Protein AF-A0A267EAQ6-F1 (afdb_monomer_lite)

Structure (mmCIF, N/CA/C/O backbone):
data_AF-A0A267EAQ6-F1
#
_entry.id   AF-A0A267EAQ6-F1
#
loop_
_atom_site.group_PDB
_atom_site.id
_atom_site.type_symbol
_atom_site.label_atom_id
_atom_site.label_alt_id
_atom_site.label_comp_id
_atom_site.label_asym_id
_atom_site.label_entity_id
_atom_site.label_seq_id
_atom_site.pdbx_PDB_ins_code
_atom_site.Cartn_x
_atom_site.Cartn_y
_atom_site.Cartn_z
_atom_site.occupancy
_atom_site.B_iso_or_equiv
_atom_site.auth_seq_id
_atom_site.auth_comp_id
_atom_site.auth_asym_id
_atom_site.auth_atom_id
_atom_site.pdbx_PDB_model_num
ATOM 1 N N . MET A 1 1 ? 5.873 -9.490 -25.202 1.00 31.25 1 MET A N 1
ATOM 2 C CA . MET A 1 1 ? 5.728 -9.105 -23.784 1.00 31.25 1 MET A CA 1
ATOM 3 C C . MET A 1 1 ? 6.325 -7.716 -23.668 1.00 31.25 1 MET A C 1
ATOM 5 O O . MET A 1 1 ? 7.504 -7.580 -23.967 1.00 31.25 1 MET A O 1
ATOM 9 N N . ARG A 1 2 ? 5.535 -6.670 -23.397 1.00 38.34 2 ARG A N 1
ATOM 10 C CA . ARG A 1 2 ? 6.122 -5.356 -23.092 1.00 38.34 2 ARG A CA 1
ATOM 11 C C . ARG A 1 2 ? 6.886 -5.536 -21.781 1.00 38.34 2 ARG A C 1
ATOM 13 O O . ARG A 1 2 ? 6.271 -5.879 -20.777 1.00 38.34 2 ARG A O 1
ATOM 20 N N . ASP A 1 3 ? 8.213 -5.436 -21.825 1.00 51.72 3 ASP A N 1
ATOM 21 C CA . ASP A 1 3 ? 9.080 -5.675 -20.670 1.00 51.72 3 ASP A CA 1
ATOM 22 C C . ASP A 1 3 ? 8.756 -4.640 -19.581 1.00 51.72 3 ASP A C 1
ATOM 24 O O . ASP A 1 3 ? 9.193 -3.487 -19.627 1.00 51.72 3 ASP A O 1
ATOM 28 N N . PHE A 1 4 ? 7.933 -5.035 -18.609 1.00 68.31 4 PHE A N 1
ATOM 29 C CA . PHE A 1 4 ? 7.735 -4.244 -17.406 1.00 68.31 4 PHE A CA 1
ATOM 30 C C . PHE A 1 4 ? 9.040 -4.272 -16.601 1.00 68.31 4 PHE A C 1
ATOM 32 O O . PHE A 1 4 ? 9.662 -5.322 -16.428 1.00 68.31 4 PHE A O 1
ATOM 39 N N . TYR A 1 5 ? 9.479 -3.109 -16.121 1.00 82.31 5 TYR A N 1
ATOM 40 C CA . TYR A 1 5 ? 10.825 -2.898 -15.570 1.00 82.31 5 TYR A CA 1
ATOM 41 C C . TYR A 1 5 ? 11.119 -3.683 -14.279 1.00 82.31 5 TYR A C 1
ATOM 43 O O . TYR A 1 5 ? 12.253 -3.647 -13.803 1.00 82.31 5 TYR A O 1
ATOM 51 N N . LEU A 1 6 ? 10.137 -4.399 -13.709 1.00 85.88 6 LEU A N 1
ATOM 52 C CA . LEU A 1 6 ? 10.332 -5.290 -12.554 1.00 85.88 6 LEU A CA 1
ATOM 53 C C . LEU A 1 6 ? 11.456 -6.300 -12.780 1.00 85.88 6 LEU A C 1
ATOM 55 O O . LEU A 1 6 ? 12.116 -6.697 -11.828 1.00 85.88 6 LEU A O 1
ATOM 59 N N . LEU A 1 7 ? 11.705 -6.677 -14.037 1.00 83.00 7 LEU A N 1
ATOM 60 C CA . LEU A 1 7 ? 12.759 -7.617 -14.409 1.00 83.00 7 LEU A CA 1
ATOM 61 C C . LEU A 1 7 ? 14.174 -7.074 -14.175 1.00 83.00 7 LEU A C 1
ATOM 63 O O . LEU A 1 7 ? 15.124 -7.847 -14.227 1.00 83.00 7 LEU A O 1
ATOM 67 N N . HIS A 1 8 ? 14.332 -5.777 -13.899 1.00 86.69 8 HIS A N 1
ATOM 68 C CA . HIS A 1 8 ? 15.606 -5.216 -13.456 1.00 86.69 8 HIS A CA 1
ATOM 69 C C . HIS A 1 8 ? 15.874 -5.455 -11.960 1.00 86.69 8 HIS A C 1
ATOM 71 O O . HIS A 1 8 ? 17.011 -5.290 -11.522 1.00 86.69 8 HIS A O 1
ATOM 77 N N . ASP A 1 9 ? 14.875 -5.848 -11.164 1.00 89.94 9 ASP A N 1
ATOM 78 C CA . ASP A 1 9 ? 15.052 -6.200 -9.753 1.00 89.94 9 ASP A CA 1
ATOM 79 C C . ASP A 1 9 ? 15.276 -7.712 -9.634 1.00 89.94 9 ASP A C 1
ATOM 81 O O . ASP A 1 9 ? 14.344 -8.510 -9.737 1.00 89.94 9 ASP A O 1
ATOM 85 N N . MET A 1 10 ? 16.531 -8.121 -9.429 1.00 89.50 10 MET A N 1
ATOM 86 C CA . MET A 1 10 ? 16.874 -9.544 -9.365 1.00 89.50 10 MET A CA 1
ATOM 87 C C . MET A 1 10 ? 16.243 -10.251 -8.169 1.00 89.50 10 MET A C 1
ATOM 89 O O . MET A 1 10 ? 15.882 -11.417 -8.300 1.00 89.50 10 MET A O 1
ATOM 93 N N . ASP A 1 11 ? 16.057 -9.576 -7.035 1.00 91.94 11 ASP A N 1
ATOM 94 C CA . ASP A 1 11 ? 15.399 -10.193 -5.883 1.00 91.94 11 ASP A CA 1
ATOM 95 C C . ASP A 1 11 ? 13.912 -10.434 -6.178 1.00 91.94 11 ASP A C 1
ATOM 97 O O . ASP A 1 11 ? 13.384 -11.501 -5.855 1.00 91.94 11 ASP A O 1
ATOM 101 N N . MET A 1 12 ? 13.261 -9.507 -6.894 1.00 91.50 12 MET A N 1
ATOM 102 C CA . MET A 1 12 ? 11.883 -9.682 -7.368 1.00 91.50 12 MET A CA 1
ATOM 103 C C . MET A 1 12 ? 11.764 -10.856 -8.347 1.00 91.50 12 MET A C 1
ATOM 105 O O . MET A 1 12 ? 10.887 -11.704 -8.186 1.00 91.50 12 MET A O 1
ATOM 109 N N . VAL A 1 13 ? 12.663 -10.938 -9.333 1.00 89.81 13 VAL A N 1
ATOM 110 C CA . VAL A 1 13 ? 12.682 -12.031 -10.319 1.00 89.81 13 VAL A CA 1
ATOM 111 C C . VAL A 1 13 ? 12.897 -13.382 -9.637 1.00 89.81 13 VAL A C 1
ATOM 113 O O . VAL A 1 13 ? 12.198 -14.352 -9.926 1.00 89.81 13 VAL A O 1
ATOM 116 N N . ILE A 1 14 ? 13.846 -13.462 -8.705 1.00 91.44 14 ILE A N 1
ATOM 117 C CA . ILE A 1 14 ? 14.135 -14.691 -7.962 1.00 91.44 14 ILE A CA 1
ATOM 118 C C . ILE A 1 14 ? 12.930 -15.103 -7.100 1.00 91.44 14 ILE A C 1
ATOM 120 O O . ILE A 1 14 ? 12.594 -16.289 -7.051 1.00 91.44 14 ILE A O 1
ATOM 124 N N . ASP A 1 15 ? 12.269 -14.155 -6.430 1.00 90.50 15 ASP A N 1
ATOM 125 C CA . ASP A 1 15 ? 11.056 -14.410 -5.643 1.00 90.50 15 ASP A CA 1
ATOM 126 C C . ASP A 1 15 ? 9.896 -14.925 -6.511 1.00 90.50 15 ASP A C 1
ATOM 128 O O . ASP A 1 15 ? 9.200 -15.872 -6.130 1.00 90.50 15 ASP A O 1
ATOM 132 N N . GLU A 1 16 ? 9.727 -14.373 -7.714 1.00 88.62 16 GLU A N 1
ATOM 133 C CA . GLU A 1 16 ? 8.732 -14.840 -8.680 1.00 88.62 16 GLU A CA 1
ATOM 134 C C . GLU A 1 16 ? 9.035 -16.265 -9.164 1.00 88.62 16 GLU A C 1
ATOM 136 O O . GLU A 1 16 ? 8.154 -17.128 -9.136 1.00 88.62 16 GLU A O 1
ATOM 141 N N . VAL A 1 17 ? 10.290 -16.567 -9.520 1.00 90.19 17 VAL A N 1
ATOM 142 C CA . VAL A 1 17 ? 10.694 -17.928 -9.918 1.00 90.19 17 VAL A CA 1
ATOM 143 C C . VAL A 1 17 ? 10.457 -18.924 -8.782 1.00 90.19 17 VAL A C 1
ATOM 145 O O . VAL A 1 17 ? 9.895 -19.994 -9.013 1.00 90.19 17 VAL A O 1
ATOM 148 N N . ARG A 1 18 ? 10.833 -18.582 -7.543 1.00 90.88 18 ARG A N 1
ATOM 149 C CA . ARG A 1 18 ? 10.572 -19.423 -6.361 1.00 90.88 18 ARG A CA 1
ATOM 150 C C . ARG A 1 18 ? 9.079 -19.689 -6.178 1.00 90.88 18 ARG A C 1
ATOM 152 O O . ARG A 1 18 ? 8.688 -20.830 -5.940 1.00 90.88 18 ARG A O 1
ATOM 159 N N . THR A 1 19 ? 8.257 -18.653 -6.324 1.00 87.50 19 THR A N 1
ATOM 160 C CA . THR A 1 19 ? 6.798 -18.753 -6.203 1.00 87.50 19 THR A CA 1
ATOM 161 C C . THR A 1 19 ? 6.214 -19.665 -7.284 1.00 87.50 19 THR A C 1
ATOM 163 O O . THR A 1 19 ? 5.423 -20.553 -6.972 1.00 87.50 19 THR A O 1
ATOM 166 N N . ASN A 1 20 ? 6.655 -19.519 -8.534 1.00 89.00 20 ASN A N 1
ATOM 167 C CA . ASN A 1 20 ? 6.193 -20.345 -9.650 1.00 89.00 20 ASN A CA 1
ATOM 168 C C . ASN A 1 20 ? 6.609 -21.815 -9.499 1.00 89.00 20 ASN A C 1
ATOM 170 O O . ASN A 1 20 ? 5.808 -22.711 -9.767 1.00 89.00 20 ASN A O 1
ATOM 174 N N . LEU A 1 21 ? 7.826 -22.085 -9.016 1.00 91.44 21 LEU A N 1
ATOM 175 C CA . LEU A 1 21 ? 8.275 -23.450 -8.725 1.00 91.44 21 LEU A CA 1
ATOM 176 C C . LEU A 1 21 ? 7.435 -24.108 -7.624 1.00 91.44 21 LEU A C 1
ATOM 178 O O . LEU A 1 21 ? 7.047 -25.266 -7.773 1.00 91.44 21 LEU A O 1
ATOM 182 N N . LEU A 1 22 ? 7.124 -23.377 -6.549 1.00 89.44 22 LEU A N 1
ATOM 183 C CA . LEU A 1 22 ? 6.262 -23.867 -5.470 1.00 89.44 22 LEU A CA 1
ATOM 184 C C . LEU A 1 22 ? 4.829 -24.114 -5.950 1.00 89.44 22 LEU A C 1
ATOM 186 O O . LEU A 1 22 ? 4.213 -25.121 -5.601 1.00 89.44 22 LEU A O 1
ATOM 190 N N . PHE A 1 23 ? 4.299 -23.216 -6.779 1.00 87.44 23 PHE A N 1
ATOM 191 C CA . PHE A 1 23 ? 2.985 -23.396 -7.381 1.00 87.44 23 PHE A CA 1
ATOM 192 C C . PHE A 1 23 ? 2.942 -24.672 -8.229 1.00 87.44 23 PHE A C 1
ATOM 194 O O . PHE A 1 23 ? 2.080 -25.525 -8.018 1.00 87.44 23 PHE A O 1
ATOM 201 N N . LEU A 1 24 ? 3.909 -24.846 -9.135 1.00 89.75 24 LEU A N 1
ATOM 202 C CA . LEU A 1 24 ? 3.996 -26.038 -9.976 1.00 89.75 24 LEU A CA 1
ATOM 203 C C . LEU A 1 24 ? 4.160 -27.309 -9.139 1.00 89.75 24 LEU A C 1
ATOM 205 O O . LEU A 1 24 ? 3.461 -28.284 -9.386 1.00 89.75 24 LEU A O 1
ATOM 209 N N . SER A 1 25 ? 5.022 -27.318 -8.122 1.00 89.56 25 SER A N 1
ATOM 210 C CA . SER A 1 25 ? 5.216 -28.513 -7.290 1.00 89.56 25 SER A CA 1
ATOM 211 C C . SER A 1 25 ? 3.955 -28.910 -6.516 1.00 89.56 25 SER A C 1
ATOM 213 O O . SER A 1 25 ? 3.683 -30.098 -6.347 1.00 89.56 25 SER A O 1
ATOM 215 N N . THR A 1 26 ? 3.157 -27.928 -6.095 1.00 88.88 26 THR A N 1
ATOM 216 C CA . THR A 1 26 ? 1.937 -28.147 -5.308 1.00 88.88 26 THR A CA 1
ATOM 217 C C . THR A 1 26 ? 0.757 -28.571 -6.183 1.00 88.88 26 THR A C 1
ATOM 219 O O . THR A 1 26 ? -0.012 -29.469 -5.814 1.00 88.88 26 THR A O 1
ATOM 222 N N . TRP A 1 27 ? 0.610 -27.948 -7.354 1.00 89.31 27 TRP A N 1
ATOM 223 C CA . TRP A 1 27 ? -0.599 -28.025 -8.179 1.00 89.31 27 TRP A CA 1
ATOM 224 C C . TRP A 1 27 ? -0.441 -28.812 -9.477 1.00 89.31 27 TRP A C 1
ATOM 226 O O . TRP A 1 27 ? -1.438 -29.057 -10.151 1.00 89.31 27 TRP A O 1
ATOM 236 N N . TRP A 1 28 ? 0.762 -29.264 -9.836 1.00 88.06 28 TRP A N 1
ATOM 237 C CA . TRP A 1 28 ? 0.927 -30.121 -11.006 1.00 88.06 28 TRP A CA 1
ATOM 238 C C . TRP A 1 28 ? 0.209 -31.460 -10.800 1.00 88.06 28 TRP A C 1
ATOM 240 O O . TRP A 1 28 ? 0.399 -32.155 -9.797 1.00 88.06 28 TRP A O 1
ATOM 250 N N . ARG A 1 29 ? -0.658 -31.807 -11.753 1.00 88.12 29 ARG A N 1
ATOM 251 C CA . ARG A 1 29 ? -1.448 -33.053 -11.758 1.00 88.12 29 ARG A CA 1
ATOM 252 C C . ARG A 1 29 ? -1.295 -33.854 -13.051 1.00 88.12 29 ARG A C 1
ATOM 254 O O . ARG A 1 29 ? -1.835 -34.952 -13.150 1.00 88.12 29 ARG A O 1
ATOM 261 N N . LEU A 1 30 ? -0.571 -33.320 -14.035 1.00 83.50 30 LEU A N 1
ATOM 262 C CA . LEU A 1 30 ? -0.337 -33.990 -15.311 1.00 83.50 30 LEU A CA 1
ATOM 263 C C . LEU A 1 30 ? 0.771 -35.043 -15.191 1.00 83.50 30 LEU A C 1
ATOM 265 O O . LEU A 1 30 ? 1.555 -35.058 -14.240 1.00 83.50 30 LEU A O 1
ATOM 269 N N . LYS A 1 31 ? 0.834 -35.944 -16.176 1.00 79.88 31 LYS A N 1
ATOM 270 C CA . LYS A 1 31 ? 1.883 -36.967 -16.248 1.00 79.88 31 LYS A CA 1
ATOM 271 C C . LYS A 1 31 ? 3.244 -36.324 -16.527 1.00 79.88 31 LYS A C 1
ATOM 273 O O . LYS A 1 31 ? 3.352 -35.373 -17.293 1.00 79.88 31 LYS A O 1
ATOM 278 N N . GLY A 1 32 ? 4.292 -36.900 -15.944 1.00 80.75 32 GLY A N 1
ATOM 279 C CA . GLY A 1 32 ? 5.660 -36.404 -16.092 1.00 80.75 32 GLY A CA 1
ATOM 280 C C . GLY A 1 32 ? 5.983 -35.238 -15.157 1.00 80.75 32 GLY A C 1
ATOM 281 O O . GLY A 1 32 ? 5.152 -34.793 -14.365 1.00 80.75 32 GLY A O 1
ATOM 282 N N . ARG A 1 33 ? 7.233 -34.776 -15.213 1.00 79.88 33 ARG A N 1
ATOM 283 C CA . ARG A 1 33 ? 7.706 -33.644 -14.407 1.00 79.88 33 ARG A CA 1
ATOM 284 C C . ARG A 1 33 ? 7.485 -32.341 -15.183 1.00 79.88 33 ARG A C 1
ATOM 286 O O . ARG A 1 33 ? 7.826 -32.311 -16.367 1.00 79.88 33 ARG A O 1
ATOM 293 N N . PRO A 1 34 ? 6.967 -31.274 -14.550 1.00 86.62 34 PRO A N 1
ATOM 294 C CA . PRO A 1 34 ? 6.846 -29.985 -15.216 1.00 86.62 34 PRO A CA 1
ATOM 295 C C . PRO A 1 34 ? 8.232 -29.467 -15.611 1.00 86.62 34 PRO A C 1
ATOM 297 O O . PRO A 1 34 ? 9.175 -29.533 -14.821 1.00 86.62 34 PRO A O 1
ATOM 300 N N . THR A 1 35 ? 8.347 -28.944 -16.832 1.00 84.62 35 THR A N 1
ATOM 301 C CA . THR A 1 35 ? 9.554 -28.250 -17.298 1.00 84.62 35 THR A CA 1
ATOM 302 C C . THR A 1 35 ? 9.328 -26.751 -17.168 1.00 84.62 35 THR A C 1
ATOM 304 O O . THR A 1 35 ? 8.378 -26.217 -17.733 1.00 84.62 35 THR A O 1
ATOM 307 N N . PHE A 1 36 ? 10.192 -26.078 -16.410 1.00 85.62 36 PHE A N 1
ATOM 308 C CA . PHE A 1 36 ? 10.151 -24.632 -16.210 1.00 85.62 36 PHE A CA 1
ATOM 309 C C . PHE A 1 36 ? 11.320 -23.979 -16.950 1.00 85.62 36 PHE A C 1
ATOM 311 O O . PHE A 1 36 ? 12.473 -24.361 -16.747 1.00 85.62 36 PHE A O 1
ATOM 318 N N . CYS A 1 37 ? 11.023 -22.992 -17.792 1.00 83.25 37 CYS A N 1
ATOM 319 C CA . CYS A 1 37 ? 12.023 -22.247 -18.552 1.00 83.25 37 CYS A CA 1
ATOM 320 C C . CYS A 1 37 ? 12.182 -20.842 -17.970 1.00 83.25 37 CYS A C 1
ATOM 322 O O . CYS A 1 37 ? 11.199 -20.138 -17.756 1.00 83.25 37 CYS A O 1
ATOM 324 N N . PHE A 1 38 ? 13.429 -20.425 -17.758 1.00 80.62 38 PHE A N 1
ATOM 325 C CA . PHE A 1 38 ? 13.780 -19.097 -17.265 1.00 80.62 38 PHE A CA 1
ATOM 326 C C . PHE A 1 38 ? 14.780 -18.448 -18.221 1.00 80.62 38 PHE A C 1
ATOM 328 O O . PHE A 1 38 ? 15.869 -18.983 -18.434 1.00 80.62 38 PHE A O 1
ATOM 335 N N . LEU A 1 39 ? 14.401 -17.320 -18.824 1.00 81.75 39 LEU A N 1
ATOM 336 C CA . LEU A 1 39 ? 15.253 -16.605 -19.769 1.00 81.75 39 LEU A CA 1
ATOM 337 C C . LEU A 1 39 ? 16.260 -15.729 -19.015 1.00 81.75 39 LEU A C 1
ATOM 339 O O . LEU A 1 39 ? 15.883 -14.752 -18.373 1.00 81.75 39 LEU A O 1
ATOM 343 N N . LEU A 1 40 ? 17.544 -16.055 -19.150 1.00 79.69 40 LEU A N 1
ATOM 344 C CA . LEU A 1 40 ? 18.650 -15.243 -18.650 1.00 79.69 40 LEU A CA 1
ATOM 345 C C . LEU A 1 40 ? 19.077 -14.234 -19.717 1.00 79.69 40 LEU A C 1
ATOM 347 O O . LEU A 1 40 ? 19.480 -14.624 -20.813 1.00 79.69 40 LEU A O 1
ATOM 351 N N . ARG A 1 41 ? 19.014 -12.943 -19.388 1.00 78.31 41 ARG A N 1
ATOM 352 C CA . ARG A 1 41 ? 19.481 -11.856 -20.258 1.00 78.31 41 ARG A CA 1
ATOM 353 C C . ARG A 1 41 ? 20.822 -11.298 -19.780 1.00 78.31 41 ARG A C 1
ATOM 355 O O . ARG A 1 41 ? 21.189 -11.424 -18.613 1.00 78.31 41 ARG A O 1
ATOM 362 N N . GLU A 1 42 ? 21.573 -10.693 -20.696 1.00 76.06 42 GLU A N 1
ATOM 363 C CA . GLU A 1 42 ? 22.900 -10.136 -20.403 1.00 76.06 42 GLU A CA 1
ATOM 364 C C . GLU A 1 42 ? 22.845 -9.009 -19.357 1.00 76.06 42 GLU A C 1
ATOM 366 O O . GLU A 1 42 ? 23.727 -8.905 -18.504 1.00 76.06 42 GLU A O 1
ATOM 371 N N . ASP A 1 43 ? 21.790 -8.196 -19.377 1.00 73.56 43 ASP A N 1
ATOM 372 C CA . ASP A 1 43 ? 21.555 -7.119 -18.414 1.00 73.56 43 ASP A CA 1
ATOM 373 C C . ASP A 1 43 ? 21.315 -7.640 -16.990 1.00 73.56 43 ASP A C 1
ATOM 375 O O . ASP A 1 43 ? 21.788 -7.022 -16.044 1.00 73.56 43 ASP A O 1
ATOM 379 N N . MET A 1 44 ? 20.696 -8.811 -16.819 1.00 78.25 44 MET A N 1
ATOM 380 C CA . MET A 1 44 ? 20.525 -9.466 -15.510 1.00 78.25 44 MET A CA 1
ATOM 381 C C . MET A 1 44 ? 21.864 -9.874 -14.875 1.00 78.25 44 MET A C 1
ATOM 383 O O . MET A 1 44 ? 22.007 -9.898 -13.654 1.00 78.25 44 MET A O 1
ATOM 387 N N . ILE A 1 45 ? 22.857 -10.184 -15.712 1.00 76.25 45 ILE A N 1
ATOM 388 C CA . ILE A 1 45 ? 24.213 -10.572 -15.297 1.00 76.25 45 ILE A CA 1
ATOM 389 C C . ILE A 1 45 ? 25.107 -9.335 -15.116 1.00 76.25 45 ILE A C 1
ATOM 391 O O . ILE A 1 45 ? 26.024 -9.344 -14.297 1.00 76.25 45 ILE A O 1
ATOM 395 N N . ARG A 1 46 ? 24.850 -8.262 -15.872 1.00 71.88 46 ARG A N 1
ATOM 396 C CA . ARG A 1 46 ? 25.571 -6.984 -15.770 1.00 71.88 46 ARG A CA 1
ATOM 397 C C . ARG A 1 46 ? 25.031 -6.062 -14.681 1.00 71.88 46 ARG A C 1
ATOM 399 O O . ARG A 1 46 ? 25.759 -5.171 -14.260 1.00 71.88 46 ARG A O 1
ATOM 406 N N . ALA A 1 47 ? 23.785 -6.224 -14.252 1.00 71.38 47 ALA A N 1
ATOM 407 C CA . ALA A 1 47 ? 23.157 -5.368 -13.253 1.00 71.38 47 ALA A CA 1
ATOM 408 C C . ALA A 1 47 ? 23.706 -5.612 -11.839 1.00 71.38 47 ALA A C 1
ATOM 410 O O . ALA A 1 47 ? 24.327 -6.634 -11.536 1.00 71.38 47 ALA A O 1
ATOM 411 N N . ALA A 1 48 ? 23.393 -4.688 -10.932 1.00 70.44 48 ALA A N 1
ATOM 412 C CA . ALA A 1 48 ? 23.793 -4.759 -9.530 1.00 70.44 48 ALA A CA 1
ATOM 413 C C . ALA A 1 48 ? 23.368 -6.056 -8.808 1.00 70.44 48 ALA A C 1
ATOM 415 O O . ALA A 1 48 ? 24.028 -6.474 -7.858 1.00 70.44 48 ALA A O 1
ATOM 416 N N . GLY A 1 49 ? 22.288 -6.699 -9.266 1.00 75.62 49 GLY A N 1
ATOM 417 C CA . GLY A 1 49 ? 21.732 -7.929 -8.694 1.00 75.62 49 GLY A CA 1
ATOM 418 C C . GLY A 1 49 ? 22.404 -9.236 -9.145 1.00 75.62 49 GLY A C 1
ATOM 419 O O . GLY A 1 49 ? 21.929 -10.322 -8.808 1.00 75.62 49 GLY A O 1
ATOM 420 N N . ALA A 1 50 ? 23.495 -9.174 -9.915 1.00 80.25 50 ALA A N 1
ATOM 421 C CA . ALA A 1 50 ? 24.142 -10.360 -10.480 1.00 80.25 50 ALA A CA 1
ATOM 422 C C . ALA A 1 50 ? 24.603 -11.373 -9.417 1.00 80.25 50 ALA A C 1
ATOM 424 O O . ALA A 1 50 ? 24.538 -12.584 -9.632 1.00 80.25 50 ALA A O 1
ATOM 425 N N . LYS A 1 51 ? 25.044 -10.898 -8.243 1.00 83.25 51 LYS A N 1
ATOM 426 C CA . LYS A 1 51 ? 25.478 -11.773 -7.140 1.00 83.25 51 LYS A CA 1
ATOM 427 C C . LYS A 1 51 ? 24.323 -12.626 -6.612 1.00 83.25 51 LYS A C 1
ATOM 429 O O . LYS A 1 51 ? 24.506 -13.821 -6.391 1.00 83.25 51 LYS A O 1
ATOM 434 N N . GLN A 1 52 ? 23.147 -12.027 -6.450 1.00 87.31 52 GLN A N 1
ATOM 435 C CA . GLN A 1 52 ? 21.921 -12.685 -6.008 1.00 87.31 52 GLN A CA 1
ATOM 436 C C . GLN A 1 52 ? 21.495 -13.746 -7.023 1.00 87.31 52 GLN A C 1
ATOM 438 O O . GLN A 1 52 ? 21.219 -14.887 -6.648 1.00 87.31 52 GLN A O 1
ATOM 443 N N . LEU A 1 53 ? 21.539 -13.404 -8.314 1.00 87.75 53 LEU A N 1
ATOM 444 C CA . LEU A 1 53 ? 21.238 -14.334 -9.398 1.00 87.75 53 LEU A CA 1
ATOM 445 C C . LEU A 1 53 ? 22.204 -15.528 -9.418 1.00 87.75 53 LEU A C 1
ATOM 447 O O . LEU A 1 53 ? 21.763 -16.673 -9.467 1.00 87.75 53 LEU A O 1
ATOM 451 N N . ILE A 1 54 ? 23.517 -15.293 -9.322 1.00 86.75 54 ILE A N 1
ATOM 452 C CA . ILE A 1 54 ? 24.524 -16.366 -9.288 1.00 86.75 54 ILE A CA 1
ATOM 453 C C . ILE A 1 54 ? 24.329 -17.264 -8.060 1.00 86.75 54 ILE A C 1
ATOM 455 O O . ILE A 1 54 ? 24.398 -18.491 -8.179 1.00 86.75 54 ILE A O 1
ATOM 459 N N . ALA A 1 55 ? 24.063 -16.680 -6.889 1.00 88.12 55 ALA A N 1
ATOM 460 C CA . ALA A 1 55 ? 23.786 -17.436 -5.671 1.00 88.12 55 ALA A CA 1
ATOM 461 C C . ALA A 1 55 ? 22.538 -18.320 -5.834 1.00 88.12 55 ALA A C 1
ATOM 463 O O . ALA A 1 55 ? 22.563 -19.496 -5.470 1.00 88.12 55 ALA A O 1
ATOM 464 N N . PHE A 1 56 ? 21.483 -17.793 -6.455 1.00 90.31 56 PHE A N 1
ATOM 465 C CA . PHE A 1 56 ? 20.261 -18.536 -6.748 1.00 90.31 56 PHE A CA 1
ATOM 466 C C . PHE A 1 56 ? 20.467 -19.664 -7.771 1.00 90.31 56 PHE A C 1
ATOM 468 O O . PHE A 1 56 ? 20.049 -20.797 -7.544 1.00 90.31 56 PHE A O 1
ATOM 475 N N . LEU A 1 57 ? 21.177 -19.414 -8.873 1.00 88.75 57 LEU A N 1
ATOM 476 C CA . LEU A 1 57 ? 21.515 -20.463 -9.844 1.00 88.75 57 LEU A CA 1
ATOM 477 C C . LEU A 1 57 ? 22.389 -21.558 -9.209 1.00 88.75 57 LEU A C 1
ATOM 479 O O . LEU A 1 57 ? 22.207 -22.749 -9.469 1.00 88.75 57 LEU A O 1
ATOM 483 N N . THR A 1 58 ? 23.301 -21.169 -8.314 1.00 88.56 58 THR A N 1
ATOM 484 C CA . THR A 1 58 ? 24.111 -22.113 -7.534 1.00 88.56 58 THR A CA 1
ATOM 485 C C . THR A 1 58 ? 23.240 -22.935 -6.585 1.00 88.56 58 THR A C 1
ATOM 487 O O . THR A 1 58 ? 23.458 -24.143 -6.467 1.00 88.56 58 THR A O 1
ATOM 490 N N . SER A 1 59 ? 22.224 -22.329 -5.957 1.00 88.50 59 SER A N 1
ATOM 491 C CA . SER A 1 59 ? 21.293 -23.060 -5.093 1.00 88.50 59 SER A CA 1
ATOM 492 C C . SER A 1 59 ? 20.478 -24.080 -5.885 1.00 88.50 59 SER A C 1
ATOM 494 O O . SER A 1 59 ? 20.333 -25.208 -5.427 1.00 88.50 59 SER A O 1
ATOM 496 N N . MET A 1 60 ? 20.043 -23.765 -7.112 1.00 89.81 60 MET A N 1
ATOM 497 C CA . MET A 1 60 ? 19.354 -24.740 -7.972 1.00 89.81 60 MET A CA 1
ATOM 498 C C . MET A 1 60 ? 20.206 -25.977 -8.279 1.00 89.81 60 MET A C 1
ATOM 500 O O . MET A 1 60 ? 19.680 -27.086 -8.380 1.00 89.81 60 MET A O 1
ATOM 504 N N . ARG A 1 61 ? 21.533 -25.821 -8.380 1.00 89.38 61 ARG A N 1
ATOM 505 C CA . ARG A 1 61 ? 22.460 -26.942 -8.605 1.00 89.38 61 ARG A CA 1
ATOM 506 C C . ARG A 1 61 ? 22.485 -27.938 -7.440 1.00 89.38 61 ARG A C 1
ATOM 508 O O . ARG A 1 61 ? 22.854 -29.089 -7.651 1.00 89.38 61 ARG A O 1
ATOM 515 N N . SER A 1 62 ? 22.075 -27.529 -6.237 1.00 89.25 62 SER A N 1
ATOM 516 C CA . SER A 1 62 ? 21.915 -28.444 -5.095 1.00 89.25 62 SER A CA 1
ATOM 517 C C . SER A 1 62 ? 20.768 -29.448 -5.281 1.00 89.25 62 SER A C 1
ATOM 519 O O . SER A 1 62 ? 20.689 -30.436 -4.554 1.00 89.25 62 SER A O 1
ATOM 521 N N . GLY A 1 63 ? 19.883 -29.207 -6.254 1.00 90.88 63 GLY A N 1
ATOM 522 C CA . GLY A 1 63 ? 18.682 -30.001 -6.496 1.00 90.88 63 GLY A CA 1
ATOM 523 C C . GLY A 1 63 ? 17.464 -29.552 -5.687 1.00 90.88 63 GLY A C 1
ATOM 524 O O . GLY A 1 63 ? 16.420 -30.195 -5.784 1.00 90.88 63 GLY A O 1
ATOM 525 N N . TRP A 1 64 ? 17.568 -28.461 -4.919 1.00 90.38 64 TRP A N 1
ATOM 526 C CA . TRP A 1 64 ? 16.488 -27.935 -4.080 1.00 90.38 64 TRP A CA 1
ATOM 527 C C . TRP A 1 64 ? 16.369 -26.408 -4.161 1.00 90.38 64 TRP A C 1
ATOM 529 O O . TRP A 1 64 ? 17.369 -25.691 -4.187 1.00 90.38 64 TRP A O 1
ATOM 539 N N . VAL A 1 65 ? 15.129 -25.913 -4.173 1.00 89.69 65 VAL A N 1
ATOM 540 C CA . VAL A 1 65 ? 14.766 -24.490 -4.082 1.00 89.69 65 VAL A CA 1
ATOM 541 C C . VAL A 1 65 ? 13.508 -24.371 -3.223 1.00 89.69 65 VAL A C 1
ATOM 543 O O . VAL A 1 65 ? 12.464 -24.842 -3.651 1.00 89.69 65 VAL A O 1
ATOM 546 N N . ASN A 1 66 ? 13.582 -23.740 -2.045 1.00 83.50 66 ASN A N 1
ATOM 547 C CA . ASN A 1 66 ? 12.442 -23.565 -1.122 1.00 83.50 66 ASN A CA 1
ATOM 548 C C . ASN A 1 66 ? 11.601 -24.850 -0.954 1.00 83.50 66 ASN A C 1
ATOM 550 O O . ASN A 1 66 ? 10.414 -24.861 -1.269 1.00 83.50 66 ASN A O 1
ATOM 554 N N . ASP A 1 67 ? 12.249 -25.949 -0.556 1.00 85.50 67 ASP A N 1
ATOM 555 C CA . ASP A 1 67 ? 11.646 -27.286 -0.390 1.00 85.50 67 ASP A CA 1
ATOM 556 C C . ASP A 1 67 ? 11.072 -27.931 -1.665 1.00 85.50 67 ASP A C 1
ATOM 558 O O . ASP A 1 67 ? 10.543 -29.043 -1.637 1.00 85.50 67 ASP A O 1
ATOM 562 N N . VAL A 1 68 ? 11.249 -27.296 -2.824 1.00 91.38 68 VAL A N 1
ATOM 563 C CA . VAL A 1 68 ? 10.932 -27.873 -4.129 1.00 91.38 68 VAL A CA 1
ATOM 564 C C . VAL A 1 68 ? 12.164 -28.557 -4.699 1.00 91.38 68 VAL A C 1
ATOM 566 O O . VAL A 1 68 ? 13.208 -27.934 -4.905 1.00 91.38 68 VAL A O 1
ATOM 569 N N . ARG A 1 69 ? 12.036 -29.849 -5.011 1.00 91.94 69 ARG A N 1
ATOM 570 C CA . ARG A 1 69 ? 13.083 -30.598 -5.709 1.00 91.94 69 ARG A CA 1
ATOM 571 C C . ARG A 1 69 ? 13.144 -30.168 -7.174 1.00 91.94 69 ARG A C 1
ATOM 573 O O . ARG A 1 69 ? 12.181 -30.352 -7.916 1.00 91.94 69 ARG A O 1
ATOM 580 N N . VAL A 1 70 ? 14.294 -29.657 -7.599 1.00 92.31 70 VAL A N 1
ATOM 581 C CA . VAL A 1 70 ? 14.545 -29.201 -8.971 1.00 92.31 70 VAL A CA 1
ATOM 582 C C . VAL A 1 70 ? 15.598 -30.071 -9.653 1.00 92.31 70 VAL A C 1
ATOM 584 O O . VAL A 1 70 ? 16.516 -30.584 -9.016 1.00 92.31 70 VAL A O 1
ATOM 587 N N . LEU A 1 71 ? 15.463 -30.252 -10.967 1.00 89.75 71 LEU A N 1
ATOM 588 C CA . LEU A 1 71 ? 16.443 -30.949 -11.797 1.00 89.75 71 LEU A CA 1
ATOM 589 C C . LEU A 1 71 ? 16.877 -30.024 -12.930 1.00 89.75 71 LEU A C 1
ATOM 591 O O . LEU A 1 71 ? 16.073 -29.684 -13.794 1.00 89.75 71 LEU A O 1
ATOM 595 N N . LEU A 1 72 ? 18.153 -29.647 -12.929 1.00 89.94 72 LEU A N 1
ATOM 596 C CA . LEU A 1 72 ? 18.757 -28.911 -14.031 1.00 89.94 72 LEU A CA 1
ATOM 597 C C . LEU A 1 72 ? 19.249 -29.889 -15.099 1.00 89.94 72 LEU A C 1
ATOM 599 O O . LEU A 1 72 ? 19.817 -30.937 -14.790 1.00 89.94 72 LEU A O 1
ATOM 603 N N . GLY A 1 73 ? 19.062 -29.533 -16.362 1.00 84.62 73 GLY A N 1
ATOM 604 C CA . GLY A 1 73 ? 19.516 -30.326 -17.493 1.00 84.62 73 GLY A CA 1
ATOM 605 C C . GLY A 1 73 ? 19.452 -29.522 -18.781 1.00 84.62 73 GLY A C 1
ATOM 606 O O . GLY A 1 73 ? 18.816 -28.472 -18.842 1.00 84.62 73 GLY A O 1
ATOM 607 N N . ARG A 1 74 ? 20.115 -30.020 -19.826 1.00 82.06 74 ARG A N 1
ATOM 608 C CA . ARG A 1 74 ? 19.940 -29.478 -21.177 1.00 82.06 74 ARG A CA 1
ATOM 609 C C . ARG A 1 74 ? 18.496 -29.701 -21.618 1.00 82.06 74 ARG A C 1
ATOM 611 O O . ARG A 1 74 ? 17.944 -30.768 -21.346 1.00 82.06 74 ARG A O 1
ATOM 618 N N . ALA A 1 75 ? 17.921 -28.739 -22.337 1.00 78.69 75 ALA A N 1
ATOM 619 C CA . ALA A 1 75 ? 16.541 -28.822 -22.816 1.00 78.69 75 ALA A CA 1
ATOM 620 C C . ALA A 1 75 ? 16.268 -30.138 -23.567 1.00 78.69 75 ALA A C 1
ATOM 622 O O . ALA A 1 75 ? 15.298 -30.815 -23.254 1.00 78.69 75 ALA A O 1
ATOM 623 N N . GLN A 1 76 ? 17.180 -30.568 -24.450 1.00 77.81 76 GLN A N 1
ATOM 624 C CA . GLN A 1 76 ? 17.088 -31.843 -25.180 1.00 77.81 76 GLN A CA 1
ATOM 625 C C . GLN A 1 76 ? 16.883 -33.061 -24.254 1.00 77.81 76 GLN A C 1
ATOM 627 O O . GLN A 1 76 ? 16.057 -33.925 -24.536 1.00 77.81 76 GLN A O 1
ATOM 632 N N . ASN A 1 77 ? 17.586 -33.106 -23.116 1.00 80.56 77 ASN A N 1
ATOM 633 C CA . ASN A 1 77 ? 17.491 -34.217 -22.165 1.00 80.56 77 ASN A CA 1
ATOM 634 C C . ASN A 1 77 ? 16.165 -34.196 -21.400 1.00 80.56 77 ASN A C 1
ATOM 636 O O . ASN A 1 77 ? 15.589 -35.246 -21.128 1.00 80.56 77 ASN A O 1
ATOM 640 N N . LEU A 1 78 ? 15.691 -33.003 -21.030 1.00 82.06 78 LEU A N 1
ATOM 641 C CA . LEU A 1 78 ? 14.433 -32.844 -20.301 1.00 82.06 78 LEU A CA 1
ATOM 642 C C . LEU A 1 78 ? 13.232 -33.143 -21.209 1.00 82.06 78 LEU A C 1
ATOM 644 O O . LEU A 1 78 ? 12.322 -33.858 -20.787 1.00 82.06 78 LEU A O 1
ATOM 648 N N . LEU A 1 79 ? 13.286 -32.690 -22.469 1.00 75.81 79 LEU A N 1
ATOM 649 C CA . LEU A 1 79 ? 12.269 -32.934 -23.496 1.00 75.81 79 LEU A CA 1
ATOM 650 C C . LEU A 1 79 ? 12.047 -34.425 -23.766 1.00 75.81 79 LEU A C 1
ATOM 652 O O . LEU A 1 79 ? 10.904 -34.837 -23.926 1.00 75.81 79 LEU A O 1
ATOM 656 N N . ALA A 1 80 ? 13.097 -35.253 -23.732 1.00 76.19 80 ALA A N 1
ATOM 657 C CA . ALA A 1 80 ? 12.967 -36.703 -23.914 1.00 76.19 80 ALA A CA 1
ATOM 658 C C . ALA A 1 80 ? 12.062 -37.382 -22.862 1.00 76.19 80 ALA A C 1
ATOM 660 O O . ALA A 1 80 ? 11.532 -38.463 -23.102 1.00 76.19 80 ALA A O 1
ATOM 661 N N . SER A 1 81 ? 11.886 -36.753 -21.696 1.00 74.56 81 SER A N 1
ATOM 662 C CA . SER A 1 81 ? 11.019 -37.224 -20.605 1.00 74.56 81 SER A CA 1
ATOM 663 C C . SER A 1 81 ? 9.757 -36.376 -20.409 1.00 74.56 81 SER A C 1
ATOM 665 O O . SER A 1 81 ? 8.986 -36.624 -19.477 1.00 74.56 81 SER A O 1
ATOM 667 N N . ALA A 1 82 ? 9.566 -35.352 -21.243 1.00 73.56 82 ALA A N 1
ATOM 668 C CA . ALA A 1 82 ? 8.462 -34.416 -21.127 1.00 73.56 82 ALA A CA 1
ATOM 669 C C . ALA A 1 82 ? 7.171 -35.013 -21.700 1.00 73.56 82 ALA A C 1
ATOM 671 O O . ALA A 1 82 ? 7.182 -35.770 -22.669 1.00 73.56 82 ALA A O 1
ATOM 672 N N . CYS A 1 83 ? 6.038 -34.637 -21.108 1.00 72.00 83 CYS A N 1
ATOM 673 C CA . CYS A 1 83 ? 4.745 -34.817 -21.753 1.00 72.00 83 CYS A CA 1
ATOM 674 C C . CYS A 1 83 ? 4.588 -33.706 -22.796 1.00 72.00 83 CYS A C 1
ATOM 676 O O . CYS A 1 83 ? 4.730 -32.532 -22.455 1.00 72.00 83 CYS A O 1
ATOM 678 N N . VAL A 1 84 ? 4.315 -34.073 -24.046 1.00 70.62 84 VAL A N 1
ATOM 679 C CA . VAL A 1 84 ? 4.013 -33.123 -25.122 1.00 70.62 84 VAL A CA 1
ATOM 680 C C . VAL A 1 84 ? 2.507 -33.126 -25.319 1.00 70.62 84 VAL A C 1
ATOM 682 O O . VAL A 1 84 ? 1.919 -34.193 -25.485 1.00 70.62 84 VAL A O 1
ATOM 685 N N . ASP A 1 85 ? 1.901 -31.945 -25.276 1.00 68.94 85 ASP A N 1
ATOM 686 C CA . ASP A 1 85 ? 0.481 -31.753 -25.560 1.00 68.94 85 ASP A CA 1
ATOM 687 C C . ASP A 1 85 ? 0.319 -30.786 -26.736 1.00 68.94 85 ASP A C 1
ATOM 689 O O . ASP A 1 85 ? 1.172 -29.917 -26.954 1.00 68.94 85 ASP A O 1
ATOM 693 N N . HIS A 1 86 ? -0.743 -30.960 -27.518 1.00 69.88 86 HIS A N 1
ATOM 694 C CA . HIS A 1 86 ? -1.020 -30.124 -28.682 1.00 69.88 86 HIS A CA 1
ATOM 695 C C . HIS A 1 86 ? -2.014 -29.024 -28.306 1.00 69.88 86 HIS A C 1
ATOM 697 O O . HIS A 1 86 ? -3.085 -29.285 -27.769 1.00 69.88 86 HIS A O 1
ATOM 703 N N . LEU A 1 87 ? -1.655 -27.771 -28.584 1.00 72.12 87 LEU A N 1
ATOM 704 C CA . LEU A 1 87 ? -2.513 -26.622 -28.312 1.00 72.12 87 LEU A CA 1
ATOM 705 C C . LEU A 1 87 ? -3.365 -26.321 -29.553 1.00 72.12 87 LEU A C 1
ATOM 707 O O . LEU A 1 87 ? -2.943 -25.566 -30.428 1.00 72.12 87 LEU A O 1
ATOM 711 N N . ASP A 1 88 ? -4.567 -26.902 -29.611 1.00 70.94 88 ASP A N 1
ATOM 712 C CA . ASP A 1 88 ? -5.484 -26.833 -30.767 1.00 70.94 88 ASP A CA 1
ATOM 713 C C . ASP A 1 88 ? -5.835 -25.402 -31.218 1.00 70.94 88 ASP A C 1
ATOM 715 O O . ASP A 1 88 ? -6.177 -25.173 -32.374 1.00 70.94 88 ASP A O 1
ATOM 719 N N . TYR A 1 89 ? -5.734 -24.407 -30.336 1.00 72.00 89 TYR A N 1
ATOM 720 C CA . TYR A 1 89 ? -6.034 -23.007 -30.657 1.00 72.00 89 TYR A CA 1
ATOM 721 C C . TYR A 1 89 ? -4.900 -22.275 -31.399 1.00 72.00 89 TYR A C 1
ATOM 723 O O . TYR A 1 89 ? -5.096 -21.146 -31.839 1.00 72.00 89 TYR A O 1
ATOM 731 N N . LEU A 1 90 ? -3.719 -22.887 -31.559 1.00 65.25 90 LEU A N 1
ATOM 732 C CA . LEU A 1 90 ? -2.599 -22.330 -32.337 1.00 65.25 90 LEU A CA 1
ATOM 733 C C . LEU A 1 90 ? -2.618 -22.763 -33.816 1.00 65.25 90 LEU A C 1
ATOM 735 O O . LEU A 1 90 ? -1.626 -22.573 -34.523 1.00 65.25 90 LEU A O 1
ATOM 739 N N . GLN A 1 91 ? -3.728 -23.334 -34.298 1.00 58.81 91 GLN A N 1
ATOM 740 C CA . GLN A 1 91 ? -3.838 -23.925 -35.636 1.00 58.81 91 GLN A CA 1
ATOM 741 C C . GLN A 1 91 ? -3.447 -22.978 -36.788 1.00 58.81 91 GLN A C 1
ATOM 743 O O . GLN A 1 91 ? -2.824 -23.441 -37.746 1.00 58.81 91 GLN A O 1
ATOM 748 N N . ASP A 1 92 ? -3.685 -21.667 -36.666 1.00 58.12 92 ASP A N 1
ATOM 749 C CA . ASP A 1 92 ? -3.307 -20.665 -37.682 1.00 58.12 92 ASP A CA 1
ATOM 750 C C . ASP A 1 92 ? -1.785 -20.437 -37.796 1.00 58.12 92 ASP A C 1
ATOM 752 O O . ASP A 1 92 ? -1.292 -19.909 -38.794 1.00 58.12 92 ASP A O 1
ATOM 756 N N . HIS A 1 93 ? -1.006 -20.885 -36.806 1.00 57.47 93 HIS A N 1
ATOM 757 C CA . HIS A 1 93 ? 0.458 -20.810 -36.790 1.00 57.47 93 HIS A CA 1
ATOM 758 C C . HIS A 1 93 ? 1.136 -22.169 -37.011 1.00 57.47 93 HIS A C 1
ATOM 760 O O . HIS A 1 93 ? 2.361 -22.262 -36.934 1.00 57.47 93 HIS A O 1
ATOM 766 N N . ASN A 1 94 ? 0.381 -23.225 -37.343 1.00 53.03 94 ASN A N 1
ATOM 767 C CA . ASN A 1 94 ? 0.926 -24.574 -37.538 1.00 53.03 94 ASN A CA 1
ATOM 768 C C . ASN A 1 94 ? 2.054 -24.636 -38.581 1.00 53.03 94 ASN A C 1
ATOM 770 O O . ASN A 1 94 ? 2.950 -25.465 -38.460 1.00 53.03 94 ASN A O 1
ATOM 774 N N . HIS A 1 95 ? 2.056 -23.757 -39.587 1.00 57.88 95 HIS A N 1
ATOM 775 C CA . HIS A 1 95 ? 3.155 -23.680 -40.554 1.00 57.88 95 HIS A CA 1
ATOM 776 C C . HIS A 1 95 ? 4.466 -23.165 -39.942 1.00 57.88 95 HIS A C 1
ATOM 778 O O . HIS A 1 95 ? 5.527 -23.634 -40.332 1.00 57.88 95 HIS A O 1
ATOM 784 N N . ALA A 1 96 ? 4.408 -22.258 -38.961 1.00 58.75 96 ALA A N 1
ATOM 785 C CA . ALA A 1 96 ? 5.596 -21.690 -38.319 1.00 58.75 96 ALA A CA 1
ATOM 786 C C . ALA A 1 96 ? 6.302 -22.683 -37.379 1.00 58.75 96 ALA A C 1
ATOM 788 O O . ALA A 1 96 ? 7.486 -22.524 -37.095 1.00 58.75 96 ALA A O 1
ATOM 789 N N . PHE A 1 97 ? 5.585 -23.708 -36.905 1.00 58.16 97 PHE A N 1
ATOM 790 C CA . PHE A 1 97 ? 6.098 -24.678 -35.936 1.00 58.16 97 PHE A CA 1
ATOM 791 C C . PHE A 1 97 ? 6.419 -26.060 -36.526 1.00 58.16 97 PHE A C 1
ATOM 793 O O . PHE A 1 97 ? 7.015 -26.881 -35.831 1.00 58.16 97 PHE A O 1
ATOM 800 N N . ARG A 1 98 ? 6.051 -26.331 -37.789 1.00 57.12 98 ARG A N 1
ATOM 801 C CA . ARG A 1 98 ? 6.326 -27.618 -38.464 1.00 57.12 98 ARG A CA 1
ATOM 802 C C . ARG A 1 98 ? 7.815 -27.880 -38.681 1.00 57.12 98 ARG A C 1
ATOM 804 O O . ARG A 1 98 ? 8.231 -29.027 -38.569 1.00 57.12 98 ARG A O 1
ATOM 811 N N . ASP A 1 99 ? 8.587 -26.823 -38.921 1.00 57.91 99 ASP A N 1
ATOM 812 C CA . ASP A 1 99 ? 10.014 -26.892 -39.253 1.00 57.91 99 ASP A CA 1
ATOM 813 C C . ASP A 1 99 ? 10.890 -26.254 -38.163 1.00 57.91 99 ASP A C 1
ATOM 815 O O . ASP A 1 99 ? 11.931 -25.665 -38.456 1.00 57.91 99 ASP A O 1
ATOM 819 N N . LEU A 1 100 ? 10.472 -26.324 -36.891 1.00 59.19 100 LEU A N 1
ATOM 820 C CA . LEU A 1 100 ? 11.335 -25.868 -35.803 1.00 59.19 100 LEU A CA 1
ATOM 821 C C . LEU A 1 100 ? 12.595 -26.746 -35.763 1.00 59.19 100 LEU A C 1
ATOM 823 O O . LEU A 1 100 ? 12.479 -27.959 -35.552 1.00 59.19 100 LEU A O 1
ATOM 827 N N . PRO A 1 101 ? 13.798 -26.168 -35.937 1.00 62.06 101 PRO A N 1
ATOM 828 C CA . PRO A 1 101 ? 15.023 -26.931 -35.796 1.00 62.06 101 PRO A CA 1
ATOM 829 C C . PRO A 1 101 ? 15.107 -27.501 -34.379 1.00 62.06 101 PRO A C 1
ATOM 831 O O . PRO A 1 101 ? 14.619 -26.910 -33.409 1.00 62.06 101 PRO A O 1
ATOM 834 N N . SER A 1 102 ? 15.742 -28.666 -34.247 1.00 67.19 102 SER A N 1
ATOM 835 C CA . SER A 1 102 ? 16.104 -29.197 -32.934 1.00 67.19 102 SER A CA 1
ATOM 836 C C . SER A 1 102 ? 16.861 -28.129 -32.149 1.00 67.19 102 SER A C 1
ATOM 838 O O . SER A 1 102 ? 17.727 -27.476 -32.725 1.00 67.19 102 SER A O 1
ATOM 840 N N . VAL A 1 103 ? 16.561 -27.978 -30.853 1.00 68.81 103 VAL A N 1
ATOM 841 C CA . VAL A 1 103 ? 17.235 -27.007 -29.974 1.00 68.81 103 VAL A CA 1
ATOM 842 C C . VAL A 1 103 ? 18.746 -27.109 -30.169 1.00 68.81 103 VAL A C 1
ATOM 844 O O . VAL A 1 103 ? 19.335 -28.126 -29.805 1.00 68.81 103 VAL A O 1
ATOM 847 N N . GLU A 1 104 ? 19.359 -26.076 -30.734 1.00 68.94 104 GLU A N 1
ATOM 848 C CA . GLU A 1 104 ? 20.790 -26.023 -31.009 1.00 68.94 104 GLU A CA 1
ATOM 849 C C . GLU A 1 104 ? 21.482 -25.017 -30.092 1.00 68.94 104 GLU A C 1
ATOM 851 O O . GLU A 1 104 ? 20.913 -24.003 -29.684 1.00 68.94 104 GLU A O 1
ATOM 856 N N . GLU A 1 105 ? 22.722 -25.323 -29.725 1.00 69.50 105 GLU A N 1
ATOM 857 C CA . GLU A 1 105 ? 23.564 -24.376 -29.010 1.00 69.50 105 GLU A CA 1
ATOM 858 C C . GLU A 1 105 ? 24.125 -23.380 -30.026 1.00 69.50 105 GLU A C 1
ATOM 860 O O . GLU A 1 105 ? 24.928 -23.744 -30.884 1.00 69.50 105 GLU A O 1
ATOM 865 N N . LEU A 1 106 ? 23.688 -22.122 -29.943 1.00 72.38 106 LEU A N 1
ATOM 866 C CA . LEU A 1 106 ? 24.205 -21.067 -30.807 1.00 72.38 106 LEU A CA 1
ATOM 867 C C . LEU A 1 106 ? 25.673 -20.799 -30.459 1.00 72.38 106 LEU A C 1
ATOM 869 O O . LEU A 1 106 ? 25.998 -20.379 -29.346 1.00 72.38 106 LEU A O 1
ATOM 873 N N . SER A 1 107 ? 26.572 -21.009 -31.421 1.00 65.12 107 SER A N 1
ATOM 874 C CA . SER A 1 107 ? 27.976 -20.631 -31.280 1.00 65.12 107 SER A CA 1
ATOM 875 C C . SER A 1 107 ? 28.102 -19.109 -31.349 1.00 65.12 107 SER A C 1
ATOM 877 O O . SER A 1 107 ? 28.048 -18.518 -32.427 1.00 65.12 107 SER A O 1
ATOM 879 N N . VAL A 1 108 ? 28.257 -18.456 -30.200 1.00 63.59 108 VAL A N 1
ATOM 880 C CA . VAL A 1 108 ? 28.451 -17.002 -30.135 1.00 63.59 108 VAL A CA 1
ATOM 881 C C . VAL A 1 108 ? 29.948 -16.688 -30.226 1.00 63.59 108 VAL A C 1
ATOM 883 O O . VAL A 1 108 ? 30.729 -17.153 -29.397 1.00 63.59 108 VAL A O 1
ATOM 886 N N . GLU A 1 109 ? 30.356 -15.862 -31.199 1.00 57.12 109 GLU A N 1
ATOM 887 C CA . GLU A 1 109 ? 31.758 -15.428 -31.386 1.00 57.12 109 GLU A CA 1
ATOM 888 C C . GLU A 1 109 ? 32.347 -14.778 -30.119 1.00 57.12 109 GLU A C 1
ATOM 890 O O . GLU A 1 109 ? 33.527 -14.935 -29.799 1.00 57.12 109 GLU A O 1
ATOM 895 N N . LYS A 1 110 ? 31.499 -14.093 -29.342 1.00 55.47 110 LYS A N 1
ATOM 896 C CA . LYS A 1 110 ? 31.818 -13.543 -28.020 1.00 55.47 110 LYS A CA 1
ATOM 897 C C . LYS A 1 110 ? 31.468 -14.548 -26.925 1.00 55.47 110 LYS A C 1
ATOM 899 O O . LYS A 1 110 ? 30.509 -14.384 -26.177 1.00 55.47 110 LYS A O 1
ATOM 904 N N . SER A 1 111 ? 32.286 -15.586 -26.805 1.00 49.69 111 SER A N 1
ATOM 905 C CA . SER A 1 111 ? 32.307 -16.424 -25.607 1.00 49.69 111 SER A CA 1
ATOM 906 C C . SER A 1 111 ? 32.764 -15.572 -24.417 1.00 49.69 111 SER A C 1
ATOM 908 O O . SER A 1 111 ? 33.945 -15.231 -24.298 1.00 49.69 111 SER A O 1
ATOM 910 N N . PHE A 1 112 ? 31.850 -15.222 -23.507 1.00 52.69 112 PHE A N 1
ATOM 911 C CA . PHE A 1 112 ? 32.243 -14.771 -22.173 1.00 52.69 112 PHE A CA 1
ATOM 912 C C . PHE A 1 112 ? 32.866 -15.972 -21.450 1.00 52.69 112 PHE A C 1
ATOM 914 O O . PHE A 1 112 ? 32.188 -16.715 -20.749 1.00 52.69 112 PHE A O 1
ATOM 921 N N . ARG A 1 113 ? 34.176 -16.187 -21.643 1.00 50.97 113 ARG A N 1
ATOM 922 C CA . ARG A 1 113 ? 34.933 -17.301 -21.036 1.00 50.97 113 ARG A CA 1
ATOM 923 C C . ARG A 1 113 ? 34.854 -17.318 -19.502 1.00 50.97 113 ARG A C 1
ATOM 925 O O . ARG A 1 113 ? 35.139 -18.339 -18.887 1.00 50.97 113 ARG A O 1
ATOM 932 N N . SER A 1 114 ? 34.483 -16.193 -18.889 1.00 55.03 114 SER A N 1
ATOM 933 C CA . SER A 1 114 ? 34.201 -16.064 -17.463 1.00 55.03 114 SER A CA 1
ATOM 934 C C . SER A 1 114 ? 33.185 -14.948 -17.224 1.00 55.03 114 SER A C 1
ATOM 936 O O . SER A 1 114 ? 33.337 -13.850 -17.766 1.00 55.03 114 SER A O 1
ATOM 938 N N . LEU A 1 115 ? 32.202 -15.197 -16.352 1.00 55.03 115 LEU A N 1
ATOM 939 C CA . LEU A 1 115 ? 31.284 -14.169 -15.842 1.00 55.03 115 LEU A CA 1
ATOM 940 C C . LEU A 1 115 ? 32.033 -13.034 -15.115 1.00 55.03 115 LEU A C 1
ATOM 942 O O . LEU A 1 115 ? 31.496 -11.942 -14.978 1.00 55.03 115 LEU A O 1
ATOM 946 N N . MET A 1 116 ? 33.288 -13.258 -14.699 1.00 50.56 116 MET A N 1
ATOM 947 C CA . MET A 1 116 ? 34.127 -12.241 -14.051 1.00 50.56 116 MET A CA 1
ATOM 948 C C . MET A 1 116 ? 34.694 -11.187 -15.016 1.00 50.56 116 MET A C 1
ATOM 950 O O . MET A 1 116 ? 35.171 -10.154 -14.561 1.00 50.56 116 MET A O 1
ATOM 954 N N . ASN A 1 117 ? 34.639 -11.419 -16.334 1.00 48.00 117 ASN A N 1
ATOM 955 C CA . ASN A 1 117 ? 35.100 -10.450 -17.342 1.00 48.00 117 ASN A CA 1
ATOM 956 C C . ASN A 1 117 ? 33.996 -9.474 -17.773 1.00 48.00 117 ASN A C 1
ATOM 958 O O . ASN A 1 117 ? 34.229 -8.581 -18.588 1.00 48.00 117 ASN A O 1
ATOM 962 N N . ILE A 1 118 ? 32.782 -9.663 -17.263 1.00 55.94 118 ILE A N 1
ATOM 963 C CA . ILE A 1 118 ? 31.653 -8.787 -17.522 1.00 55.94 118 ILE A CA 1
ATOM 964 C C . ILE A 1 118 ? 31.807 -7.584 -16.587 1.00 55.94 118 ILE A C 1
ATOM 966 O O . ILE A 1 118 ? 31.667 -7.721 -15.373 1.00 55.94 118 ILE A O 1
ATOM 970 N N . GLN A 1 119 ? 32.123 -6.407 -17.138 1.00 55.47 119 GLN A N 1
ATOM 971 C CA . GLN A 1 119 ? 32.074 -5.160 -16.371 1.00 55.47 119 GLN A CA 1
ATOM 972 C C . GLN A 1 119 ? 30.637 -4.961 -15.881 1.00 55.47 119 GLN A C 1
ATOM 974 O O . GLN A 1 119 ? 29.736 -4.675 -16.671 1.00 55.47 119 GLN A O 1
ATOM 979 N N . GLY A 1 120 ? 30.422 -5.190 -14.588 1.00 57.81 120 GLY A N 1
ATOM 980 C CA . GLY A 1 120 ? 29.137 -4.958 -13.951 1.00 57.81 120 GLY A CA 1
ATOM 981 C C . GLY A 1 120 ? 28.849 -3.464 -13.850 1.00 57.81 120 GLY A C 1
ATOM 982 O O . GLY A 1 120 ? 29.744 -2.657 -13.598 1.00 57.81 120 GLY A O 1
ATOM 983 N N . HIS A 1 121 ? 27.586 -3.098 -14.006 1.00 63.00 121 HIS A N 1
ATOM 984 C CA . HIS A 1 121 ? 27.083 -1.814 -13.563 1.00 63.00 121 HIS A CA 1
ATOM 985 C C . HIS A 1 121 ? 26.834 -1.914 -12.058 1.00 63.00 121 HIS A C 1
ATOM 987 O O . HIS A 1 121 ? 25.971 -2.667 -11.604 1.00 63.00 121 HIS A O 1
ATOM 993 N N . ALA A 1 122 ? 27.624 -1.187 -11.269 1.00 60.34 122 ALA A N 1
ATOM 994 C CA . ALA A 1 122 ? 27.346 -1.058 -9.847 1.00 60.34 122 ALA A CA 1
ATOM 995 C C . ALA A 1 122 ? 25.981 -0.378 -9.657 1.00 60.34 122 ALA A C 1
ATOM 997 O O . ALA A 1 122 ? 25.648 0.556 -10.392 1.00 60.34 122 ALA A O 1
ATOM 998 N N . ALA A 1 123 ? 25.211 -0.823 -8.658 1.00 63.34 123 ALA A N 1
ATOM 999 C CA . ALA A 1 123 ? 24.093 -0.021 -8.174 1.00 63.34 123 ALA A CA 1
ATOM 1000 C C . ALA A 1 123 ? 24.647 1.342 -7.774 1.00 63.34 123 ALA A C 1
ATOM 1002 O O . ALA A 1 123 ? 25.643 1.423 -7.048 1.00 63.34 123 ALA A O 1
ATOM 1003 N N . VAL A 1 124 ? 24.002 2.403 -8.243 1.00 67.81 124 VAL A N 1
ATOM 1004 C CA . VAL A 1 124 ? 24.352 3.741 -7.785 1.00 67.81 124 VAL A CA 1
ATOM 1005 C C . VAL A 1 124 ? 23.584 3.959 -6.491 1.00 67.81 124 VAL A C 1
ATOM 1007 O O . VAL A 1 124 ? 22.358 4.045 -6.497 1.00 67.81 124 VAL A O 1
ATOM 1010 N N . ALA A 1 125 ? 24.300 3.990 -5.367 1.00 62.97 125 ALA A N 1
ATOM 1011 C CA . ALA A 1 125 ? 23.711 4.329 -4.081 1.00 62.97 125 ALA A CA 1
ATOM 1012 C C . ALA A 1 125 ? 23.361 5.822 -4.088 1.00 62.97 125 ALA A C 1
ATOM 1014 O O . ALA A 1 125 ? 24.215 6.671 -3.848 1.00 62.97 125 ALA A O 1
ATOM 1015 N N . ILE A 1 126 ? 22.113 6.130 -4.432 1.00 67.62 126 ILE A N 1
ATOM 1016 C CA . ILE A 1 126 ? 21.570 7.484 -4.396 1.00 67.62 126 ILE A CA 1
ATOM 1017 C C . ILE A 1 126 ? 20.602 7.548 -3.222 1.00 67.62 126 ILE A C 1
ATOM 1019 O O . ILE A 1 126 ? 19.559 6.895 -3.236 1.00 67.62 126 ILE A O 1
ATOM 1023 N N . GLU A 1 127 ? 20.956 8.323 -2.197 1.00 65.94 127 GLU A N 1
ATOM 1024 C CA . GLU A 1 127 ? 20.068 8.549 -1.051 1.00 65.94 127 GLU A CA 1
ATOM 1025 C C . GLU A 1 127 ? 18.819 9.325 -1.480 1.00 65.94 127 GLU A C 1
ATOM 1027 O O . GLU A 1 127 ? 17.703 8.961 -1.104 1.00 65.94 127 GLU A O 1
ATOM 1032 N N . GLN A 1 128 ? 18.997 10.337 -2.335 1.00 78.38 128 GLN A N 1
ATOM 1033 C CA . GLN A 1 128 ? 17.927 11.182 -2.847 1.00 78.38 128 GLN A CA 1
ATOM 1034 C C . GLN A 1 128 ? 18.191 11.607 -4.294 1.00 78.38 128 GLN A C 1
ATOM 1036 O O . GLN A 1 128 ? 19.288 12.037 -4.643 1.00 78.38 128 GLN A O 1
ATOM 1041 N N . GLU A 1 129 ? 17.162 11.495 -5.132 1.00 87.00 129 GLU A N 1
ATOM 1042 C CA . GLU A 1 129 ? 17.201 11.989 -6.505 1.00 87.00 129 GLU A CA 1
ATOM 1043 C C . GLU A 1 129 ? 17.159 13.520 -6.542 1.00 87.00 129 GLU A C 1
ATOM 1045 O O . GLU A 1 129 ? 16.402 14.156 -5.805 1.00 87.00 129 GLU A O 1
ATOM 1050 N N . GLU A 1 130 ? 17.959 14.112 -7.426 1.00 88.12 130 GLU A N 1
ATOM 1051 C CA . GLU A 1 130 ? 17.935 15.552 -7.661 1.00 88.12 130 GLU A CA 1
ATOM 1052 C C . GLU A 1 130 ? 16.778 15.924 -8.586 1.00 88.12 130 GLU A C 1
ATOM 1054 O O . GLU A 1 130 ? 16.614 15.353 -9.664 1.00 88.12 130 GLU A O 1
ATOM 1059 N N . TRP A 1 131 ? 16.011 16.937 -8.193 1.00 91.44 131 TRP A N 1
ATOM 1060 C CA . TRP A 1 131 ? 14.916 17.479 -8.987 1.00 91.44 131 TRP A CA 1
ATOM 1061 C C . TRP A 1 131 ? 15.071 18.992 -9.099 1.00 91.44 131 TRP A C 1
ATOM 1063 O O . TRP A 1 131 ? 15.346 19.671 -8.109 1.00 91.44 131 TRP A O 1
ATOM 1073 N N . ILE A 1 132 ? 14.884 19.534 -10.299 1.00 92.44 132 ILE A N 1
ATOM 1074 C CA . ILE A 1 132 ? 14.890 20.978 -10.536 1.00 92.44 132 ILE A CA 1
ATOM 1075 C C . ILE A 1 132 ? 13.503 21.580 -10.312 1.00 92.44 132 ILE A C 1
ATOM 1077 O O . ILE A 1 132 ? 12.472 20.944 -10.548 1.00 92.44 132 ILE A O 1
ATOM 1081 N N . ASP A 1 133 ? 13.487 22.850 -9.911 1.00 91.00 133 ASP A N 1
ATOM 1082 C CA . ASP A 1 133 ? 12.287 23.681 -9.952 1.00 91.00 133 ASP A CA 1
ATOM 1083 C C . ASP A 1 133 ? 11.966 24.036 -11.410 1.00 91.00 133 ASP A C 1
ATOM 1085 O O . ASP A 1 133 ? 12.571 24.933 -12.005 1.00 91.00 133 ASP A O 1
ATOM 1089 N N . THR A 1 134 ? 11.024 23.293 -11.988 1.00 87.44 134 THR A N 1
ATOM 1090 C CA . THR A 1 134 ? 10.605 23.419 -13.396 1.00 87.44 134 THR A CA 1
ATOM 1091 C C . THR A 1 134 ? 10.141 24.828 -13.777 1.00 87.44 134 THR A C 1
ATOM 1093 O O . THR A 1 134 ? 10.341 25.231 -14.921 1.00 87.44 134 THR A O 1
ATOM 1096 N N . ARG A 1 135 ? 9.653 25.636 -12.823 1.00 89.38 135 ARG A N 1
ATOM 1097 C CA . ARG A 1 135 ? 9.238 27.033 -13.062 1.00 89.38 135 ARG A CA 1
ATOM 1098 C C . ARG A 1 135 ? 10.383 27.908 -13.574 1.00 89.38 135 ARG A C 1
ATOM 1100 O O . ARG A 1 135 ? 10.157 28.894 -14.265 1.00 89.38 135 ARG A O 1
ATOM 1107 N N . ARG A 1 136 ? 11.633 27.545 -13.260 1.00 88.75 136 ARG A N 1
ATOM 1108 C CA . ARG A 1 136 ? 12.837 28.277 -13.692 1.00 88.75 136 ARG A CA 1
ATOM 1109 C C . ARG A 1 136 ? 13.160 28.096 -15.173 1.00 88.75 136 ARG A C 1
ATOM 1111 O O . ARG A 1 136 ? 13.882 28.913 -15.732 1.00 88.75 136 ARG A O 1
ATOM 1118 N N . VAL A 1 137 ? 12.660 27.024 -15.782 1.00 88.44 137 VAL A N 1
ATOM 1119 C CA . VAL A 1 137 ? 12.924 26.643 -17.181 1.00 88.44 137 VAL A CA 1
ATOM 1120 C C . VAL A 1 137 ? 11.644 26.585 -18.017 1.00 88.44 137 VAL A C 1
ATOM 1122 O O . VAL A 1 137 ? 11.681 26.275 -19.204 1.00 88.44 137 VAL A O 1
ATOM 1125 N N . GLU A 1 138 ? 10.496 26.917 -17.424 1.00 86.44 138 GLU A N 1
ATOM 1126 C CA . GLU A 1 138 ? 9.186 26.878 -18.077 1.00 86.44 138 GLU A CA 1
ATOM 1127 C C . GLU A 1 138 ? 9.085 27.846 -19.263 1.00 86.44 138 GLU A C 1
ATOM 1129 O O . GLU A 1 138 ? 8.443 27.527 -20.261 1.00 86.44 138 GLU A O 1
ATOM 1134 N N . SER A 1 139 ? 9.781 28.985 -19.203 1.00 88.62 139 SER A N 1
ATOM 1135 C CA . SER A 1 139 ? 9.854 29.967 -20.292 1.00 88.62 139 SER A CA 1
ATOM 1136 C C . SER A 1 139 ? 10.887 29.629 -21.372 1.00 88.62 139 SER A C 1
ATOM 1138 O O . SER A 1 139 ? 10.870 30.242 -22.440 1.00 88.62 139 SER A O 1
ATOM 1140 N N . SER A 1 140 ? 11.786 28.669 -21.129 1.00 90.81 140 SER A N 1
ATOM 1141 C CA . SER A 1 140 ? 12.801 28.264 -22.105 1.00 90.81 140 SER A CA 1
ATOM 1142 C C . SER A 1 140 ? 12.146 27.614 -23.321 1.00 90.81 140 SER A C 1
ATOM 1144 O O . SER A 1 140 ? 11.197 26.837 -23.182 1.00 90.81 140 SER A O 1
ATOM 1146 N N . ASN A 1 141 ? 12.648 27.899 -24.523 1.00 92.19 141 ASN A N 1
ATOM 1147 C CA . ASN A 1 141 ? 12.143 27.275 -25.748 1.00 92.19 141 ASN A CA 1
ATOM 1148 C C . ASN A 1 141 ? 12.591 25.800 -25.851 1.00 92.19 141 ASN A C 1
ATOM 1150 O O . ASN A 1 141 ? 13.464 25.346 -25.112 1.00 92.19 141 ASN A O 1
ATOM 1154 N N . SER A 1 142 ? 11.986 25.024 -26.752 1.00 91.69 142 SER A N 1
ATOM 1155 C CA . SER A 1 142 ? 12.269 23.584 -26.842 1.00 91.69 142 SER A CA 1
ATOM 1156 C C . SER A 1 142 ? 13.701 23.247 -27.267 1.00 91.69 142 SER A C 1
ATOM 1158 O O . SER A 1 142 ? 14.223 22.235 -26.810 1.00 91.69 142 SER A O 1
ATOM 1160 N N . GLU A 1 143 ? 14.368 24.089 -28.059 1.00 89.88 143 GLU A N 1
ATOM 1161 C CA . GLU A 1 143 ? 15.779 23.891 -28.424 1.00 89.88 143 GLU A CA 1
ATOM 1162 C C . GLU A 1 143 ? 16.706 24.075 -27.216 1.00 89.88 143 GLU A C 1
ATOM 1164 O O . GLU A 1 143 ? 17.592 23.255 -26.985 1.00 89.88 143 GLU A O 1
ATOM 1169 N N . GLN A 1 144 ? 16.456 25.098 -26.393 1.00 91.00 144 GLN A N 1
ATOM 1170 C CA . GLN A 1 144 ? 17.178 25.335 -25.140 1.00 91.00 144 GLN A CA 1
ATOM 1171 C C . GLN A 1 144 ? 17.006 24.164 -24.169 1.00 91.00 144 GLN A C 1
ATOM 1173 O O . GLN A 1 144 ? 17.976 23.733 -23.547 1.00 91.00 144 GLN A O 1
ATOM 1178 N N . LEU A 1 145 ? 15.792 23.610 -24.061 1.00 91.75 145 LEU A N 1
ATOM 1179 C CA . LEU A 1 145 ? 15.556 22.416 -23.245 1.00 91.75 145 LEU A CA 1
ATOM 1180 C C . LEU A 1 145 ? 16.368 21.216 -23.757 1.00 91.75 145 LEU A C 1
ATOM 1182 O O . LEU A 1 145 ? 16.965 20.511 -22.948 1.00 91.75 145 LEU A O 1
ATOM 1186 N N . CYS A 1 146 ? 16.447 21.010 -25.076 1.00 91.56 146 CYS A N 1
ATOM 1187 C CA . CYS A 1 146 ? 17.245 19.926 -25.662 1.00 91.56 146 CYS A CA 1
ATOM 1188 C C . CYS A 1 146 ? 18.745 20.104 -25.377 1.00 91.56 146 CYS A C 1
ATOM 1190 O O . CYS A 1 146 ? 19.398 19.163 -24.935 1.00 91.56 146 CYS A O 1
ATOM 1192 N N . GLN A 1 147 ? 19.272 21.326 -25.502 1.00 90.50 147 GLN A N 1
ATOM 1193 C CA . GLN A 1 147 ? 20.666 21.638 -25.150 1.00 90.50 147 GLN A CA 1
ATOM 1194 C C . GLN A 1 147 ? 20.980 21.340 -23.673 1.00 90.50 147 GLN A C 1
ATOM 1196 O O . GLN A 1 147 ? 22.041 20.803 -23.346 1.00 90.50 147 GLN A O 1
ATOM 1201 N N . LEU A 1 148 ? 20.048 21.648 -22.764 1.00 91.56 148 LEU A N 1
ATOM 1202 C CA . LEU A 1 148 ? 20.185 21.310 -21.346 1.00 91.56 148 LEU A CA 1
ATOM 1203 C C . LEU A 1 148 ? 20.147 19.792 -21.115 1.00 91.56 148 LEU A C 1
ATOM 1205 O O . LEU A 1 148 ? 20.951 19.277 -20.340 1.00 91.56 148 LEU A O 1
ATOM 1209 N N . ILE A 1 149 ? 19.259 19.064 -21.800 1.00 91.69 149 ILE A N 1
ATOM 1210 C CA . ILE A 1 149 ? 19.167 17.597 -21.713 1.00 91.69 149 ILE A CA 1
ATOM 1211 C C . ILE A 1 149 ? 20.469 16.928 -22.166 1.00 91.69 149 ILE A C 1
ATOM 1213 O O . ILE A 1 149 ? 20.910 15.969 -21.532 1.00 91.69 149 ILE A O 1
ATOM 1217 N N . ASP A 1 150 ? 21.107 17.434 -23.218 1.00 90.19 150 ASP A N 1
ATOM 1218 C CA . ASP A 1 150 ? 22.345 16.859 -23.756 1.00 90.19 150 ASP A CA 1
ATOM 1219 C C . ASP A 1 150 ? 23.594 17.256 -22.950 1.00 90.19 150 ASP A C 1
ATOM 1221 O O . ASP A 1 150 ? 24.689 16.729 -23.165 1.00 90.19 150 ASP A O 1
ATOM 1225 N N . THR A 1 151 ? 23.444 18.129 -21.949 1.00 90.94 151 THR A N 1
ATOM 1226 C CA . THR A 1 151 ? 24.533 18.476 -21.036 1.00 90.94 151 THR A CA 1
ATOM 1227 C C . THR A 1 151 ? 24.973 17.239 -20.241 1.00 90.94 151 THR A C 1
ATOM 1229 O O . THR A 1 151 ? 24.220 16.659 -19.449 1.00 90.94 151 THR A O 1
ATOM 1232 N N . ALA A 1 152 ? 26.227 16.820 -20.437 1.00 81.56 152 ALA A N 1
ATOM 1233 C CA . ALA A 1 152 ? 26.769 15.592 -19.850 1.00 81.56 152 ALA A CA 1
ATOM 1234 C C . ALA A 1 152 ? 26.749 15.597 -18.312 1.00 81.56 152 ALA A C 1
ATOM 1236 O O . ALA A 1 152 ? 26.458 14.568 -17.707 1.00 81.56 152 ALA A O 1
ATOM 1237 N N . SER A 1 153 ? 26.997 16.753 -17.688 1.00 86.69 153 SER A N 1
ATOM 1238 C CA . SER A 1 153 ? 27.006 16.919 -16.228 1.00 86.69 153 SER A CA 1
ATOM 1239 C C . SER A 1 153 ? 25.618 16.910 -15.585 1.00 86.69 153 SER A C 1
ATOM 1241 O O . SER A 1 153 ? 25.525 16.823 -14.363 1.00 86.69 153 SER A O 1
ATOM 1243 N N . LEU A 1 154 ? 24.540 17.006 -16.369 1.00 87.88 154 LEU A N 1
ATOM 1244 C CA . LEU A 1 154 ? 23.190 17.037 -15.822 1.00 87.88 154 LEU A CA 1
ATOM 1245 C C . LEU A 1 154 ? 22.747 15.624 -15.399 1.00 87.88 154 LEU A C 1
ATOM 1247 O O . LEU A 1 154 ? 22.872 14.650 -16.150 1.00 87.88 154 LEU A O 1
ATOM 1251 N N . ASN A 1 155 ? 22.208 15.515 -14.187 1.00 91.25 155 ASN A N 1
ATOM 1252 C CA . ASN A 1 155 ? 21.744 14.252 -13.618 1.00 91.25 155 ASN A CA 1
ATOM 1253 C C . ASN A 1 155 ? 20.476 13.716 -14.313 1.00 91.25 155 ASN A C 1
ATOM 1255 O O . ASN A 1 155 ? 19.765 14.443 -15.009 1.00 91.25 155 ASN A O 1
ATOM 1259 N N . MET A 1 156 ? 20.168 12.425 -14.123 1.00 93.31 156 MET A N 1
ATOM 1260 C CA . MET A 1 156 ? 18.994 11.797 -14.754 1.00 93.31 156 MET A CA 1
ATOM 1261 C C . MET A 1 156 ? 17.668 12.410 -14.294 1.00 93.31 156 MET A C 1
ATOM 1263 O O . MET A 1 156 ? 16.779 12.569 -15.123 1.00 93.31 156 MET A O 1
ATOM 1267 N N . GLY A 1 157 ? 17.533 12.785 -13.016 1.00 94.12 157 GLY A N 1
ATOM 1268 C CA . GLY A 1 157 ? 16.318 13.416 -12.482 1.00 94.12 157 GLY A CA 1
ATOM 1269 C C . GLY A 1 157 ? 15.917 14.677 -13.253 1.00 94.12 157 GLY A C 1
ATOM 1270 O O . GLY A 1 157 ? 14.853 14.677 -13.883 1.00 94.12 157 GLY A O 1
ATOM 1271 N N . PRO A 1 158 ? 16.791 15.700 -13.337 1.00 94.88 158 PRO A N 1
ATOM 1272 C CA . PRO A 1 158 ? 16.513 16.892 -14.128 1.00 94.88 158 PRO A CA 1
ATOM 1273 C C . PRO A 1 158 ? 16.310 16.584 -15.615 1.00 94.88 158 PRO A C 1
ATOM 1275 O O . PRO A 1 158 ? 15.369 17.103 -16.209 1.00 94.88 158 PRO A O 1
ATOM 1278 N N . LYS A 1 159 ? 17.109 15.687 -16.217 1.00 95.44 159 LYS A N 1
ATOM 1279 C CA . LYS A 1 159 ? 16.907 15.265 -17.619 1.00 95.44 159 LYS A CA 1
ATOM 1280 C C . LYS A 1 159 ? 15.514 14.670 -17.845 1.00 95.44 159 LYS A C 1
ATOM 1282 O O . LYS A 1 159 ? 14.867 15.006 -18.831 1.00 95.44 159 LYS A O 1
ATOM 1287 N N . THR A 1 160 ? 15.025 13.845 -16.918 1.00 96.81 160 THR A N 1
ATOM 1288 C CA . THR A 1 160 ? 13.678 13.253 -16.981 1.00 96.81 160 THR A CA 1
ATOM 1289 C C . THR A 1 160 ? 12.601 14.333 -16.894 1.00 96.81 160 THR A C 1
ATOM 1291 O O . THR A 1 160 ? 11.630 14.289 -17.642 1.00 96.81 160 THR A O 1
ATOM 1294 N N . GLN A 1 161 ? 12.773 15.337 -16.024 1.00 96.31 161 GLN A N 1
ATOM 1295 C CA . GLN A 1 161 ? 11.840 16.466 -15.924 1.00 96.31 161 GLN A CA 1
ATOM 1296 C C . GLN A 1 161 ? 11.813 17.314 -17.200 1.00 96.31 161 GLN A C 1
ATOM 1298 O O . GLN A 1 161 ? 10.735 17.677 -17.658 1.00 96.31 161 GLN A O 1
ATOM 1303 N N . LEU A 1 162 ? 12.972 17.599 -17.799 1.00 95.62 162 LEU A N 1
ATOM 1304 C CA . LEU A 1 162 ? 13.044 18.355 -19.052 1.00 95.62 162 LEU A CA 1
ATOM 1305 C C . LEU A 1 162 ? 12.411 17.576 -20.217 1.00 95.62 162 LEU A C 1
ATOM 1307 O O . LEU A 1 162 ? 11.689 18.160 -21.021 1.00 95.62 162 LEU A O 1
ATOM 1311 N N . LEU A 1 163 ? 12.619 16.256 -20.283 1.00 96.06 163 LEU A N 1
ATOM 1312 C CA . LEU A 1 163 ? 11.937 15.397 -21.256 1.00 96.06 163 LEU A CA 1
ATOM 1313 C C . LEU A 1 163 ? 10.421 15.380 -21.027 1.00 96.06 163 LEU A C 1
ATOM 1315 O O . LEU A 1 163 ? 9.676 15.470 -21.996 1.00 96.06 163 LEU A O 1
ATOM 1319 N N . HIS A 1 164 ? 9.956 15.340 -19.774 1.00 96.75 164 HIS A N 1
ATOM 1320 C CA . HIS A 1 164 ? 8.528 15.453 -19.457 1.00 96.75 164 HIS A CA 1
ATOM 1321 C C . HIS A 1 164 ? 7.934 16.764 -19.989 1.00 96.75 164 HIS A C 1
ATOM 1323 O O . HIS A 1 164 ? 6.916 16.734 -20.670 1.00 96.75 164 HIS A O 1
ATOM 1329 N N . MET A 1 165 ? 8.619 17.896 -19.791 1.00 95.62 165 MET A N 1
ATOM 1330 C CA . MET A 1 165 ? 8.178 19.184 -20.339 1.00 95.62 165 MET A CA 1
ATOM 1331 C C . MET A 1 165 ? 8.091 19.174 -21.873 1.00 95.62 165 MET A C 1
ATOM 1333 O O . MET A 1 165 ? 7.221 19.827 -22.444 1.00 95.62 165 MET A O 1
ATOM 1337 N N . LEU A 1 166 ? 8.985 18.455 -22.562 1.00 95.50 166 LEU A N 1
ATOM 1338 C CA . LEU A 1 166 ? 8.898 18.288 -24.016 1.00 95.50 166 LEU A CA 1
ATOM 1339 C C . LEU A 1 166 ? 7.693 17.430 -24.421 1.00 95.50 166 LEU A C 1
ATOM 1341 O O . LEU A 1 166 ? 7.022 17.784 -25.390 1.00 95.50 166 LEU A O 1
ATOM 1345 N N . VAL A 1 167 ? 7.383 16.369 -23.666 1.00 96.19 167 VAL A N 1
ATOM 1346 C CA . VAL A 1 167 ? 6.166 15.564 -23.874 1.00 96.19 167 VAL A CA 1
ATOM 1347 C C . VAL A 1 167 ? 4.911 16.411 -23.684 1.00 96.19 167 VAL A C 1
ATOM 1349 O O . VAL A 1 167 ? 4.021 16.349 -24.527 1.00 96.19 167 VAL A O 1
ATOM 1352 N N . ASP A 1 168 ? 4.848 17.239 -22.642 1.00 94.62 168 ASP A N 1
ATOM 1353 C CA . ASP A 1 168 ? 3.690 18.105 -22.388 1.00 94.62 168 ASP A CA 1
ATOM 1354 C C . ASP A 1 168 ? 3.478 19.140 -23.502 1.00 94.62 168 ASP A C 1
ATOM 1356 O O . ASP A 1 168 ? 2.343 19.491 -23.823 1.00 94.62 168 ASP A O 1
ATOM 1360 N N . ARG A 1 169 ? 4.565 19.627 -24.117 1.00 94.81 169 ARG A N 1
ATOM 1361 C CA . ARG A 1 169 ? 4.508 20.640 -25.183 1.00 94.81 169 ARG A CA 1
ATOM 1362 C C . ARG A 1 169 ? 4.194 20.067 -26.561 1.00 94.81 169 ARG A C 1
ATOM 1364 O O . ARG A 1 169 ? 3.458 20.697 -27.313 1.00 94.81 169 ARG A O 1
ATOM 1371 N N . HIS A 1 170 ? 4.787 18.925 -26.906 1.00 95.38 170 HIS A N 1
ATOM 1372 C CA . HIS A 1 170 ? 4.819 18.424 -28.289 1.00 95.38 170 HIS A CA 1
ATOM 1373 C C . HIS A 1 170 ? 4.328 16.984 -28.447 1.00 95.38 170 HIS A C 1
ATOM 1375 O O . HIS A 1 170 ? 4.167 16.513 -29.570 1.00 95.38 170 HIS A O 1
ATOM 1381 N N . GLY A 1 171 ? 4.086 16.277 -27.345 1.00 95.31 171 GLY A N 1
ATOM 1382 C CA . GLY A 1 171 ? 3.799 14.847 -27.337 1.00 95.31 171 GLY A CA 1
ATOM 1383 C C . GLY A 1 171 ? 5.058 13.973 -27.325 1.00 95.31 171 GLY A C 1
ATOM 1384 O O . GLY A 1 171 ? 6.187 14.433 -27.495 1.00 95.31 171 GLY A O 1
ATOM 1385 N N . ALA A 1 172 ? 4.856 12.674 -27.101 1.00 94.69 172 ALA A N 1
ATOM 1386 C CA . ALA A 1 172 ? 5.940 11.701 -26.945 1.00 94.69 172 ALA A CA 1
ATOM 1387 C C . ALA A 1 172 ? 6.697 11.406 -28.259 1.00 94.69 172 ALA A C 1
ATOM 1389 O O . ALA A 1 172 ? 7.878 11.056 -28.226 1.00 94.69 172 ALA A O 1
ATOM 1390 N N . ASP A 1 173 ? 6.041 11.603 -29.406 1.00 95.8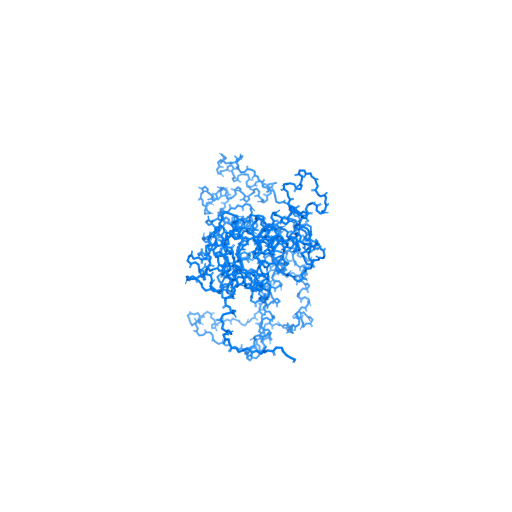8 173 ASP A N 1
ATOM 1391 C CA . ASP A 1 173 ? 6.599 11.354 -30.743 1.00 95.88 173 ASP A CA 1
ATOM 1392 C C . ASP A 1 173 ? 7.430 12.527 -31.291 1.00 95.88 173 ASP A C 1
ATOM 1394 O O . ASP A 1 173 ? 7.935 12.464 -32.412 1.00 95.88 173 ASP A O 1
ATOM 1398 N N . TYR A 1 174 ? 7.597 13.602 -30.513 1.00 95.00 174 TYR A N 1
ATOM 1399 C CA . TYR A 1 174 ? 8.449 14.725 -30.892 1.00 95.00 174 TYR A CA 1
ATOM 1400 C C . TYR A 1 174 ? 9.892 14.259 -31.124 1.00 95.00 174 TYR A C 1
ATOM 1402 O O . TYR A 1 174 ? 10.492 13.622 -30.255 1.00 95.00 174 TYR A O 1
ATOM 1410 N N . VAL A 1 175 ? 10.453 14.580 -32.291 1.00 94.38 175 VAL A N 1
ATOM 1411 C CA . VAL A 1 175 ? 11.832 14.234 -32.660 1.00 94.38 175 VAL A CA 1
ATOM 1412 C C . VAL A 1 175 ? 12.784 15.275 -32.079 1.00 94.38 175 VAL A C 1
ATOM 1414 O O . VAL A 1 175 ? 12.618 16.475 -32.305 1.00 94.38 175 VAL A O 1
ATOM 1417 N N . LEU A 1 176 ? 13.781 14.819 -31.322 1.00 90.25 176 LEU A N 1
ATOM 1418 C CA . LEU A 1 176 ? 14.742 15.705 -30.671 1.00 90.25 176 LEU A CA 1
ATOM 1419 C C . LEU A 1 176 ? 15.669 16.364 -31.715 1.00 90.25 176 LEU A C 1
ATOM 1421 O O . LEU A 1 176 ? 16.257 15.661 -32.538 1.00 90.25 176 LEU A O 1
ATOM 1425 N N . PRO A 1 177 ? 15.855 17.698 -31.693 1.00 85.31 177 PRO A N 1
ATOM 1426 C CA . PRO A 1 177 ? 16.769 18.384 -32.603 1.00 85.31 177 PRO A CA 1
ATOM 1427 C C . PRO A 1 177 ? 18.193 17.823 -32.510 1.00 85.31 177 PRO A C 1
ATOM 1429 O O . PRO A 1 177 ? 18.763 17.742 -31.427 1.00 85.31 177 PRO A O 1
ATOM 1432 N N . GLY A 1 178 ? 18.778 17.450 -33.650 1.00 76.88 178 GLY A N 1
ATOM 1433 C CA . GLY A 1 178 ? 20.141 16.906 -33.712 1.00 76.88 178 GLY A CA 1
ATOM 1434 C C . GLY A 1 178 ? 20.268 15.417 -33.363 1.00 76.88 178 GLY A C 1
ATOM 1435 O O . GLY A 1 178 ? 21.363 14.872 -33.490 1.00 76.88 178 GLY A O 1
ATOM 1436 N N . ALA A 1 179 ? 19.173 14.744 -32.996 1.00 74.06 179 ALA A N 1
ATOM 1437 C CA . ALA A 1 179 ? 19.124 13.302 -32.785 1.00 74.06 179 ALA A CA 1
ATOM 1438 C C . ALA A 1 179 ? 18.100 12.646 -33.728 1.00 74.06 179 ALA A C 1
ATOM 1440 O O . ALA A 1 179 ? 17.070 13.225 -34.057 1.00 74.06 179 ALA A O 1
ATOM 1441 N N . ASN A 1 180 ? 18.363 11.407 -34.148 1.00 86.19 180 ASN A N 1
ATOM 1442 C CA . ASN A 1 180 ? 17.418 10.600 -34.935 1.00 86.19 180 ASN A CA 1
ATOM 1443 C C . ASN A 1 180 ? 16.474 9.791 -34.026 1.00 86.19 180 ASN A C 1
ATOM 1445 O O . ASN A 1 180 ? 16.158 8.639 -34.319 1.00 86.19 180 ASN A O 1
ATOM 1449 N N . GLU A 1 181 ? 16.061 10.371 -32.899 1.00 93.62 181 GLU A N 1
ATOM 1450 C CA . GLU A 1 181 ? 15.207 9.696 -31.923 1.00 93.62 181 GLU A CA 1
ATOM 1451 C C . GLU A 1 181 ? 14.092 10.604 -31.395 1.00 93.62 181 GLU A C 1
ATOM 1453 O O . GLU A 1 181 ? 14.219 11.833 -31.353 1.00 93.62 181 GLU A O 1
ATOM 1458 N N . THR A 1 182 ? 12.990 9.985 -30.980 1.00 95.94 182 THR A N 1
ATOM 1459 C CA . THR A 1 182 ? 11.868 10.676 -30.338 1.00 95.94 182 THR A CA 1
ATOM 1460 C C . THR A 1 182 ? 12.105 10.869 -28.841 1.00 95.94 182 THR A C 1
ATOM 1462 O O . THR A 1 182 ? 12.906 10.168 -28.216 1.00 95.94 182 THR A O 1
ATOM 1465 N N . VAL A 1 183 ? 11.359 11.788 -28.223 1.00 95.69 183 VAL A N 1
ATOM 1466 C CA . VAL A 1 183 ? 11.338 11.947 -26.759 1.00 95.69 183 VAL A CA 1
ATOM 1467 C C . VAL A 1 183 ? 10.964 10.627 -26.075 1.00 95.69 183 VAL A C 1
ATOM 1469 O O . VAL A 1 183 ? 11.569 10.275 -25.061 1.00 95.69 183 VAL A O 1
ATOM 1472 N N . ALA A 1 184 ? 10.025 9.866 -26.649 1.00 96.25 184 ALA A N 1
ATOM 1473 C CA . ALA A 1 184 ? 9.658 8.538 -26.167 1.00 96.25 184 ALA A CA 1
ATOM 1474 C C . ALA A 1 184 ? 10.853 7.573 -26.155 1.00 96.25 184 ALA A C 1
ATOM 1476 O O . ALA A 1 184 ? 11.132 6.965 -25.124 1.00 96.25 184 ALA A O 1
ATOM 1477 N N . GLN A 1 185 ? 11.595 7.482 -27.263 1.00 95.62 185 GLN A N 1
ATOM 1478 C CA . GLN A 1 185 ? 12.779 6.623 -27.375 1.00 95.62 185 GLN A CA 1
ATOM 1479 C C . GLN A 1 185 ? 13.870 7.025 -26.373 1.00 95.62 185 GLN A C 1
ATOM 1481 O O . GLN A 1 185 ? 14.409 6.167 -25.669 1.00 95.62 185 GLN A O 1
ATOM 1486 N N . ARG A 1 186 ? 14.124 8.331 -26.213 1.00 95.00 186 ARG A N 1
ATOM 1487 C CA . ARG A 1 186 ? 15.080 8.846 -25.220 1.00 95.00 186 ARG A CA 1
ATOM 1488 C C . ARG A 1 186 ? 14.655 8.513 -23.783 1.00 95.00 186 ARG A C 1
ATOM 1490 O O . ARG A 1 186 ? 15.501 8.161 -22.959 1.00 95.00 186 ARG A O 1
ATOM 1497 N N . LEU A 1 187 ? 13.360 8.606 -23.464 1.00 95.88 187 LEU A N 1
ATOM 1498 C CA . LEU A 1 187 ? 12.803 8.221 -22.158 1.00 95.88 187 LEU A CA 1
ATOM 1499 C C . LEU A 1 187 ? 12.871 6.707 -21.915 1.00 95.88 187 LEU A C 1
ATOM 1501 O O . LEU A 1 187 ? 13.145 6.284 -20.791 1.00 95.88 187 LEU A O 1
ATOM 1505 N N . GLU A 1 188 ? 12.642 5.884 -22.938 1.00 94.50 188 GLU A N 1
ATOM 1506 C CA . GLU A 1 188 ? 12.778 4.427 -22.842 1.00 94.50 188 GLU A CA 1
ATOM 1507 C C . GLU A 1 188 ? 14.220 4.017 -22.552 1.00 94.50 188 GLU A C 1
ATOM 1509 O O . GLU A 1 188 ? 14.463 3.236 -21.627 1.00 94.50 188 GLU A O 1
ATOM 1514 N N . GLU A 1 189 ? 15.178 4.597 -23.272 1.00 92.06 189 GLU A N 1
ATOM 1515 C CA . GLU A 1 189 ? 16.603 4.350 -23.061 1.00 92.06 189 GLU A CA 1
ATOM 1516 C C . GLU A 1 189 ? 17.068 4.827 -21.676 1.00 92.06 189 GLU A C 1
ATOM 1518 O O . GLU A 1 189 ? 17.806 4.129 -20.968 1.00 92.06 189 GLU A O 1
ATOM 1523 N N . MET A 1 190 ? 16.572 5.987 -21.235 1.00 92.56 190 MET A N 1
ATOM 1524 C CA . MET A 1 190 ? 16.810 6.494 -19.885 1.00 92.56 190 MET A CA 1
ATOM 1525 C C . MET A 1 190 ? 16.233 5.561 -18.819 1.00 92.56 190 MET A C 1
ATOM 1527 O O . MET A 1 190 ? 16.921 5.245 -17.851 1.00 92.56 190 MET A O 1
ATOM 1531 N N . SER A 1 191 ? 15.004 5.073 -19.006 1.00 93.00 191 SER A N 1
ATOM 1532 C CA . SER A 1 191 ? 14.366 4.112 -18.102 1.00 93.00 191 SER A CA 1
ATOM 1533 C C . SER A 1 191 ? 15.146 2.799 -18.031 1.00 93.00 191 SER A C 1
ATOM 1535 O O . SER A 1 191 ? 15.302 2.248 -16.943 1.00 93.00 191 SER A O 1
ATOM 1537 N N . ARG A 1 192 ? 15.648 2.296 -19.165 1.00 89.31 192 ARG A N 1
ATOM 1538 C CA . ARG A 1 192 ? 16.465 1.076 -19.228 1.00 89.31 192 ARG A CA 1
ATOM 1539 C C . ARG A 1 192 ? 17.778 1.259 -18.471 1.00 89.31 192 ARG A C 1
ATOM 1541 O O . ARG A 1 192 ? 18.136 0.434 -17.631 1.00 89.31 192 ARG A O 1
ATOM 1548 N N . THR A 1 193 ? 18.465 2.375 -18.712 1.00 87.88 193 THR A N 1
ATOM 1549 C CA . THR A 1 193 ? 19.717 2.713 -18.020 1.00 87.88 193 THR A CA 1
ATOM 1550 C C . THR A 1 193 ? 19.493 2.879 -16.515 1.00 87.88 193 THR A C 1
ATOM 1552 O O . THR A 1 193 ? 20.253 2.334 -15.713 1.00 87.88 193 THR A O 1
ATOM 1555 N N . ALA A 1 194 ? 18.423 3.572 -16.116 1.00 90.50 194 ALA A N 1
ATOM 1556 C CA . ALA A 1 194 ? 18.042 3.735 -14.718 1.00 90.50 194 ALA A CA 1
ATOM 1557 C C . ALA A 1 194 ? 17.715 2.392 -14.046 1.00 90.50 194 ALA A C 1
ATOM 1559 O O . ALA A 1 194 ? 18.118 2.181 -12.905 1.00 90.50 194 ALA A O 1
ATOM 1560 N N . GLY A 1 195 ? 17.059 1.460 -14.746 1.00 89.00 195 GLY A N 1
ATOM 1561 C CA . GLY A 1 195 ? 16.784 0.109 -14.246 1.00 89.00 195 GLY A CA 1
ATOM 1562 C C . GLY A 1 195 ? 18.060 -0.684 -13.960 1.00 89.00 195 GLY A C 1
ATOM 1563 O O . GLY A 1 195 ? 18.227 -1.228 -12.868 1.00 89.00 195 GLY A O 1
ATOM 1564 N N . VAL A 1 196 ? 19.018 -0.668 -14.891 1.00 83.62 196 VAL A N 1
ATOM 1565 C CA . VAL A 1 196 ? 20.336 -1.301 -14.700 1.00 83.62 196 VAL A CA 1
ATOM 1566 C C . VAL A 1 196 ? 21.098 -0.676 -13.522 1.00 83.62 196 VAL A C 1
ATOM 1568 O O . VAL A 1 196 ? 21.722 -1.396 -12.742 1.00 83.62 196 VAL A O 1
ATOM 1571 N N . GLN A 1 197 ? 21.004 0.647 -13.353 1.00 86.06 197 GLN A N 1
ATOM 1572 C CA . GLN A 1 197 ? 21.606 1.392 -12.238 1.00 86.06 197 GLN A CA 1
ATOM 1573 C C . GLN A 1 197 ? 20.807 1.320 -10.926 1.00 86.06 197 GLN A C 1
ATOM 1575 O O . GLN A 1 197 ? 21.289 1.823 -9.910 1.00 86.06 197 GLN A O 1
ATOM 1580 N N . GLN A 1 198 ? 19.621 0.696 -10.934 1.00 87.69 198 GLN A N 1
ATOM 1581 C CA . GLN A 1 198 ? 18.698 0.579 -9.795 1.00 87.69 198 GLN A CA 1
ATOM 1582 C C . GLN A 1 198 ? 18.159 1.930 -9.278 1.00 87.69 198 GLN A C 1
ATOM 1584 O O . GLN A 1 198 ? 17.875 2.089 -8.092 1.00 87.69 198 GLN A O 1
ATOM 1589 N N . ARG A 1 199 ? 17.988 2.915 -10.168 1.00 91.38 199 ARG A N 1
ATOM 1590 C CA . ARG A 1 199 ? 17.402 4.234 -9.864 1.00 91.38 199 ARG A CA 1
ATOM 1591 C C . ARG A 1 199 ? 15.887 4.209 -10.026 1.00 91.38 199 ARG A C 1
ATOM 1593 O O . ARG A 1 199 ? 15.328 4.698 -11.009 1.00 91.38 199 ARG A O 1
ATOM 1600 N N . TRP A 1 200 ? 15.211 3.601 -9.060 1.00 93.44 200 TRP A N 1
ATOM 1601 C CA . TRP A 1 200 ? 13.794 3.245 -9.165 1.00 93.44 200 TRP A CA 1
ATOM 1602 C C . TRP A 1 200 ? 12.837 4.431 -9.305 1.00 93.44 200 TRP A C 1
ATOM 1604 O O . TRP A 1 200 ? 11.865 4.329 -10.051 1.00 93.44 200 TRP A O 1
ATOM 1614 N N . ALA A 1 201 ? 13.126 5.571 -8.675 1.00 94.81 201 ALA A N 1
ATOM 1615 C CA . ALA A 1 201 ? 12.308 6.772 -8.833 1.00 94.81 201 ALA A CA 1
ATOM 1616 C C . ALA A 1 201 ? 12.311 7.279 -10.287 1.00 94.81 201 ALA A C 1
ATOM 1618 O O . ALA A 1 201 ? 11.256 7.615 -10.824 1.00 94.81 201 ALA A O 1
ATOM 1619 N N . ILE A 1 202 ? 13.466 7.239 -10.965 1.00 95.44 202 ILE A N 1
ATOM 1620 C CA . ILE A 1 202 ? 13.586 7.592 -12.388 1.00 95.44 202 ILE A CA 1
ATOM 1621 C C . ILE A 1 202 ? 12.818 6.598 -13.261 1.00 95.44 202 ILE A C 1
ATOM 1623 O O . ILE A 1 202 ? 12.067 7.011 -14.139 1.00 95.44 202 ILE A O 1
ATOM 1627 N N . VAL A 1 203 ? 12.951 5.294 -12.993 1.00 94.94 203 VAL A N 1
ATOM 1628 C CA . VAL A 1 203 ? 12.228 4.243 -13.731 1.00 94.94 203 VAL A CA 1
ATOM 1629 C C . VAL A 1 203 ? 10.713 4.431 -13.622 1.00 94.94 203 VAL A C 1
ATOM 1631 O O . VAL A 1 203 ? 10.009 4.390 -14.635 1.00 94.94 203 VAL A O 1
ATOM 1634 N N . ARG A 1 204 ? 10.205 4.682 -12.408 1.00 95.50 204 ARG A N 1
ATOM 1635 C CA . ARG A 1 204 ? 8.778 4.925 -12.158 1.00 95.50 204 ARG A CA 1
ATOM 1636 C C . ARG A 1 204 ? 8.304 6.215 -12.818 1.00 95.50 204 ARG A C 1
ATOM 1638 O O . ARG A 1 204 ? 7.238 6.218 -13.429 1.00 95.50 204 ARG A O 1
ATOM 1645 N N . TYR A 1 205 ? 9.090 7.289 -12.746 1.00 96.81 205 TYR A N 1
ATOM 1646 C CA . TYR A 1 205 ? 8.734 8.564 -13.366 1.00 96.81 205 TYR A CA 1
ATOM 1647 C C . TYR A 1 205 ? 8.720 8.478 -14.898 1.00 96.81 205 TYR A C 1
ATOM 1649 O O . TYR A 1 205 ? 7.713 8.823 -15.513 1.00 96.81 205 TYR A O 1
ATOM 1657 N N . ALA A 1 206 ? 9.767 7.928 -15.518 1.00 96.62 206 ALA A N 1
ATOM 1658 C CA . ALA A 1 206 ? 9.821 7.714 -16.964 1.00 96.62 206 ALA A CA 1
ATOM 1659 C C . ALA A 1 206 ? 8.670 6.816 -17.448 1.00 96.62 206 ALA A C 1
ATOM 1661 O O . ALA A 1 206 ? 8.002 7.129 -18.432 1.00 96.62 206 ALA A O 1
ATOM 1662 N N . SER A 1 207 ? 8.368 5.743 -16.710 1.00 95.19 207 SER A N 1
ATOM 1663 C CA . SER A 1 207 ? 7.226 4.868 -17.005 1.00 95.19 207 SER A CA 1
ATOM 1664 C C . SER A 1 207 ? 5.880 5.584 -16.870 1.00 95.19 207 SER A C 1
ATOM 1666 O O . SER A 1 207 ? 4.946 5.258 -17.602 1.00 95.19 207 SER A O 1
ATOM 1668 N N . ALA A 1 208 ? 5.769 6.561 -15.964 1.00 95.81 208 ALA A N 1
ATOM 1669 C CA . ALA A 1 208 ? 4.563 7.363 -15.807 1.00 95.81 208 ALA A CA 1
ATOM 1670 C C . ALA A 1 208 ? 4.364 8.320 -16.988 1.00 95.81 208 ALA A C 1
ATOM 1672 O O . ALA A 1 208 ? 3.259 8.385 -17.519 1.00 95.81 208 ALA A O 1
ATOM 1673 N N . ILE A 1 209 ? 5.428 8.996 -17.437 1.00 96.69 209 ILE A N 1
ATOM 1674 C CA . ILE A 1 209 ? 5.392 9.888 -18.611 1.00 96.69 209 ILE A CA 1
ATOM 1675 C C . ILE A 1 209 ? 4.981 9.099 -19.860 1.00 96.69 209 ILE A C 1
ATOM 1677 O O . ILE A 1 209 ? 4.092 9.512 -20.599 1.00 96.69 209 ILE A O 1
ATOM 1681 N N . LEU A 1 210 ? 5.575 7.917 -20.046 1.00 94.81 210 LEU A N 1
ATOM 1682 C CA . LEU A 1 210 ? 5.275 7.005 -21.154 1.00 94.81 210 LEU A CA 1
ATOM 1683 C C . LEU A 1 210 ? 3.936 6.263 -21.001 1.00 94.81 210 LEU A C 1
ATOM 1685 O O . LEU A 1 210 ? 3.577 5.478 -21.875 1.00 94.81 210 LEU A O 1
ATOM 1689 N N . ARG A 1 211 ? 3.209 6.476 -19.893 1.00 93.81 211 ARG A N 1
ATOM 1690 C CA . ARG A 1 211 ? 1.926 5.828 -19.578 1.00 93.81 211 ARG A CA 1
ATOM 1691 C C . ARG A 1 211 ? 1.964 4.301 -19.741 1.00 93.81 211 ARG A C 1
ATOM 1693 O O . ARG A 1 211 ? 1.042 3.709 -20.300 1.00 93.81 211 ARG A O 1
ATOM 1700 N N . LYS A 1 212 ? 3.046 3.662 -19.277 1.00 91.44 212 LYS A N 1
ATOM 1701 C CA . LYS A 1 212 ? 3.240 2.211 -19.415 1.00 91.44 212 LYS A CA 1
ATOM 1702 C C . LYS A 1 212 ? 2.164 1.425 -18.654 1.00 91.44 212 LYS A C 1
ATOM 1704 O O . LYS A 1 212 ? 1.828 1.745 -17.517 1.00 91.44 212 LYS A O 1
ATOM 1709 N N . GLU A 1 213 ? 1.676 0.363 -19.283 1.00 87.38 213 GLU A N 1
ATOM 1710 C CA . GLU A 1 213 ? 0.688 -0.571 -18.731 1.00 87.38 213 GLU A CA 1
ATOM 1711 C C . GLU A 1 213 ? 1.277 -1.983 -18.598 1.00 87.38 213 GLU A C 1
ATOM 1713 O O . GLU A 1 213 ? 2.243 -2.330 -19.286 1.00 87.38 213 GLU A O 1
ATOM 1718 N N . VAL A 1 214 ? 0.685 -2.799 -17.720 1.00 84.62 214 VAL A N 1
ATOM 1719 C CA . VAL A 1 214 ? 1.113 -4.180 -17.448 1.00 84.62 214 VAL A CA 1
ATOM 1720 C C . VAL A 1 214 ? -0.062 -5.131 -17.600 1.00 84.62 214 VAL A C 1
ATOM 1722 O O . VAL A 1 214 ? -1.078 -4.977 -16.925 1.00 84.62 214 VAL A O 1
ATOM 1725 N N . ASP A 1 215 ? 0.098 -6.166 -18.422 1.00 83.38 215 ASP A N 1
ATOM 1726 C CA . ASP A 1 215 ? -0.970 -7.137 -18.696 1.00 83.38 215 ASP A CA 1
ATOM 1727 C C . ASP A 1 215 ? -1.416 -7.890 -17.428 1.00 83.38 215 ASP A C 1
ATOM 1729 O O . ASP A 1 215 ? -2.606 -8.125 -17.217 1.00 83.38 215 ASP A O 1
ATOM 1733 N N . SER A 1 216 ? -0.475 -8.189 -16.525 1.00 86.75 216 SER A N 1
ATOM 1734 C CA . SER A 1 216 ? -0.736 -8.867 -15.246 1.00 86.75 216 SER A CA 1
ATOM 1735 C C . SER A 1 216 ? -1.538 -8.030 -14.238 1.00 86.75 216 SER A C 1
ATOM 1737 O O . SER A 1 216 ? -1.899 -8.534 -13.176 1.00 86.75 216 SER A O 1
ATOM 1739 N N . LEU A 1 217 ? -1.842 -6.763 -14.537 1.00 89.88 217 LEU A N 1
ATOM 1740 C CA . LEU A 1 217 ? -2.580 -5.892 -13.624 1.00 89.88 217 LEU A CA 1
ATOM 1741 C C . LEU A 1 217 ? -4.045 -6.328 -13.463 1.00 89.88 217 LEU A C 1
ATOM 1743 O O . LEU A 1 217 ? -4.553 -6.373 -12.344 1.00 89.88 217 LEU A O 1
ATOM 1747 N N . ALA A 1 218 ? -4.705 -6.708 -14.560 1.00 91.06 218 ALA A N 1
ATOM 1748 C CA . ALA A 1 218 ? -6.090 -7.181 -14.538 1.00 91.06 218 ALA A CA 1
ATOM 1749 C C . ALA A 1 218 ? -6.295 -8.482 -13.735 1.00 91.06 218 ALA A C 1
ATOM 1751 O O . ALA A 1 218 ? -7.202 -8.509 -12.894 1.00 91.06 218 ALA A O 1
ATOM 1752 N N . PRO A 1 219 ? -5.484 -9.551 -13.908 1.00 92.25 219 PRO A N 1
ATOM 1753 C CA . PRO A 1 219 ? -5.616 -10.738 -13.067 1.00 92.25 219 PRO A CA 1
ATOM 1754 C C . PRO A 1 219 ? -5.303 -10.443 -11.593 1.00 92.25 219 PRO A C 1
ATOM 1756 O O . PRO A 1 219 ? -6.039 -10.904 -10.724 1.00 92.25 219 PRO A O 1
ATOM 1759 N N . SER A 1 220 ? -4.302 -9.609 -11.283 1.00 93.25 220 SER A N 1
ATOM 1760 C CA . SER A 1 220 ? -4.014 -9.224 -9.892 1.00 93.25 220 SER A CA 1
ATOM 1761 C C . SER A 1 220 ? -5.154 -8.437 -9.244 1.00 93.25 220 SER A C 1
ATOM 1763 O O . SER A 1 220 ? -5.517 -8.720 -8.103 1.00 93.25 220 SER A O 1
ATOM 1765 N N . LEU A 1 221 ? -5.767 -7.493 -9.965 1.00 94.50 221 LEU A N 1
ATOM 1766 C CA . LEU A 1 221 ? -6.967 -6.799 -9.494 1.00 94.50 221 LEU A CA 1
ATOM 1767 C C . LEU A 1 221 ? -8.117 -7.789 -9.251 1.00 94.50 221 LEU A C 1
ATOM 1769 O O . LEU A 1 221 ? -8.787 -7.725 -8.221 1.00 94.50 221 LEU A O 1
ATOM 1773 N N . SER A 1 222 ? -8.317 -8.729 -10.177 1.00 94.12 222 SER A N 1
ATOM 1774 C CA . SER A 1 222 ? -9.361 -9.752 -10.066 1.00 94.12 222 SER A CA 1
ATOM 1775 C C . SER A 1 222 ? -9.173 -10.613 -8.817 1.00 94.12 222 SER A C 1
ATOM 1777 O O . SER A 1 222 ? -10.142 -10.856 -8.104 1.00 94.12 222 SER A O 1
ATOM 1779 N N . ASN A 1 223 ? -7.935 -10.996 -8.488 1.00 94.62 223 ASN A N 1
ATOM 1780 C CA . ASN A 1 223 ? -7.623 -11.741 -7.266 1.00 94.62 223 ASN A CA 1
ATOM 1781 C C . ASN A 1 223 ? -8.054 -10.991 -5.996 1.00 94.62 223 ASN A C 1
ATOM 1783 O O . ASN A 1 223 ? -8.619 -11.596 -5.085 1.00 94.62 223 ASN A O 1
ATOM 1787 N N . VAL A 1 224 ? -7.825 -9.674 -5.938 1.00 95.56 224 VAL A N 1
ATOM 1788 C CA . VAL A 1 224 ? -8.233 -8.838 -4.795 1.00 95.56 224 VAL A CA 1
ATOM 1789 C C . VAL A 1 224 ? -9.759 -8.796 -4.664 1.00 95.56 224 VAL A C 1
ATOM 1791 O O . VAL A 1 224 ? -10.287 -8.977 -3.567 1.00 95.56 224 VAL A O 1
ATOM 1794 N N . ILE A 1 225 ? -10.468 -8.617 -5.780 1.00 94.19 225 ILE A N 1
ATOM 1795 C CA . ILE A 1 225 ? -11.934 -8.509 -5.802 1.00 94.19 225 ILE A CA 1
ATOM 1796 C C . ILE A 1 225 ? -12.602 -9.842 -5.458 1.00 94.19 225 ILE A C 1
ATOM 1798 O O . ILE A 1 225 ? -13.510 -9.883 -4.629 1.00 94.19 225 ILE A O 1
ATOM 1802 N N . VAL A 1 226 ? -12.125 -10.948 -6.036 1.00 93.06 226 VAL A N 1
ATOM 1803 C CA . VAL A 1 226 ? -12.635 -12.302 -5.761 1.00 93.06 226 VAL A CA 1
ATOM 1804 C C . VAL A 1 226 ? -12.421 -12.696 -4.297 1.00 93.06 226 VAL A C 1
ATOM 1806 O O . VAL A 1 226 ? -13.256 -13.388 -3.721 1.00 93.06 226 VAL A O 1
ATOM 1809 N N . ALA A 1 227 ? -11.366 -12.194 -3.652 1.00 92.56 227 ALA A N 1
ATOM 1810 C CA . ALA A 1 227 ? -11.149 -12.359 -2.215 1.00 92.56 227 ALA A CA 1
ATOM 1811 C C . ALA A 1 227 ? -12.086 -11.495 -1.335 1.00 92.56 227 ALA A C 1
ATOM 1813 O O . ALA A 1 227 ? -11.880 -11.389 -0.121 1.00 92.56 227 ALA A O 1
ATOM 1814 N N . GLY A 1 228 ? -13.102 -10.858 -1.928 1.00 90.81 228 GLY A N 1
ATOM 1815 C CA . GLY A 1 228 ? -14.101 -10.045 -1.238 1.00 90.81 228 GLY A CA 1
ATOM 1816 C C . GLY A 1 228 ? -13.563 -8.701 -0.754 1.00 90.81 228 GLY A C 1
ATOM 1817 O O . GLY A 1 228 ? -14.101 -8.135 0.199 1.00 90.81 228 GLY A O 1
ATOM 1818 N N . LYS A 1 229 ? -12.475 -8.209 -1.359 1.00 92.50 229 LYS A N 1
ATOM 1819 C CA . LYS A 1 229 ? -11.869 -6.914 -1.036 1.00 92.50 229 LYS A CA 1
ATOM 1820 C C . LYS A 1 229 ? -12.161 -5.909 -2.139 1.00 92.50 229 LYS A C 1
ATOM 1822 O O . LYS A 1 229 ? -12.342 -6.272 -3.295 1.00 92.50 229 LYS A O 1
ATOM 1827 N N . ARG A 1 230 ? -12.173 -4.627 -1.795 1.00 92.44 230 ARG A N 1
ATOM 1828 C CA . ARG A 1 230 ? -12.339 -3.533 -2.765 1.00 92.44 230 ARG A CA 1
ATOM 1829 C C . ARG A 1 230 ? -11.123 -2.624 -2.734 1.00 92.44 230 ARG A C 1
ATOM 1831 O O . ARG A 1 230 ? -10.506 -2.465 -1.682 1.00 92.44 230 ARG A O 1
ATOM 1838 N N . ILE A 1 231 ? -10.779 -2.031 -3.872 1.00 94.62 231 ILE A N 1
ATOM 1839 C CA . ILE A 1 231 ? -9.694 -1.048 -3.958 1.00 94.62 231 ILE A CA 1
ATOM 1840 C C . ILE A 1 231 ? -10.313 0.339 -4.054 1.00 94.62 231 ILE A C 1
ATOM 1842 O O . ILE A 1 231 ? -11.256 0.542 -4.811 1.00 94.62 231 ILE A O 1
ATOM 1846 N N . ILE A 1 232 ? -9.788 1.288 -3.284 1.00 93.75 232 ILE A N 1
ATOM 1847 C CA . ILE A 1 232 ? -10.195 2.692 -3.352 1.00 93.75 232 ILE A CA 1
ATOM 1848 C C . ILE A 1 232 ? -9.002 3.512 -3.832 1.00 93.75 232 ILE A C 1
ATOM 1850 O O . ILE A 1 232 ? -7.926 3.472 -3.226 1.00 93.75 232 ILE A O 1
ATOM 1854 N N . ILE A 1 233 ? -9.212 4.251 -4.916 1.00 93.81 233 ILE A N 1
ATOM 1855 C CA . ILE A 1 233 ? -8.259 5.187 -5.506 1.00 93.81 233 ILE A CA 1
ATOM 1856 C C . ILE A 1 233 ? -8.701 6.608 -5.146 1.00 93.81 233 ILE A C 1
ATOM 1858 O O . ILE A 1 233 ? -9.872 6.956 -5.302 1.00 93.81 233 ILE A O 1
ATOM 1862 N N . GLY A 1 234 ? -7.777 7.434 -4.658 1.00 87.06 234 GLY A N 1
ATOM 1863 C CA . GLY A 1 234 ? -8.103 8.791 -4.237 1.00 87.06 234 GLY A CA 1
ATOM 1864 C C . GLY A 1 234 ? -9.016 8.852 -3.013 1.00 87.06 234 GLY A C 1
ATOM 1865 O O . GLY A 1 234 ? -8.944 8.039 -2.082 1.00 87.06 234 GLY A O 1
ATOM 1866 N N . SER A 1 235 ? -9.900 9.848 -3.020 1.00 79.38 235 SER A N 1
ATOM 1867 C CA . SER A 1 235 ? -10.906 10.063 -1.980 1.00 79.38 235 SER A CA 1
ATOM 1868 C C . SER A 1 235 ? -12.041 9.039 -2.015 1.00 79.38 235 SER A C 1
ATOM 1870 O O . SER A 1 235 ? -12.497 8.618 -0.947 1.00 79.38 235 SER A O 1
ATOM 1872 N N . ASP A 1 236 ? -12.486 8.661 -3.214 1.00 81.62 236 ASP A N 1
ATOM 1873 C CA . ASP A 1 236 ? -13.840 8.149 -3.454 1.00 81.62 236 ASP A CA 1
ATOM 1874 C C . ASP A 1 236 ? -13.984 7.180 -4.645 1.00 81.62 236 ASP A C 1
ATOM 1876 O O . ASP A 1 236 ? -15.045 6.575 -4.791 1.00 81.62 236 ASP A O 1
ATOM 1880 N N . ILE A 1 237 ? -12.954 6.956 -5.474 1.00 92.94 237 ILE A N 1
ATOM 1881 C CA . ILE A 1 237 ? -13.073 6.042 -6.624 1.00 92.94 237 ILE A CA 1
ATOM 1882 C C . ILE A 1 237 ? -12.979 4.593 -6.138 1.00 92.94 237 ILE A C 1
ATOM 1884 O O . ILE A 1 237 ? -11.888 4.071 -5.899 1.00 92.94 237 ILE A O 1
ATOM 1888 N N . VAL A 1 238 ? -14.129 3.932 -6.001 1.00 92.31 238 VAL A N 1
ATOM 1889 C CA . VAL A 1 238 ? -14.222 2.525 -5.589 1.00 92.31 238 VAL A CA 1
ATOM 1890 C C . VAL A 1 238 ? -14.165 1.610 -6.810 1.00 92.31 238 VAL A C 1
ATOM 1892 O O . VAL A 1 238 ? -14.977 1.723 -7.724 1.00 92.31 238 VAL A O 1
ATOM 1895 N N . ILE A 1 239 ? -13.224 0.668 -6.801 1.00 93.75 239 ILE A N 1
ATOM 1896 C CA . ILE A 1 239 ? -13.149 -0.431 -7.761 1.00 93.75 239 ILE A CA 1
ATOM 1897 C C . ILE A 1 239 ? -13.716 -1.682 -7.092 1.00 93.75 239 ILE A C 1
ATOM 1899 O O . ILE A 1 239 ? -13.090 -2.279 -6.210 1.00 93.75 239 ILE A O 1
ATOM 1903 N N . ASP A 1 240 ? -14.912 -2.064 -7.524 1.00 89.38 240 ASP A N 1
ATOM 1904 C CA . ASP A 1 240 ? -15.686 -3.202 -7.023 1.00 89.38 240 ASP A CA 1
ATOM 1905 C C . ASP A 1 240 ? -15.901 -4.309 -8.068 1.00 89.38 240 ASP A C 1
ATOM 1907 O O . ASP A 1 240 ? -16.399 -5.385 -7.735 1.00 89.38 240 ASP A O 1
ATOM 1911 N N . ARG A 1 241 ? -15.477 -4.072 -9.313 1.00 91.81 241 ARG A N 1
ATOM 1912 C CA . ARG A 1 241 ? -15.522 -5.026 -10.423 1.00 91.81 241 ARG A CA 1
ATOM 1913 C C . ARG A 1 241 ? -14.167 -5.126 -11.126 1.00 91.81 241 ARG A C 1
ATOM 1915 O O . ARG A 1 241 ? -13.428 -4.139 -11.148 1.00 91.81 241 ARG A O 1
ATOM 1922 N N . PRO A 1 242 ? -13.827 -6.288 -11.712 1.00 91.81 242 PRO A N 1
ATOM 1923 C CA . PRO A 1 242 ? -12.634 -6.414 -12.537 1.00 91.81 242 PRO A CA 1
ATOM 1924 C C . PRO A 1 242 ? -12.632 -5.379 -13.667 1.00 91.81 242 PRO A C 1
ATOM 1926 O O . PRO A 1 242 ? -13.658 -5.150 -14.311 1.00 91.81 242 PRO A O 1
ATOM 1929 N N . LEU A 1 243 ? -11.471 -4.771 -13.897 1.00 93.62 243 LEU A N 1
ATOM 1930 C CA . LEU A 1 243 ? -11.223 -3.811 -14.970 1.00 93.62 243 LEU A CA 1
ATOM 1931 C C . LEU A 1 243 ? -10.119 -4.343 -15.883 1.00 93.62 243 LEU A C 1
ATOM 1933 O O . LEU A 1 243 ? -9.231 -5.080 -15.442 1.00 93.62 243 LEU A O 1
ATOM 1937 N N . THR A 1 244 ? -10.147 -3.941 -17.150 1.00 91.38 244 THR A N 1
ATOM 1938 C CA . THR A 1 244 ? -9.026 -4.180 -18.067 1.00 91.38 244 THR A CA 1
ATOM 1939 C C . THR A 1 244 ? -7.796 -3.365 -17.640 1.00 91.38 244 THR A C 1
ATOM 1941 O O . THR A 1 244 ? -7.949 -2.330 -16.977 1.00 91.38 244 THR A O 1
ATOM 1944 N N . PRO A 1 245 ? -6.566 -3.761 -18.037 1.00 90.81 245 PRO A N 1
ATOM 1945 C CA . PRO A 1 245 ? -5.368 -2.983 -17.712 1.00 90.81 245 PRO A CA 1
ATOM 1946 C C . PRO A 1 245 ? -5.484 -1.528 -18.183 1.00 90.81 245 PRO A C 1
ATOM 1948 O O . PRO A 1 245 ? -5.180 -0.606 -17.432 1.00 90.81 245 PRO A O 1
ATOM 1951 N N . LYS A 1 246 ? -6.040 -1.321 -19.382 1.00 91.56 246 LYS A N 1
ATOM 1952 C CA . LYS A 1 246 ? -6.237 0.001 -19.980 1.00 91.56 246 LYS A CA 1
ATOM 1953 C C . LYS A 1 246 ? -7.187 0.888 -19.172 1.00 91.56 246 LYS A C 1
ATOM 1955 O O . LYS A 1 246 ? -6.856 2.044 -18.928 1.00 91.56 246 LYS A O 1
ATOM 1960 N N . GLU A 1 247 ? -8.343 0.373 -18.749 1.00 94.12 247 GLU A N 1
ATOM 1961 C CA . GLU A 1 247 ? -9.306 1.133 -17.931 1.00 94.12 247 GLU A CA 1
ATOM 1962 C C . GLU A 1 247 ? -8.695 1.535 -16.584 1.00 94.12 247 GLU A C 1
ATOM 1964 O O . GLU A 1 247 ? -8.789 2.692 -16.173 1.00 94.12 247 GLU A O 1
ATOM 1969 N N . LEU A 1 248 ? -8.013 0.602 -15.912 1.00 93.19 248 LEU A N 1
ATOM 1970 C CA . LEU A 1 248 ? -7.372 0.883 -14.630 1.00 93.19 248 LEU A CA 1
ATOM 1971 C C . LEU A 1 248 ? -6.232 1.903 -14.773 1.00 93.19 248 LEU A C 1
ATOM 1973 O O . LEU A 1 248 ? -6.152 2.851 -13.993 1.00 93.19 248 LEU A O 1
ATOM 1977 N N . CYS A 1 249 ? -5.376 1.759 -15.788 1.00 92.19 249 CYS A N 1
ATOM 1978 C CA . CYS A 1 249 ? -4.320 2.729 -16.070 1.00 92.19 249 CYS A CA 1
ATOM 1979 C C . CYS A 1 249 ? -4.893 4.107 -16.432 1.00 92.19 249 CYS A C 1
ATOM 1981 O O . CYS A 1 249 ? -4.343 5.117 -15.999 1.00 92.19 249 CYS A O 1
ATOM 1983 N N . GLN A 1 250 ? -6.010 4.179 -17.165 1.00 93.75 250 GLN A N 1
ATOM 1984 C CA . GLN A 1 250 ? -6.694 5.447 -17.439 1.00 93.75 250 GLN A CA 1
ATOM 1985 C C . GLN A 1 250 ? -7.139 6.137 -16.148 1.00 93.75 250 GLN A C 1
ATOM 1987 O O . GLN A 1 250 ? -6.856 7.321 -15.983 1.00 93.75 250 GLN A O 1
ATOM 1992 N N . ILE A 1 251 ? -7.757 5.404 -15.216 1.00 95.06 251 ILE A N 1
ATOM 1993 C CA . ILE A 1 251 ? -8.156 5.939 -13.905 1.00 95.06 251 ILE A CA 1
ATOM 1994 C C . ILE A 1 251 ? -6.926 6.431 -13.129 1.00 95.06 251 ILE A C 1
ATOM 1996 O O . ILE A 1 251 ? -6.904 7.568 -12.656 1.00 95.06 251 ILE A O 1
ATOM 2000 N N . LEU A 1 252 ? -5.878 5.606 -13.034 1.00 95.12 252 LEU A N 1
ATOM 2001 C CA . LEU A 1 252 ? -4.666 5.933 -12.279 1.00 95.12 252 LEU A CA 1
ATOM 2002 C C . LEU A 1 252 ? -3.937 7.156 -12.839 1.00 95.12 252 LEU A C 1
ATOM 2004 O O . LEU A 1 252 ? -3.575 8.040 -12.070 1.00 95.12 252 LEU A O 1
ATOM 2008 N N . TYR A 1 253 ? -3.733 7.235 -14.156 1.00 95.06 253 TYR A N 1
ATOM 2009 C CA . TYR A 1 253 ? -3.033 8.363 -14.776 1.00 95.06 253 TYR A CA 1
ATOM 2010 C C . TYR A 1 253 ? -3.886 9.628 -14.888 1.00 95.06 253 TYR A C 1
ATOM 2012 O O . TYR A 1 253 ? -3.326 10.717 -14.998 1.00 95.06 253 TYR A O 1
ATOM 2020 N N . ALA A 1 254 ? -5.218 9.510 -14.890 1.00 94.44 254 ALA A N 1
ATOM 2021 C CA . ALA A 1 254 ? -6.102 10.668 -14.794 1.00 94.44 254 ALA A CA 1
ATOM 2022 C C . ALA A 1 254 ? -6.067 11.271 -13.385 1.00 94.44 254 ALA A C 1
ATOM 2024 O O . ALA A 1 254 ? -6.034 12.490 -13.242 1.00 94.44 254 ALA A O 1
ATOM 2025 N N . HIS A 1 255 ? -6.047 10.424 -12.351 1.00 95.31 255 HIS A N 1
ATOM 2026 C CA . HIS A 1 255 ? -6.057 10.888 -10.968 1.00 95.31 255 HIS A CA 1
ATOM 2027 C C . HIS A 1 255 ? -4.665 11.291 -10.451 1.00 95.31 255 HIS A C 1
ATOM 2029 O O . HIS A 1 255 ? -4.536 12.253 -9.697 1.00 95.31 255 HIS A O 1
ATOM 2035 N N . TYR A 1 256 ? -3.613 10.597 -10.889 1.00 95.38 256 TYR A N 1
ATOM 2036 C CA . TYR A 1 256 ? -2.224 10.889 -10.540 1.00 95.38 256 TYR A CA 1
ATOM 2037 C C . TYR A 1 256 ? -1.411 11.142 -11.820 1.00 95.38 256 TYR A C 1
ATOM 2039 O O . TYR A 1 256 ? -0.858 10.197 -12.397 1.00 95.38 256 TYR A O 1
ATOM 2047 N N . PRO A 1 257 ? -1.329 12.402 -12.288 1.00 94.06 257 PRO A N 1
ATOM 2048 C CA . PRO A 1 257 ? -0.562 12.734 -13.481 1.00 94.06 257 PRO A CA 1
ATOM 2049 C C . PRO A 1 257 ? 0.932 12.415 -13.296 1.00 94.06 257 PRO A C 1
ATOM 2051 O O . PRO A 1 257 ? 1.411 12.313 -12.157 1.00 94.06 257 PRO A O 1
ATOM 2054 N N . PRO A 1 258 ? 1.689 12.246 -14.396 1.00 94.38 258 PRO A N 1
ATOM 2055 C CA . PRO A 1 258 ? 3.115 11.970 -14.316 1.00 94.38 258 PRO A CA 1
ATOM 2056 C C . PRO A 1 258 ? 3.844 13.040 -13.502 1.00 94.38 258 PRO A C 1
ATOM 2058 O O . PRO A 1 258 ? 3.618 14.238 -13.646 1.00 94.38 258 PRO A O 1
ATOM 2061 N N . GLY A 1 259 ? 4.737 12.601 -12.626 1.00 93.25 259 GLY A N 1
ATOM 2062 C CA . GLY A 1 259 ? 5.536 13.487 -11.794 1.00 93.25 259 GLY A CA 1
ATOM 2063 C C . GLY A 1 259 ? 6.685 12.729 -11.136 1.00 93.25 259 GLY A C 1
ATOM 2064 O O . GLY A 1 259 ? 6.664 11.494 -11.137 1.00 93.25 259 GLY A O 1
ATOM 2065 N N . PRO A 1 260 ? 7.662 13.438 -10.541 1.00 91.62 260 PRO A N 1
ATOM 2066 C CA . PRO A 1 260 ? 8.853 12.834 -9.936 1.00 91.62 260 PRO A CA 1
ATOM 2067 C C . PRO A 1 260 ? 8.576 11.724 -8.915 1.00 91.62 260 PRO A C 1
ATOM 2069 O O . PRO A 1 260 ? 9.397 10.834 -8.721 1.00 91.62 260 PRO A O 1
ATOM 2072 N N . SER A 1 261 ? 7.402 11.746 -8.278 1.00 89.69 261 SER A N 1
ATOM 2073 C CA . SER A 1 261 ? 6.976 10.703 -7.343 1.00 89.69 261 SER A CA 1
ATOM 2074 C C . SER A 1 261 ? 6.697 9.352 -8.012 1.00 89.69 261 SER A C 1
ATOM 2076 O O . SER A 1 261 ? 6.639 8.338 -7.320 1.00 89.69 261 SER A O 1
ATOM 2078 N N . GLY A 1 262 ? 6.462 9.322 -9.330 1.00 93.75 262 GLY A N 1
ATOM 2079 C CA . GLY A 1 262 ? 6.083 8.113 -10.063 1.00 93.75 262 GLY A CA 1
ATOM 2080 C C . GLY A 1 262 ? 4.814 7.447 -9.518 1.00 93.75 262 GLY A C 1
ATOM 2081 O O . GLY A 1 262 ? 4.648 6.236 -9.661 1.00 93.75 262 GLY A O 1
ATOM 2082 N N . LYS A 1 263 ? 3.933 8.214 -8.856 1.00 95.19 263 LYS A N 1
ATOM 2083 C CA . LYS A 1 263 ? 2.872 7.684 -7.983 1.00 95.19 263 LYS A CA 1
ATOM 2084 C C . LYS A 1 263 ? 1.930 6.705 -8.683 1.00 95.19 263 LYS A C 1
ATOM 2086 O O . LYS A 1 263 ? 1.714 5.619 -8.160 1.00 95.19 263 LYS A O 1
ATOM 2091 N N . ALA A 1 264 ? 1.427 7.034 -9.875 1.00 95.56 264 ALA A N 1
ATOM 2092 C CA . ALA A 1 264 ? 0.546 6.137 -10.634 1.00 95.56 264 ALA A CA 1
ATOM 2093 C C . ALA A 1 264 ? 1.188 4.766 -10.898 1.00 95.56 264 ALA A C 1
ATOM 2095 O O . ALA A 1 264 ? 0.525 3.737 -10.814 1.00 95.56 264 ALA A O 1
ATOM 2096 N N . VAL A 1 265 ? 2.488 4.753 -11.193 1.00 95.88 265 VAL A N 1
ATOM 2097 C CA . VAL A 1 265 ? 3.247 3.536 -11.486 1.00 95.88 265 VAL A CA 1
ATOM 2098 C C . VAL A 1 265 ? 3.522 2.742 -10.206 1.00 95.88 265 VAL A C 1
ATOM 2100 O O . VAL A 1 265 ? 3.313 1.532 -10.190 1.00 95.88 265 VAL A O 1
ATOM 2103 N N . LEU A 1 266 ? 3.882 3.414 -9.107 1.00 96.19 266 LEU A N 1
ATOM 2104 C CA . LEU A 1 266 ? 3.993 2.772 -7.794 1.00 96.19 266 LEU A CA 1
ATOM 2105 C C . LEU A 1 266 ? 2.668 2.109 -7.388 1.00 96.19 266 LEU A C 1
ATOM 2107 O O . LEU A 1 266 ? 2.669 0.980 -6.920 1.00 96.19 266 LEU A O 1
ATOM 2111 N N . LEU A 1 267 ? 1.527 2.763 -7.619 1.00 95.94 267 LEU A N 1
ATOM 2112 C CA . LEU A 1 267 ? 0.217 2.180 -7.324 1.00 95.94 267 LEU A CA 1
ATOM 2113 C C . LEU A 1 267 ? -0.098 0.940 -8.169 1.00 95.94 267 LEU A C 1
ATOM 2115 O O . LEU A 1 267 ? -0.684 -0.004 -7.641 1.00 95.94 267 LEU A O 1
ATOM 2119 N N . GLN A 1 268 ? 0.329 0.895 -9.436 1.00 94.88 268 GLN A N 1
ATOM 2120 C CA . GLN A 1 268 ? 0.254 -0.335 -10.232 1.00 94.88 268 GLN A CA 1
ATOM 2121 C C . GLN A 1 268 ? 1.083 -1.461 -9.590 1.00 94.88 268 GLN A C 1
ATOM 2123 O O . GLN A 1 268 ? 0.581 -2.578 -9.466 1.00 94.88 268 GLN A O 1
ATOM 2128 N N . GLU A 1 269 ? 2.306 -1.175 -9.119 1.00 95.12 269 GLU A N 1
ATOM 2129 C CA . GLU A 1 269 ? 3.123 -2.153 -8.379 1.00 95.12 269 GLU A CA 1
ATOM 2130 C C . GLU A 1 269 ? 2.397 -2.662 -7.126 1.00 95.12 269 GLU A C 1
ATOM 2132 O O . GLU A 1 269 ? 2.326 -3.872 -6.909 1.00 95.12 269 GLU A O 1
ATOM 2137 N N . LEU A 1 270 ? 1.802 -1.764 -6.329 1.00 96.56 270 LEU A N 1
ATOM 2138 C CA . LEU A 1 270 ? 1.061 -2.154 -5.127 1.00 96.56 270 LEU A CA 1
ATOM 2139 C C . LEU A 1 270 ? -0.094 -3.102 -5.471 1.00 96.56 270 LEU A C 1
ATOM 2141 O O . LEU A 1 270 ? -0.230 -4.137 -4.826 1.00 96.56 270 LEU A O 1
ATOM 2145 N N . ILE A 1 271 ? -0.890 -2.807 -6.504 1.00 96.12 271 ILE A N 1
ATOM 2146 C CA . ILE A 1 271 ? -1.999 -3.680 -6.933 1.00 96.12 271 ILE A CA 1
ATOM 2147 C C . ILE A 1 271 ? -1.476 -5.058 -7.359 1.00 96.12 271 ILE A C 1
ATOM 2149 O O . ILE A 1 271 ? -2.043 -6.078 -6.958 1.00 96.12 271 ILE A O 1
ATOM 2153 N N . LEU A 1 272 ? -0.377 -5.108 -8.120 1.00 94.44 272 LEU A N 1
ATOM 2154 C CA . LEU A 1 272 ? 0.261 -6.367 -8.516 1.00 94.44 272 LEU A CA 1
ATOM 2155 C C . LEU A 1 272 ? 0.688 -7.189 -7.293 1.00 94.44 272 LEU A C 1
ATOM 2157 O O . LEU A 1 272 ? 0.421 -8.391 -7.225 1.00 94.44 272 LEU A O 1
ATOM 2161 N N . PHE A 1 273 ? 1.318 -6.546 -6.309 1.00 95.50 273 PHE A N 1
ATOM 2162 C CA . PHE A 1 273 ? 1.800 -7.221 -5.108 1.00 95.50 273 PHE A CA 1
ATOM 2163 C C . PHE A 1 273 ? 0.658 -7.669 -4.201 1.00 95.50 273 PHE A C 1
ATOM 2165 O O . PHE A 1 273 ? 0.687 -8.801 -3.726 1.00 95.50 273 PHE A O 1
ATOM 2172 N N . LEU A 1 274 ? -0.372 -6.845 -4.006 1.00 96.69 274 LEU A N 1
ATOM 2173 C CA . LEU A 1 274 ? -1.558 -7.207 -3.228 1.00 96.69 274 LEU A CA 1
ATOM 2174 C C . LEU A 1 274 ? -2.291 -8.398 -3.857 1.00 96.69 274 LEU A C 1
ATOM 2176 O O . LEU A 1 274 ? -2.619 -9.347 -3.148 1.00 96.69 274 LEU A O 1
ATOM 2180 N N . GLY A 1 275 ? -2.483 -8.388 -5.181 1.00 94.69 275 GLY A N 1
ATOM 2181 C CA . GLY A 1 275 ? -3.125 -9.484 -5.911 1.00 94.69 275 GLY A CA 1
ATOM 2182 C C . GLY A 1 275 ? -2.340 -10.796 -5.865 1.00 94.69 275 GLY A C 1
ATOM 2183 O O . GLY A 1 275 ? -2.937 -11.869 -5.820 1.00 94.69 275 GLY A O 1
ATOM 2184 N N . SER A 1 276 ? -1.007 -10.728 -5.817 1.00 91.50 276 SER A N 1
ATOM 2185 C CA . SER A 1 276 ? -0.156 -11.902 -5.588 1.00 91.50 276 SER A CA 1
ATOM 2186 C C . SER A 1 276 ? -0.226 -12.386 -4.132 1.00 91.50 276 SER A C 1
ATOM 2188 O O . SER A 1 276 ? -0.380 -13.582 -3.875 1.00 91.50 276 SER A O 1
ATOM 2190 N N . LEU A 1 277 ? -0.138 -11.465 -3.168 1.00 94.06 277 LEU A N 1
ATOM 2191 C CA . LEU A 1 277 ? -0.098 -11.786 -1.742 1.00 94.06 277 LEU A CA 1
ATOM 2192 C C . LEU A 1 277 ? -1.412 -12.375 -1.238 1.00 94.06 277 LEU A C 1
ATOM 2194 O O . LEU A 1 277 ? -1.368 -13.330 -0.471 1.00 94.06 277 LEU A O 1
ATOM 2198 N N . ILE A 1 278 ? -2.562 -11.863 -1.678 1.00 94.56 278 ILE A N 1
ATOM 2199 C CA . ILE A 1 278 ? -3.866 -12.323 -1.183 1.00 94.56 278 ILE A CA 1
ATOM 2200 C C . ILE A 1 278 ? -4.168 -13.775 -1.565 1.00 94.56 278 ILE A C 1
ATOM 2202 O O . ILE A 1 278 ? -4.796 -14.495 -0.793 1.00 94.56 278 ILE A O 1
ATOM 2206 N N . CYS A 1 279 ? -3.667 -14.226 -2.718 1.00 90.00 279 CYS A N 1
ATOM 2207 C CA . CYS A 1 279 ? -3.755 -15.623 -3.139 1.00 90.00 279 CYS A CA 1
ATOM 2208 C C . CYS A 1 279 ? -2.789 -16.533 -2.377 1.00 90.00 279 CYS A C 1
ATOM 2210 O O . CYS A 1 279 ? -3.064 -17.721 -2.225 1.00 90.00 279 CYS A O 1
ATOM 2212 N N . ARG A 1 280 ? -1.647 -15.997 -1.933 1.00 87.19 280 ARG A N 1
ATOM 2213 C CA . ARG A 1 280 ? -0.603 -16.764 -1.242 1.00 87.19 280 ARG A CA 1
ATOM 2214 C C . ARG A 1 280 ? -0.866 -16.886 0.255 1.00 87.19 280 ARG A C 1
ATOM 2216 O O . ARG A 1 280 ? -0.657 -17.951 0.823 1.00 87.19 280 ARG A O 1
ATOM 2223 N N . ASP A 1 281 ? -1.279 -15.793 0.883 1.00 90.31 281 ASP A N 1
ATOM 2224 C CA . ASP A 1 281 ? -1.522 -15.695 2.318 1.00 90.31 281 ASP A CA 1
ATOM 2225 C C . ASP A 1 281 ? -2.686 -14.729 2.583 1.00 90.31 281 ASP A C 1
ATOM 2227 O O . ASP A 1 281 ? -2.517 -13.532 2.833 1.00 90.31 281 ASP A O 1
ATOM 2231 N N . SER A 1 282 ? -3.906 -15.263 2.519 1.00 91.50 282 SER A N 1
ATOM 2232 C CA . SER A 1 282 ? -5.129 -14.493 2.757 1.00 91.50 282 SER A CA 1
ATOM 2233 C C . SER A 1 282 ? -5.266 -14.021 4.211 1.00 91.50 282 SER A C 1
ATOM 2235 O O . SER A 1 282 ? -6.046 -13.106 4.486 1.00 91.50 282 SER A O 1
ATOM 2237 N N . VAL A 1 283 ? -4.517 -14.612 5.154 1.00 93.25 283 VAL A N 1
ATOM 2238 C CA . VAL A 1 283 ? -4.573 -14.261 6.584 1.00 93.25 283 VAL A CA 1
ATOM 2239 C C . VAL A 1 283 ? -4.009 -12.859 6.826 1.00 93.25 283 VAL A C 1
ATOM 2241 O O . VAL A 1 283 ? -4.524 -12.140 7.684 1.00 93.25 283 VAL A O 1
ATOM 2244 N N . LEU A 1 284 ? -3.039 -12.420 6.017 1.00 95.12 284 LEU A N 1
ATOM 2245 C CA . LEU A 1 284 ? -2.486 -11.056 6.037 1.00 95.12 284 LEU A CA 1
ATOM 2246 C C . LEU A 1 284 ? -3.554 -9.959 5.846 1.00 95.12 284 LEU A C 1
ATOM 2248 O O . LEU A 1 284 ? -3.399 -8.831 6.321 1.00 95.12 284 LEU A O 1
ATOM 2252 N N . PHE A 1 285 ? -4.664 -10.298 5.187 1.00 95.69 285 PHE A N 1
ATOM 2253 C CA . PHE A 1 285 ? -5.762 -9.387 4.856 1.00 95.69 285 PHE A CA 1
ATOM 2254 C C . PHE A 1 285 ? -6.956 -9.497 5.814 1.00 95.69 285 PHE A C 1
ATOM 2256 O O . PHE A 1 285 ? -8.027 -8.932 5.554 1.00 95.69 285 PHE A O 1
ATOM 2263 N N . ARG A 1 286 ? -6.816 -10.233 6.925 1.00 93.38 286 ARG A N 1
ATOM 2264 C CA . ARG A 1 286 ? -7.865 -10.322 7.945 1.00 93.38 286 ARG A CA 1
ATOM 2265 C C . ARG A 1 286 ? -8.151 -8.935 8.525 1.00 93.38 286 ARG A C 1
ATOM 2267 O O . ARG A 1 286 ? -7.235 -8.173 8.827 1.00 93.38 286 ARG A O 1
ATOM 2274 N N . GLY A 1 287 ? -9.4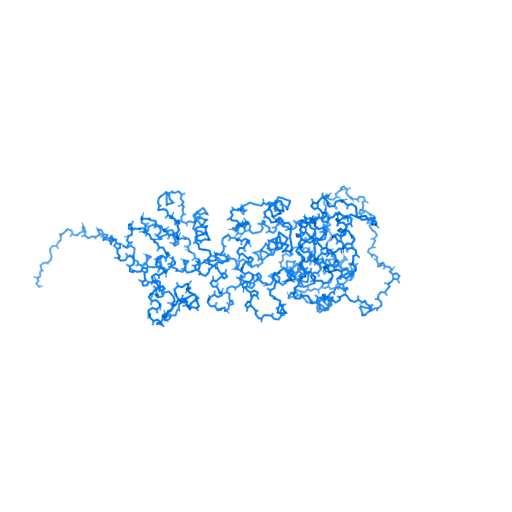37 -8.610 8.654 1.00 93.38 287 GLY A N 1
ATOM 2275 C CA . GLY A 1 287 ? -9.883 -7.319 9.179 1.00 93.38 287 GLY A CA 1
ATOM 2276 C C . GLY A 1 287 ? -9.767 -6.145 8.205 1.00 93.38 287 GLY A C 1
ATOM 2277 O O . GLY A 1 287 ? -10.155 -5.043 8.561 1.00 93.38 287 GLY A O 1
ATOM 2278 N N . ILE A 1 288 ? -9.253 -6.349 6.988 1.00 94.94 288 ILE A N 1
ATOM 2279 C CA . ILE A 1 288 ? -9.166 -5.314 5.949 1.00 94.94 288 ILE A CA 1
ATOM 2280 C C . ILE A 1 288 ? -10.226 -5.626 4.899 1.00 94.94 288 ILE A C 1
ATOM 2282 O O . ILE A 1 288 ? -10.159 -6.688 4.288 1.00 94.94 288 ILE A O 1
ATOM 2286 N N . HIS A 1 289 ? -11.201 -4.746 4.676 1.00 91.69 289 HIS A N 1
ATOM 2287 C CA . HIS A 1 289 ? -12.247 -4.948 3.656 1.00 91.69 289 HIS A CA 1
ATOM 2288 C C . HIS A 1 289 ? -12.028 -4.082 2.414 1.00 91.69 289 HIS A C 1
ATOM 2290 O O . HIS A 1 289 ? -12.186 -4.561 1.290 1.00 91.69 289 HIS A O 1
ATOM 2296 N N . TYR A 1 290 ? -11.600 -2.834 2.608 1.00 92.06 290 TYR A N 1
ATOM 2297 C CA . TYR A 1 290 ? -11.316 -1.908 1.519 1.00 92.06 290 TYR A CA 1
ATOM 2298 C C . TYR A 1 290 ? -9.886 -1.413 1.649 1.00 92.06 290 TYR A C 1
ATOM 2300 O O . TYR A 1 290 ? -9.506 -0.839 2.670 1.00 92.06 290 TYR A O 1
ATOM 2308 N N . ILE A 1 291 ? -9.110 -1.632 0.597 1.00 95.19 291 ILE A N 1
ATOM 2309 C CA . ILE A 1 291 ? -7.713 -1.240 0.502 1.00 95.19 291 ILE A CA 1
ATOM 2310 C C . ILE A 1 291 ? -7.672 0.134 -0.159 1.00 95.19 291 ILE A C 1
ATOM 2312 O O . ILE A 1 291 ? -7.867 0.267 -1.368 1.00 95.19 291 ILE A O 1
ATOM 2316 N N . ARG A 1 292 ? -7.442 1.170 0.647 1.00 94.38 292 ARG A N 1
ATOM 2317 C CA . ARG A 1 292 ? -7.281 2.542 0.159 1.00 94.38 292 ARG A CA 1
ATOM 2318 C C . ARG A 1 292 ? -5.828 2.758 -0.246 1.00 94.38 292 ARG A C 1
ATOM 2320 O O . ARG A 1 292 ? -4.944 2.655 0.600 1.00 94.38 292 ARG A O 1
ATOM 2327 N N . LEU A 1 293 ? -5.581 3.055 -1.518 1.00 95.50 293 LEU A N 1
ATOM 2328 C CA . LEU A 1 293 ? -4.221 3.104 -2.056 1.00 95.50 293 LEU A CA 1
ATOM 2329 C C . LEU A 1 293 ? -3.377 4.260 -1.500 1.00 95.50 293 LEU A C 1
ATOM 2331 O O . LEU A 1 293 ? -2.194 4.067 -1.239 1.00 95.50 293 LEU A O 1
ATOM 2335 N N . ASP A 1 294 ? -3.972 5.433 -1.272 1.00 94.50 294 ASP A N 1
ATOM 2336 C CA . ASP A 1 294 ? -3.258 6.571 -0.678 1.00 94.50 294 ASP A CA 1
ATOM 2337 C C . ASP A 1 294 ? -2.859 6.302 0.789 1.00 94.50 294 ASP A C 1
ATOM 2339 O O . ASP A 1 294 ? -1.665 6.314 1.081 1.00 94.50 294 ASP A O 1
ATOM 2343 N N . PRO A 1 295 ? -3.786 5.924 1.697 1.00 95.56 295 PRO A N 1
ATOM 2344 C CA . PRO A 1 295 ? -3.422 5.475 3.040 1.00 95.56 295 PRO A CA 1
ATOM 2345 C C . PRO A 1 295 ? -2.462 4.283 3.072 1.00 95.56 295 PRO A C 1
ATOM 2347 O O . PRO A 1 295 ? -1.670 4.165 4.001 1.00 95.56 295 PRO A O 1
ATOM 2350 N N . LEU A 1 296 ? -2.511 3.386 2.082 1.00 97.38 296 LEU A N 1
ATOM 2351 C CA . LEU A 1 296 ? -1.543 2.298 1.979 1.00 97.38 296 LEU A CA 1
ATOM 2352 C C . LEU A 1 296 ? -0.120 2.834 1.763 1.00 97.38 296 LEU A C 1
ATOM 2354 O O . LEU A 1 296 ? 0.799 2.334 2.404 1.00 97.38 296 LEU A O 1
ATOM 2358 N N . ILE A 1 297 ? 0.065 3.862 0.924 1.00 97.31 297 ILE A N 1
ATOM 2359 C CA . ILE A 1 297 ? 1.354 4.562 0.798 1.00 97.31 297 ILE A CA 1
ATOM 2360 C C . ILE A 1 297 ? 1.760 5.166 2.146 1.00 97.31 297 ILE A C 1
ATOM 2362 O O . ILE A 1 297 ? 2.886 4.941 2.580 1.00 97.31 297 ILE A O 1
ATOM 2366 N N . ASP A 1 298 ? 0.842 5.834 2.851 1.00 96.56 298 ASP A N 1
ATOM 2367 C CA . ASP A 1 298 ? 1.142 6.407 4.170 1.00 96.56 298 ASP A CA 1
ATOM 2368 C C . ASP A 1 298 ? 1.598 5.324 5.167 1.00 96.56 298 ASP A C 1
ATOM 2370 O O . ASP A 1 298 ? 2.541 5.533 5.930 1.00 96.56 298 ASP A O 1
ATOM 2374 N N . ALA A 1 299 ? 0.965 4.143 5.155 1.00 97.62 299 ALA A N 1
ATOM 2375 C CA . ALA A 1 299 ? 1.368 3.005 5.985 1.00 97.62 299 ALA A CA 1
ATOM 2376 C C . ALA A 1 299 ? 2.780 2.510 5.642 1.00 97.62 299 ALA A C 1
ATOM 2378 O O . ALA A 1 299 ? 3.554 2.197 6.548 1.00 97.62 299 ALA A O 1
ATOM 2379 N N . LEU A 1 300 ? 3.119 2.455 4.350 1.00 97.94 300 LEU A N 1
ATOM 2380 C CA . LEU A 1 300 ? 4.459 2.096 3.888 1.00 97.94 300 LEU A CA 1
ATOM 2381 C C . LEU A 1 300 ? 5.491 3.128 4.351 1.00 97.94 300 LEU A C 1
ATOM 2383 O O . LEU A 1 300 ? 6.521 2.735 4.886 1.00 97.94 300 LEU A O 1
ATOM 2387 N N . ASP A 1 301 ? 5.213 4.427 4.231 1.00 97.25 301 ASP A N 1
ATOM 2388 C CA . ASP A 1 301 ? 6.116 5.481 4.710 1.00 97.25 301 ASP A CA 1
ATOM 2389 C C . ASP A 1 301 ? 6.302 5.427 6.236 1.00 97.25 301 ASP A C 1
ATOM 2391 O O . ASP A 1 301 ? 7.418 5.580 6.738 1.00 97.25 301 ASP A O 1
ATOM 2395 N N . ILE A 1 302 ? 5.233 5.140 6.988 1.00 95.94 302 ILE A N 1
ATOM 2396 C CA . ILE A 1 302 ? 5.299 4.921 8.440 1.00 95.94 302 ILE A CA 1
ATOM 2397 C C . ILE A 1 302 ? 6.210 3.739 8.770 1.00 95.94 302 ILE A C 1
ATOM 2399 O O . ILE A 1 302 ? 7.085 3.862 9.626 1.00 95.94 302 ILE A O 1
ATOM 2403 N N . GLU A 1 303 ? 6.014 2.597 8.118 1.00 96.06 303 GLU A N 1
ATOM 2404 C CA . GLU A 1 303 ? 6.843 1.415 8.347 1.00 96.06 303 GLU A CA 1
ATOM 2405 C C . GLU A 1 303 ? 8.290 1.687 7.954 1.00 96.06 303 GLU A C 1
ATOM 2407 O O . GLU A 1 303 ? 9.188 1.428 8.745 1.00 96.06 303 GLU A O 1
ATOM 2412 N N . LEU A 1 304 ? 8.528 2.286 6.788 1.00 95.75 304 LEU A N 1
ATOM 2413 C CA . LEU A 1 304 ? 9.867 2.583 6.294 1.00 95.75 304 LEU A CA 1
ATOM 2414 C C . LEU A 1 304 ? 10.622 3.528 7.231 1.00 95.75 304 LEU A C 1
ATOM 2416 O O . LEU A 1 304 ? 11.817 3.337 7.466 1.00 95.75 304 LEU A O 1
ATOM 2420 N N . ALA A 1 305 ? 9.934 4.518 7.806 1.00 94.69 305 ALA A N 1
ATOM 2421 C CA . ALA A 1 305 ? 10.506 5.432 8.786 1.00 94.69 305 ALA A CA 1
ATOM 2422 C C . ALA A 1 305 ? 11.016 4.697 10.037 1.00 94.69 305 ALA A C 1
ATOM 2424 O O . ALA A 1 305 ? 12.113 4.994 10.514 1.00 94.69 305 ALA A O 1
ATOM 2425 N N . ASN A 1 306 ? 10.270 3.702 10.521 1.00 92.50 306 ASN A N 1
ATOM 2426 C CA . ASN A 1 306 ? 10.501 3.070 11.823 1.00 92.50 306 ASN A CA 1
ATOM 2427 C C . ASN A 1 306 ? 11.219 1.712 11.753 1.00 92.50 306 ASN A C 1
ATOM 2429 O O . ASN A 1 306 ? 11.864 1.311 12.721 1.00 92.50 306 ASN A O 1
ATOM 2433 N N . VAL A 1 307 ? 11.147 1.008 10.624 1.00 90.81 307 VAL A N 1
ATOM 2434 C CA . VAL A 1 307 ? 11.779 -0.300 10.449 1.00 90.81 307 VAL A CA 1
ATOM 2435 C C . VAL A 1 307 ? 13.302 -0.161 10.439 1.00 90.81 307 VAL A C 1
ATOM 2437 O O . VAL A 1 307 ? 13.874 0.726 9.792 1.00 90.81 307 VAL A O 1
ATOM 2440 N N . ASN A 1 308 ? 13.960 -1.059 11.171 1.00 88.81 308 ASN A N 1
ATOM 2441 C CA . ASN A 1 308 ? 15.413 -1.177 11.233 1.00 88.81 308 ASN A CA 1
ATOM 2442 C C . ASN A 1 308 ? 15.858 -2.528 10.657 1.00 88.81 308 ASN A C 1
ATOM 2444 O O . ASN A 1 308 ? 16.466 -3.348 11.342 1.00 88.81 308 ASN A O 1
ATOM 2448 N N . ASP A 1 309 ? 15.484 -2.774 9.403 1.00 90.31 309 ASP A N 1
ATOM 2449 C CA . ASP A 1 309 ? 15.862 -3.978 8.664 1.00 90.31 309 ASP A CA 1
ATOM 2450 C C . ASP A 1 309 ? 17.008 -3.642 7.686 1.00 90.31 309 ASP A C 1
ATOM 2452 O O . ASP A 1 309 ? 16.861 -2.722 6.863 1.00 90.31 309 ASP A O 1
ATOM 2456 N N . PRO A 1 310 ? 18.145 -4.370 7.737 1.00 91.81 310 PRO A N 1
ATOM 2457 C CA . PRO A 1 310 ? 19.246 -4.228 6.784 1.00 91.81 310 PRO A CA 1
ATOM 2458 C C . PRO A 1 310 ? 18.822 -4.293 5.310 1.00 91.81 310 PRO A C 1
ATOM 2460 O O . PRO A 1 310 ? 19.487 -3.687 4.469 1.00 91.81 310 PRO A O 1
ATOM 2463 N N . LEU A 1 311 ? 17.707 -4.961 4.987 1.00 91.00 311 LEU A N 1
ATOM 2464 C CA . LEU A 1 311 ? 17.124 -5.018 3.646 1.00 91.00 311 LEU A CA 1
ATOM 2465 C C . LEU A 1 311 ? 16.928 -3.621 3.037 1.00 91.00 311 LEU A C 1
ATOM 2467 O O . LEU A 1 311 ? 17.189 -3.408 1.848 1.00 91.00 311 LEU A O 1
ATOM 2471 N N . PHE A 1 312 ? 16.505 -2.642 3.838 1.00 90.56 312 PHE A N 1
ATOM 2472 C CA . PHE A 1 312 ? 16.254 -1.284 3.351 1.00 90.56 312 PHE A CA 1
ATOM 2473 C C . PHE A 1 312 ? 17.525 -0.437 3.259 1.00 90.56 312 PHE A C 1
ATOM 2475 O O . PHE A 1 312 ? 17.504 0.603 2.603 1.00 90.56 312 PHE A O 1
ATOM 2482 N N . GLY A 1 313 ? 18.646 -0.885 3.837 1.00 84.44 313 GLY A N 1
ATOM 2483 C CA . GLY A 1 313 ? 19.939 -0.199 3.746 1.00 84.44 313 GLY A CA 1
ATOM 2484 C C . GLY A 1 313 ? 19.899 1.251 4.238 1.00 84.44 313 GLY A C 1
ATOM 2485 O O . GLY A 1 313 ? 20.593 2.095 3.686 1.00 84.44 313 GLY A O 1
ATOM 2486 N N . GLY A 1 314 ? 19.028 1.559 5.206 1.00 85.94 314 GLY A N 1
ATOM 2487 C CA . GLY A 1 314 ? 18.827 2.915 5.726 1.00 85.94 314 GLY A CA 1
ATOM 2488 C C . GLY A 1 314 ? 18.006 3.853 4.831 1.00 85.94 314 GLY A C 1
ATOM 2489 O O . GLY A 1 314 ? 17.756 4.982 5.240 1.00 85.94 314 GLY A O 1
ATOM 2490 N N . CYS A 1 315 ? 17.545 3.417 3.653 1.00 89.06 315 CYS A N 1
ATOM 2491 C CA . CYS A 1 315 ? 16.703 4.237 2.783 1.00 89.06 315 CYS A CA 1
ATOM 2492 C C . CYS A 1 315 ? 15.365 4.563 3.464 1.00 89.06 315 CYS A C 1
ATOM 2494 O O . CYS A 1 315 ? 14.694 3.668 3.977 1.00 89.06 315 CYS A O 1
ATOM 2496 N N . LYS A 1 316 ? 14.971 5.841 3.443 1.00 91.06 316 LYS A N 1
ATOM 2497 C CA . LYS A 1 316 ? 13.717 6.344 4.033 1.00 91.06 316 LYS A CA 1
ATOM 2498 C C . LYS A 1 316 ? 12.770 6.981 3.009 1.00 91.06 316 LYS A C 1
ATOM 2500 O O . LYS A 1 316 ? 11.789 7.605 3.390 1.00 91.06 316 LYS A O 1
ATOM 2505 N N . ILE A 1 317 ? 13.066 6.825 1.718 1.00 92.31 317 ILE A N 1
ATOM 2506 C CA . ILE A 1 317 ? 12.280 7.377 0.609 1.00 92.31 317 ILE A CA 1
ATOM 2507 C C . ILE A 1 317 ? 11.669 6.214 -0.171 1.00 92.31 317 ILE A C 1
ATOM 2509 O O . ILE A 1 317 ? 12.379 5.488 -0.869 1.00 92.31 317 ILE A O 1
ATOM 2513 N N . LEU A 1 318 ? 10.349 6.039 -0.072 1.00 94.50 318 LEU A N 1
ATOM 2514 C CA . LEU A 1 318 ? 9.632 4.913 -0.680 1.00 94.50 318 LEU A CA 1
ATOM 2515 C C . LEU A 1 318 ? 9.865 4.806 -2.195 1.00 94.50 318 LEU A C 1
ATOM 2517 O O . LEU A 1 318 ? 10.062 3.712 -2.720 1.00 94.50 318 LEU A O 1
ATOM 2521 N N . GLN A 1 319 ? 9.915 5.938 -2.902 1.00 92.81 319 GLN A N 1
ATOM 2522 C CA . GLN A 1 319 ? 10.096 5.987 -4.358 1.00 92.81 319 GLN A CA 1
ATOM 2523 C C . GLN A 1 319 ? 11.477 5.486 -4.807 1.00 92.81 319 GLN A C 1
ATOM 2525 O O . GLN A 1 319 ? 11.630 5.101 -5.968 1.00 92.81 319 GLN A O 1
ATOM 2530 N N . ASN A 1 320 ? 12.458 5.448 -3.901 1.00 91.75 320 ASN A N 1
ATOM 2531 C CA . ASN A 1 320 ? 13.805 4.945 -4.170 1.00 91.75 320 ASN A CA 1
ATOM 2532 C C . ASN A 1 320 ? 13.942 3.444 -3.885 1.00 91.75 320 ASN A C 1
ATOM 2534 O O . ASN A 1 320 ? 14.936 2.834 -4.278 1.00 91.75 320 ASN A O 1
ATOM 2538 N N . LEU A 1 321 ? 12.957 2.823 -3.229 1.00 93.88 321 LEU A N 1
ATOM 2539 C CA . LEU A 1 321 ? 12.986 1.389 -2.967 1.00 93.88 321 LEU A CA 1
ATOM 2540 C C . LEU A 1 321 ? 12.787 0.586 -4.252 1.00 93.88 321 LEU A C 1
ATOM 2542 O O . LEU A 1 321 ? 11.946 0.920 -5.090 1.00 93.88 321 LEU A O 1
ATOM 2546 N N . SER A 1 322 ? 13.520 -0.521 -4.362 1.00 93.44 322 SER A N 1
ATOM 2547 C CA . SER A 1 322 ? 13.302 -1.497 -5.426 1.00 93.44 322 SER A CA 1
ATOM 2548 C C . SER A 1 322 ? 11.925 -2.156 -5.295 1.00 93.44 322 SER A C 1
ATOM 2550 O O . SER A 1 322 ? 11.382 -2.213 -4.185 1.00 93.44 322 SER A O 1
ATOM 2552 N N . PRO A 1 323 ? 11.342 -2.667 -6.388 1.00 95.06 323 PRO A N 1
ATOM 2553 C CA . PRO A 1 323 ? 10.078 -3.392 -6.342 1.00 95.06 323 PRO A CA 1
ATOM 2554 C C . PRO A 1 323 ? 10.020 -4.501 -5.277 1.00 95.06 323 PRO A C 1
ATOM 2556 O O . PRO A 1 323 ? 9.037 -4.596 -4.544 1.00 95.06 323 PRO A O 1
ATOM 2559 N N . TYR A 1 324 ? 11.089 -5.287 -5.113 1.00 94.75 324 TYR A N 1
ATOM 2560 C CA . TYR A 1 324 ? 11.182 -6.314 -4.073 1.00 94.75 324 TYR A CA 1
ATOM 2561 C C . TYR A 1 324 ? 11.141 -5.724 -2.659 1.00 94.75 324 TYR A C 1
ATOM 2563 O O . TYR A 1 324 ? 10.454 -6.251 -1.779 1.00 94.75 324 TYR A O 1
ATOM 2571 N N . LYS A 1 325 ? 11.837 -4.604 -2.425 1.00 95.94 325 LYS A N 1
ATOM 2572 C CA . LYS A 1 325 ? 11.809 -3.904 -1.132 1.00 95.94 325 LYS A CA 1
ATOM 2573 C C . LYS A 1 325 ? 10.423 -3.332 -0.838 1.00 95.94 325 LYS A C 1
ATOM 2575 O O . LYS A 1 325 ? 9.948 -3.481 0.283 1.00 95.94 325 LYS A O 1
ATOM 2580 N N . VAL A 1 326 ? 9.743 -2.756 -1.834 1.00 97.25 326 VAL A N 1
ATOM 2581 C CA . VAL A 1 326 ? 8.347 -2.302 -1.695 1.00 97.25 326 VAL A CA 1
ATOM 2582 C C . VAL A 1 326 ? 7.434 -3.479 -1.347 1.00 97.25 326 VAL A C 1
ATOM 2584 O O . VAL A 1 326 ? 6.687 -3.404 -0.374 1.00 97.25 326 VAL A O 1
ATOM 2587 N N . LYS A 1 327 ? 7.534 -4.602 -2.069 1.00 96.44 327 LYS A N 1
ATOM 2588 C CA . LYS A 1 327 ? 6.772 -5.825 -1.771 1.00 96.44 327 LYS A CA 1
ATOM 2589 C C . LYS A 1 327 ? 7.031 -6.336 -0.349 1.00 96.44 327 LYS A C 1
ATOM 2591 O O . LYS A 1 327 ? 6.088 -6.695 0.352 1.00 96.44 327 LYS A O 1
ATOM 2596 N N . SER A 1 328 ? 8.288 -6.341 0.089 1.00 96.31 328 SER A N 1
ATOM 2597 C CA . SER A 1 328 ? 8.679 -6.764 1.442 1.00 96.31 328 SER A CA 1
ATOM 2598 C C . SER A 1 328 ? 8.097 -5.843 2.516 1.00 96.31 328 SER A C 1
ATOM 2600 O O . SER A 1 328 ? 7.619 -6.313 3.546 1.00 96.31 328 SER A O 1
ATOM 2602 N N . LEU A 1 329 ? 8.054 -4.537 2.249 1.00 97.12 329 LEU A N 1
ATOM 2603 C CA . LEU A 1 329 ? 7.450 -3.547 3.135 1.00 97.12 329 LEU A CA 1
ATOM 2604 C C . L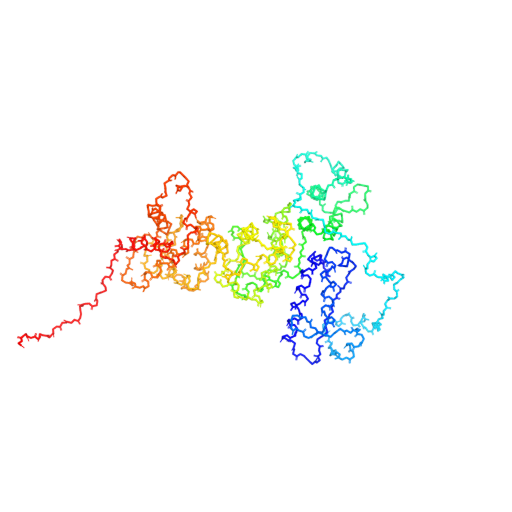EU A 1 329 ? 5.924 -3.724 3.244 1.00 97.12 329 LEU A C 1
ATOM 2606 O O . LEU A 1 329 ? 5.390 -3.640 4.347 1.00 97.12 329 LEU A O 1
ATOM 2610 N N . ILE A 1 330 ? 5.237 -4.063 2.140 1.00 97.69 330 ILE A N 1
ATOM 2611 C CA . ILE A 1 330 ? 3.807 -4.436 2.157 1.00 97.69 330 ILE A CA 1
ATOM 2612 C C . ILE A 1 330 ? 3.582 -5.649 3.063 1.00 97.69 330 ILE A C 1
ATOM 2614 O O . ILE A 1 330 ? 2.681 -5.635 3.898 1.00 97.69 330 ILE A O 1
ATOM 2618 N N . VAL A 1 331 ? 4.400 -6.697 2.921 1.00 96.00 331 VAL A N 1
ATOM 2619 C CA . VAL A 1 331 ? 4.307 -7.872 3.802 1.00 96.00 331 VAL A CA 1
ATOM 2620 C C . VAL A 1 331 ? 4.514 -7.459 5.256 1.00 96.00 331 VAL A C 1
ATOM 2622 O O . VAL A 1 331 ? 3.756 -7.907 6.110 1.00 96.00 331 VAL A O 1
ATOM 2625 N N . SER A 1 332 ? 5.469 -6.565 5.528 1.00 95.62 332 SER A N 1
ATOM 2626 C CA . SER A 1 332 ? 5.713 -6.074 6.882 1.00 95.62 332 SER A CA 1
ATOM 2627 C C . SER A 1 332 ? 4.468 -5.418 7.481 1.00 95.62 332 SER A C 1
ATOM 2629 O O . SER A 1 332 ? 3.988 -5.879 8.515 1.00 95.62 332 SER A O 1
ATOM 2631 N N . ILE A 1 333 ? 3.876 -4.418 6.815 1.00 97.00 333 ILE A N 1
ATOM 2632 C CA . ILE A 1 333 ? 2.693 -3.709 7.342 1.00 97.00 333 ILE A CA 1
ATOM 2633 C C . ILE A 1 333 ? 1.451 -4.597 7.448 1.00 97.00 333 ILE A C 1
ATOM 2635 O O . ILE A 1 333 ? 0.593 -4.381 8.307 1.00 97.00 333 ILE A O 1
ATOM 2639 N N . LEU A 1 334 ? 1.338 -5.608 6.583 1.00 96.25 334 LEU A N 1
ATOM 2640 C CA . LEU A 1 334 ? 0.230 -6.548 6.639 1.00 96.25 334 LEU A CA 1
ATOM 2641 C C . LEU A 1 334 ? 0.422 -7.607 7.736 1.00 96.25 334 LEU A C 1
ATOM 2643 O O . LEU A 1 334 ? -0.570 -8.109 8.267 1.00 96.25 334 LEU A O 1
ATOM 2647 N N . ASP A 1 335 ? 1.655 -7.930 8.120 1.00 93.19 335 ASP A N 1
ATOM 2648 C CA . ASP A 1 335 ? 1.920 -8.923 9.155 1.00 93.19 335 ASP A CA 1
ATOM 2649 C C . ASP A 1 335 ? 1.696 -8.356 10.567 1.00 93.19 335 ASP A C 1
ATOM 2651 O O . ASP A 1 335 ? 2.519 -7.634 11.139 1.00 93.19 335 ASP A O 1
ATOM 2655 N N . HIS A 1 336 ? 0.555 -8.731 11.143 1.00 82.12 336 HIS A N 1
ATOM 2656 C CA . HIS A 1 336 ? 0.131 -8.377 12.498 1.00 82.12 336 HIS A CA 1
ATOM 2657 C C . HIS A 1 336 ? 0.761 -9.260 13.588 1.00 82.12 336 HIS A C 1
ATOM 2659 O O . HIS A 1 336 ? 0.507 -9.041 14.769 1.00 82.12 336 HIS A O 1
ATOM 2665 N N . ARG A 1 337 ? 1.556 -10.275 13.222 1.00 82.88 337 ARG A N 1
ATOM 2666 C CA . ARG A 1 337 ? 2.282 -11.120 14.189 1.00 82.88 337 ARG A CA 1
ATOM 2667 C C . ARG A 1 337 ? 3.543 -10.436 14.709 1.00 82.88 337 ARG A C 1
ATOM 2669 O O . ARG A 1 337 ? 4.119 -10.880 15.699 1.00 82.88 337 ARG A O 1
ATOM 2676 N N . GLN A 1 338 ? 3.993 -9.384 14.030 1.00 82.19 338 GLN A N 1
ATOM 2677 C CA . GLN A 1 338 ? 5.154 -8.618 14.451 1.00 82.19 338 GLN A CA 1
ATOM 2678 C C . GLN A 1 338 ? 4.799 -7.731 15.644 1.00 82.19 338 GLN A C 1
ATOM 2680 O O . GLN A 1 338 ? 3.834 -6.968 15.610 1.00 82.19 338 GLN A O 1
ATOM 2685 N N . SER A 1 339 ? 5.618 -7.802 16.690 1.00 84.69 339 SER A N 1
ATOM 2686 C CA . SER A 1 339 ? 5.498 -6.910 17.839 1.00 84.69 339 SER A CA 1
ATOM 2687 C C . SER A 1 339 ? 6.015 -5.522 17.465 1.00 84.69 339 SER A C 1
ATOM 2689 O O . SER A 1 339 ? 7.213 -5.346 17.244 1.00 84.69 339 SER A O 1
ATOM 2691 N N . ARG A 1 340 ? 5.120 -4.533 17.417 1.00 90.56 340 ARG A N 1
ATOM 2692 C CA . ARG A 1 340 ? 5.447 -3.124 17.161 1.00 90.56 340 ARG A CA 1
ATOM 2693 C C . ARG A 1 340 ? 5.115 -2.257 18.364 1.00 90.56 340 ARG A C 1
ATOM 2695 O O . ARG A 1 340 ? 4.285 -2.608 19.197 1.00 90.56 340 ARG A O 1
ATOM 2702 N N . HIS A 1 341 ? 5.727 -1.078 18.407 1.00 91.81 341 HIS A N 1
ATOM 2703 C CA . HIS A 1 341 ? 5.325 -0.031 19.340 1.00 91.81 341 HIS A CA 1
ATOM 2704 C C . HIS A 1 341 ? 3.828 0.318 19.139 1.00 91.81 341 HIS A C 1
ATOM 2706 O O . HIS A 1 341 ? 3.425 0.510 17.987 1.00 91.81 341 HIS A O 1
ATOM 2712 N N . PRO A 1 342 ? 3.006 0.478 20.198 1.00 92.50 342 PRO A N 1
ATOM 2713 C CA . PRO A 1 342 ? 1.553 0.671 20.068 1.00 92.50 342 PRO A CA 1
ATOM 2714 C C . PRO A 1 342 ? 1.154 1.825 19.145 1.00 92.50 342 PRO A C 1
ATOM 2716 O O . PRO A 1 342 ? 0.327 1.654 18.252 1.00 92.50 342 PRO A O 1
ATOM 2719 N N . TYR A 1 343 ? 1.806 2.985 19.287 1.00 93.62 343 TYR A N 1
ATOM 2720 C CA . TYR A 1 343 ? 1.549 4.141 18.419 1.00 93.62 343 TYR A CA 1
ATOM 2721 C C . TYR A 1 343 ? 1.800 3.842 16.934 1.00 93.62 343 TYR A C 1
ATOM 2723 O O . TYR A 1 343 ? 1.019 4.238 16.072 1.00 93.62 343 TYR A O 1
ATOM 2731 N N . TRP A 1 344 ? 2.873 3.112 16.628 1.00 93.06 344 TRP A N 1
ATOM 2732 C CA . TRP A 1 344 ? 3.211 2.722 15.262 1.00 93.06 344 TRP A CA 1
ATOM 2733 C C . TRP A 1 344 ? 2.168 1.746 14.708 1.00 93.06 344 TRP A C 1
ATOM 2735 O O . TRP A 1 344 ? 1.617 1.998 13.635 1.00 93.06 344 TRP A O 1
ATOM 2745 N N . GLN A 1 345 ? 1.826 0.700 15.468 1.00 94.50 345 GLN A N 1
ATOM 2746 C CA . GLN A 1 345 ? 0.815 -0.282 15.069 1.00 94.50 345 GLN A CA 1
ATOM 2747 C C . GLN A 1 345 ? -0.541 0.384 14.801 1.00 94.50 345 GLN A C 1
ATOM 2749 O O . GLN A 1 345 ? -1.127 0.175 13.741 1.00 94.50 345 GLN A O 1
ATOM 2754 N N . ARG A 1 346 ? -0.992 1.272 15.698 1.00 95.31 346 ARG A N 1
ATOM 2755 C CA . ARG A 1 346 ? -2.238 2.035 15.528 1.00 95.31 346 ARG A CA 1
ATOM 2756 C C . ARG A 1 346 ? -2.239 2.875 14.259 1.00 95.31 346 ARG A C 1
ATOM 2758 O O . ARG A 1 346 ? -3.251 2.939 13.568 1.00 95.31 346 ARG A O 1
ATOM 2765 N N . ARG A 1 347 ? -1.117 3.512 13.914 1.00 96.50 347 ARG A N 1
ATOM 2766 C CA . ARG A 1 347 ? -1.040 4.292 12.673 1.00 96.50 347 ARG A CA 1
ATOM 2767 C C . ARG A 1 347 ? -1.137 3.406 11.433 1.00 96.50 347 ARG A C 1
ATOM 2769 O O . ARG A 1 347 ? -1.875 3.761 10.518 1.00 96.50 347 ARG A O 1
ATOM 2776 N N . ILE A 1 348 ? -0.449 2.263 11.415 1.00 96.56 348 ILE A N 1
ATOM 2777 C CA . ILE A 1 348 ? -0.527 1.306 10.300 1.00 96.56 348 ILE A CA 1
ATOM 2778 C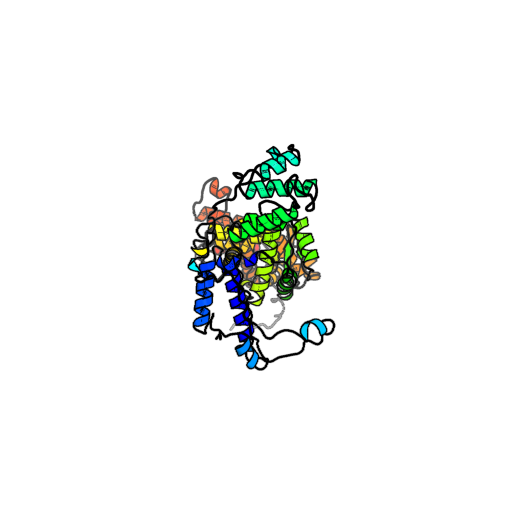 C . ILE A 1 348 ? -1.941 0.760 10.153 1.00 96.56 348 ILE A C 1
ATOM 2780 O O . ILE A 1 348 ? -2.528 0.872 9.079 1.00 96.56 348 ILE A O 1
ATOM 2784 N N . ASP A 1 349 ? -2.514 0.212 11.223 1.00 95.75 349 ASP A N 1
ATOM 2785 C CA . ASP A 1 349 ? -3.854 -0.369 11.169 1.00 95.75 349 ASP A CA 1
ATOM 2786 C C . ASP A 1 349 ? -4.900 0.702 10.853 1.00 95.75 349 ASP A C 1
ATOM 2788 O O . ASP A 1 349 ? -5.882 0.436 10.161 1.00 95.75 349 ASP A O 1
ATOM 2792 N N . GLY A 1 350 ? -4.688 1.939 11.306 1.00 95.81 350 GLY A N 1
ATOM 2793 C CA . GLY A 1 350 ? -5.494 3.095 10.936 1.00 95.81 350 GLY A CA 1
ATOM 2794 C C . GLY A 1 350 ? -5.467 3.342 9.435 1.00 95.81 350 GLY A C 1
ATOM 2795 O O . GLY A 1 350 ? -6.522 3.423 8.808 1.00 95.81 350 GLY A O 1
ATOM 2796 N N . CYS A 1 351 ? -4.282 3.415 8.833 1.00 96.19 351 CYS A N 1
ATOM 2797 C CA . CYS A 1 351 ? -4.119 3.568 7.390 1.00 96.19 351 CYS A CA 1
ATOM 2798 C C . CYS A 1 351 ? -4.760 2.416 6.601 1.00 96.19 351 CYS A C 1
ATOM 2800 O O . CYS A 1 351 ? -5.498 2.657 5.646 1.00 96.19 351 CYS A O 1
ATOM 2802 N N . LEU A 1 352 ? -4.556 1.176 7.047 1.00 95.44 352 LEU A N 1
ATOM 2803 C CA . LEU A 1 352 ? -5.138 -0.022 6.439 1.00 95.44 352 LEU A CA 1
ATOM 2804 C C . LEU A 1 352 ? -6.648 -0.165 6.691 1.00 95.44 352 LEU A C 1
ATOM 2806 O O . LEU A 1 352 ? -7.274 -1.049 6.108 1.00 95.44 352 LEU A O 1
ATOM 2810 N N . CYS A 1 353 ? -7.231 0.677 7.556 1.00 93.44 353 CYS A N 1
ATOM 2811 C CA . CYS A 1 353 ? -8.591 0.525 8.080 1.00 93.44 353 CYS A CA 1
ATOM 2812 C C . CYS A 1 353 ? -8.845 -0.897 8.609 1.00 93.44 353 CYS A C 1
ATOM 2814 O O . CYS A 1 353 ? -9.919 -1.464 8.404 1.00 93.44 353 CYS A O 1
ATOM 2816 N N . ARG A 1 354 ? -7.829 -1.494 9.240 1.00 95.06 354 ARG A N 1
ATOM 2817 C CA . ARG A 1 354 ? -7.906 -2.849 9.774 1.00 95.06 354 ARG A CA 1
ATOM 2818 C C . ARG A 1 354 ? -8.746 -2.846 11.045 1.00 95.06 354 ARG A C 1
ATOM 2820 O O . ARG A 1 354 ? -8.524 -2.023 11.928 1.00 95.06 354 ARG A O 1
ATOM 2827 N N . VAL A 1 355 ? -9.671 -3.791 11.152 1.00 95.62 355 VAL A N 1
ATOM 2828 C CA . VAL A 1 355 ? -10.547 -3.950 12.319 1.00 95.62 355 VAL A CA 1
ATOM 2829 C C . VAL A 1 355 ? -10.533 -5.391 12.851 1.00 95.62 355 VAL A C 1
ATOM 2831 O O . VAL A 1 355 ? -10.224 -6.321 12.098 1.00 95.62 355 VAL A O 1
ATOM 2834 N N . PRO A 1 356 ? -10.869 -5.620 14.134 1.00 94.88 356 PRO A N 1
ATOM 2835 C CA . PRO A 1 356 ? -11.049 -6.967 14.676 1.00 94.88 356 PRO A CA 1
ATOM 2836 C C . PRO A 1 356 ? -12.160 -7.757 13.964 1.00 94.88 356 PRO A C 1
ATOM 2838 O O . PRO A 1 356 ? -13.055 -7.195 13.332 1.00 94.88 356 PRO A O 1
ATOM 2841 N N . SER A 1 357 ? -12.137 -9.088 14.080 1.00 92.94 357 SER A N 1
ATOM 2842 C CA . SER A 1 357 ? -13.235 -9.921 13.566 1.00 92.94 357 SER A CA 1
ATOM 2843 C C . SER A 1 357 ? -14.541 -9.632 14.302 1.00 92.94 357 SER A C 1
ATOM 2845 O O . SER A 1 357 ? -14.527 -9.516 15.523 1.00 92.94 357 SER A O 1
ATOM 2847 N N . GLY A 1 358 ? -15.648 -9.561 13.562 1.00 93.94 358 GLY A N 1
ATOM 2848 C CA . GLY A 1 358 ? -16.966 -9.225 14.107 1.00 93.94 358 GLY A CA 1
ATOM 2849 C C . GLY A 1 358 ? -17.187 -7.732 14.353 1.00 93.94 358 GLY A C 1
ATOM 2850 O O . GLY A 1 358 ? -18.255 -7.351 14.808 1.00 93.94 358 GLY A O 1
ATOM 2851 N N . PHE A 1 359 ? -16.219 -6.865 14.022 1.00 96.31 359 PHE A N 1
ATOM 2852 C CA . PHE A 1 359 ? -16.325 -5.425 14.272 1.00 96.31 359 PHE A CA 1
ATOM 2853 C C . PHE A 1 359 ? -17.602 -4.799 13.695 1.00 96.31 359 PHE A C 1
ATOM 2855 O O . PHE A 1 359 ? -18.333 -4.139 14.422 1.00 96.31 359 PHE A O 1
ATOM 2862 N N . TYR A 1 360 ? -17.898 -5.012 12.409 1.00 95.56 360 TYR A N 1
ATOM 2863 C CA . TYR A 1 360 ? -19.075 -4.403 11.778 1.00 95.56 360 TYR A CA 1
ATOM 2864 C C . TYR A 1 360 ? -20.386 -4.965 12.333 1.00 95.56 360 TYR A C 1
ATOM 2866 O O . TYR A 1 360 ? -21.314 -4.204 12.580 1.00 95.56 360 TYR A O 1
ATOM 2874 N N . GLU A 1 361 ? -20.440 -6.269 12.605 1.00 95.19 361 GLU A N 1
ATOM 2875 C CA . GLU A 1 361 ? -21.583 -6.903 13.271 1.00 95.19 361 GLU A CA 1
ATOM 2876 C C . GLU A 1 361 ? -21.824 -6.277 14.650 1.00 95.19 361 GLU A C 1
ATOM 2878 O O . GLU A 1 361 ? -22.964 -6.009 15.028 1.00 95.19 361 GLU A O 1
ATOM 2883 N N . GLY A 1 362 ? -20.737 -5.981 15.363 1.00 96.19 362 GLY A N 1
ATOM 2884 C CA . GLY A 1 362 ? -20.763 -5.270 16.626 1.00 96.19 362 GLY A CA 1
ATOM 2885 C C . GLY A 1 362 ? -21.256 -3.828 16.493 1.00 96.19 362 GLY A C 1
ATOM 2886 O O . GLY A 1 362 ? -22.169 -3.429 17.209 1.00 96.19 362 GLY A O 1
ATOM 2887 N N . VAL A 1 363 ? -20.731 -3.049 15.541 1.00 96.56 363 VAL A N 1
ATOM 2888 C CA . VAL A 1 363 ? -21.196 -1.669 15.284 1.00 96.56 363 VAL A CA 1
ATOM 2889 C C . VAL A 1 363 ? -22.687 -1.643 14.937 1.00 96.56 363 VAL A C 1
ATOM 2891 O O . VAL A 1 363 ? -23.404 -0.753 15.387 1.00 96.56 363 VAL A O 1
ATOM 2894 N N . TYR A 1 364 ? -23.177 -2.638 14.197 1.00 96.44 364 TYR A N 1
ATOM 2895 C CA . TYR A 1 364 ? -24.607 -2.803 13.949 1.00 96.44 364 TYR A CA 1
ATOM 2896 C C . TYR A 1 364 ? -25.383 -3.039 15.256 1.00 96.44 364 TYR A C 1
ATOM 2898 O O . TYR A 1 364 ? -26.403 -2.399 15.487 1.00 96.44 364 TYR A O 1
ATOM 2906 N N . GLY A 1 365 ? -24.877 -3.894 16.151 1.00 95.12 365 GLY A N 1
ATOM 2907 C CA . GLY A 1 365 ? -25.457 -4.105 17.484 1.00 95.12 365 GLY A CA 1
ATOM 2908 C C . GLY A 1 365 ? -25.457 -2.846 18.363 1.00 95.12 365 GLY A C 1
ATOM 2909 O O . GLY A 1 365 ? -26.427 -2.588 19.075 1.00 95.12 365 GLY A O 1
ATOM 2910 N N . VAL A 1 366 ? -24.414 -2.013 18.270 1.00 95.88 366 VAL A N 1
ATOM 2911 C CA . VAL A 1 366 ? -24.387 -0.687 18.912 1.00 95.88 366 VAL A CA 1
ATOM 2912 C C . VAL A 1 366 ? -25.504 0.193 18.348 1.00 95.88 366 VAL A C 1
ATOM 2914 O O . VAL A 1 366 ? -26.240 0.818 19.109 1.00 95.88 366 VAL A O 1
ATOM 2917 N N . LEU A 1 367 ? -25.694 0.191 17.027 1.00 95.44 367 LEU A N 1
ATOM 2918 C CA . LEU A 1 367 ? -26.751 0.957 16.369 1.00 95.44 367 LEU A CA 1
ATOM 2919 C C . LEU A 1 367 ? -28.158 0.476 16.778 1.00 95.44 367 LEU A C 1
ATOM 2921 O O . LEU A 1 367 ? -29.057 1.294 16.936 1.00 95.44 367 LEU A O 1
ATOM 2925 N N . GLU A 1 368 ? -28.357 -0.822 17.037 1.00 93.69 368 GLU A N 1
ATOM 2926 C CA . GLU A 1 368 ? -29.608 -1.385 17.589 1.00 93.69 368 GLU A CA 1
ATOM 2927 C C . GLU A 1 368 ? -29.897 -0.933 19.039 1.00 93.69 368 GLU A C 1
ATOM 2929 O O . GLU A 1 368 ? -31.050 -0.934 19.492 1.00 93.69 368 GLU A O 1
ATOM 2934 N N . ALA A 1 369 ? -28.868 -0.560 19.802 1.00 92.25 369 ALA A N 1
ATOM 2935 C CA . ALA A 1 369 ? -29.007 -0.076 21.177 1.00 92.25 369 ALA A CA 1
ATOM 2936 C C . ALA A 1 369 ? -29.132 1.455 21.279 1.00 92.25 369 ALA A C 1
ATOM 2938 O O . ALA A 1 369 ? -29.724 1.951 22.242 1.00 92.25 369 ALA A O 1
ATOM 2939 N N . CYS A 1 370 ? -28.609 2.186 20.293 1.00 92.50 370 CYS A N 1
ATOM 2940 C CA . CYS A 1 370 ? -28.569 3.646 20.257 1.00 92.50 370 CYS A CA 1
ATOM 2941 C C . CYS A 1 370 ? -29.574 4.199 19.233 1.00 92.50 370 CYS A C 1
ATOM 2943 O O . CYS A 1 370 ? -29.240 4.375 18.062 1.00 92.50 370 CYS A O 1
ATOM 2945 N N . SER A 1 371 ? -30.800 4.519 19.662 1.00 90.94 371 SER A N 1
ATOM 2946 C CA . SER A 1 371 ? -31.834 5.039 18.751 1.00 90.94 371 SER A CA 1
ATOM 2947 C C . SER A 1 371 ? -31.545 6.443 18.222 1.00 90.94 371 SER A C 1
ATOM 2949 O O . SER A 1 371 ? -32.087 6.825 17.190 1.00 90.94 371 SER A O 1
ATOM 2951 N N . GLY A 1 372 ? -30.672 7.198 18.896 1.00 90.44 372 GLY A N 1
ATOM 2952 C CA . GLY A 1 372 ? -30.133 8.460 18.386 1.00 90.44 372 GLY A CA 1
ATOM 2953 C C . GLY A 1 372 ? -29.090 8.287 17.275 1.00 90.44 372 GLY A C 1
ATOM 2954 O O . GLY A 1 372 ? -28.693 9.266 16.660 1.00 90.44 372 GLY A O 1
ATOM 2955 N N . GLY A 1 373 ? -28.645 7.061 16.983 1.00 94.56 373 GLY A N 1
ATOM 2956 C CA . GLY A 1 373 ? -27.590 6.793 16.007 1.00 94.56 373 GLY A CA 1
ATOM 2957 C C . GLY A 1 373 ? -26.173 6.913 16.578 1.00 94.56 373 GLY A C 1
ATOM 2958 O O . GLY A 1 373 ? -25.966 7.181 17.765 1.00 94.56 373 GLY A O 1
ATOM 2959 N N . ILE A 1 374 ? -25.182 6.685 15.713 1.00 96.62 374 ILE A N 1
ATOM 2960 C CA . ILE A 1 374 ? -23.751 6.712 16.049 1.00 96.62 374 ILE A CA 1
ATOM 2961 C C . ILE A 1 374 ? -23.096 7.886 15.326 1.00 96.62 374 ILE A C 1
ATOM 2963 O O . ILE A 1 374 ? -23.023 7.900 14.097 1.00 96.62 374 ILE A O 1
ATOM 2967 N N . ARG A 1 375 ? -22.582 8.860 16.075 1.00 96.12 375 ARG A N 1
ATOM 2968 C CA . ARG A 1 375 ? -21.821 9.987 15.534 1.00 96.12 375 ARG A CA 1
ATOM 2969 C C . ARG A 1 375 ? -20.325 9.695 15.575 1.00 96.12 375 ARG A C 1
ATOM 2971 O O . ARG A 1 375 ? -19.762 9.339 16.609 1.00 96.12 375 ARG A O 1
ATOM 2978 N N . ILE A 1 376 ? -19.674 9.907 14.438 1.00 94.38 376 ILE A N 1
ATOM 2979 C CA . ILE A 1 376 ? -18.222 9.853 14.279 1.00 94.38 376 ILE A CA 1
ATOM 2980 C C . ILE A 1 376 ? -17.814 11.169 13.618 1.00 94.38 376 ILE A C 1
ATOM 2982 O O . ILE A 1 376 ? -18.169 11.417 12.467 1.00 94.38 376 ILE A O 1
ATOM 2986 N N . GLY A 1 377 ? -17.099 12.027 14.348 1.00 90.06 377 GLY A N 1
ATOM 2987 C CA . GLY A 1 377 ? -16.781 13.376 13.873 1.00 90.06 377 GLY A CA 1
ATOM 2988 C C . GLY A 1 377 ? -18.053 14.154 13.525 1.00 90.06 377 GLY A C 1
ATOM 2989 O O . GLY A 1 377 ? -18.935 14.318 14.366 1.00 90.06 377 GLY A O 1
ATOM 2990 N N . HIS A 1 378 ? -18.169 14.609 12.280 1.00 90.69 378 HIS A N 1
ATOM 2991 C CA . HIS A 1 378 ? -19.326 15.370 11.804 1.00 90.69 378 HIS A CA 1
ATOM 2992 C C . HIS A 1 378 ? -20.419 14.504 11.168 1.00 90.69 378 HIS A C 1
ATOM 2994 O O . HIS A 1 378 ? -21.506 15.006 10.883 1.00 90.69 378 HIS A O 1
ATOM 3000 N N . THR A 1 379 ? -20.158 13.215 10.944 1.00 94.88 379 THR A N 1
ATOM 3001 C CA . THR A 1 379 ? -21.113 12.309 10.301 1.00 94.88 379 THR A CA 1
ATOM 3002 C C . THR A 1 379 ? -21.909 11.529 11.344 1.00 94.88 379 THR A C 1
ATOM 3004 O O . THR A 1 379 ? -21.337 10.901 12.237 1.00 94.88 379 THR A O 1
ATOM 3007 N N . LEU A 1 380 ? -23.235 11.529 11.195 1.00 95.25 380 LEU A N 1
ATOM 3008 C CA . LEU A 1 380 ? -24.158 10.694 11.962 1.00 95.25 380 LEU A CA 1
ATOM 3009 C C . LEU A 1 380 ? -24.574 9.478 11.126 1.00 95.25 380 LEU A C 1
ATOM 3011 O O . LEU A 1 380 ? -25.066 9.625 10.009 1.00 95.25 380 LEU A O 1
ATOM 3015 N N . ILE A 1 381 ? -24.386 8.283 11.677 1.00 94.19 381 ILE A N 1
ATOM 3016 C CA . ILE A 1 381 ? -24.979 7.045 11.175 1.00 94.19 381 ILE A CA 1
ATOM 3017 C C . ILE A 1 381 ? -26.317 6.880 11.893 1.00 94.19 381 ILE A C 1
ATOM 3019 O O . ILE A 1 381 ? -26.361 6.493 13.062 1.00 94.19 381 ILE A O 1
ATOM 3023 N N . GLU A 1 382 ? -27.399 7.229 11.204 1.00 92.94 382 GLU A N 1
ATOM 3024 C CA . GLU A 1 382 ? -28.757 7.141 11.739 1.00 92.94 382 GLU A CA 1
ATOM 3025 C C . GLU A 1 382 ? -29.188 5.679 11.911 1.00 92.94 382 GLU A C 1
ATOM 3027 O O . GLU A 1 382 ? -28.871 4.822 11.084 1.00 92.94 382 GLU A O 1
ATOM 3032 N N . GLN A 1 383 ? -29.949 5.388 12.970 1.00 93.56 383 GLN A N 1
ATOM 3033 C CA . GLN A 1 383 ? -30.494 4.046 13.198 1.00 93.56 383 GLN A CA 1
ATOM 3034 C C . GLN A 1 383 ? -31.465 3.643 12.078 1.00 93.56 383 GLN A C 1
ATOM 3036 O O . GLN A 1 383 ? -31.379 2.549 11.521 1.00 93.56 383 GLN A O 1
ATOM 3041 N N . HIS A 1 384 ? -32.360 4.552 11.702 1.00 88.56 384 HIS A N 1
ATOM 3042 C CA . HIS A 1 384 ? -33.262 4.389 10.569 1.00 88.56 384 HIS A CA 1
ATOM 3043 C C . HIS A 1 384 ? -32.949 5.466 9.524 1.00 88.56 384 HIS A C 1
ATOM 3045 O O . HIS A 1 384 ? -32.753 6.612 9.912 1.00 88.56 384 HIS A O 1
ATOM 3051 N N . PRO A 1 385 ? -32.896 5.119 8.225 1.00 86.38 385 PRO A N 1
ATOM 3052 C CA . PRO A 1 385 ? -33.357 3.859 7.636 1.00 86.38 385 PRO A CA 1
ATOM 3053 C C . PRO A 1 385 ? -32.324 2.715 7.652 1.00 86.38 385 PRO A C 1
ATOM 3055 O O . PRO A 1 385 ? -32.643 1.624 7.196 1.00 86.38 385 PRO A O 1
ATOM 3058 N N . CYS A 1 386 ? -31.124 2.912 8.210 1.00 88.56 386 CYS A N 1
ATOM 3059 C CA . CYS A 1 386 ? -30.022 1.945 8.133 1.00 88.56 386 CYS A CA 1
ATOM 3060 C C . CYS A 1 386 ? -30.408 0.509 8.536 1.00 88.56 386 CYS A C 1
ATOM 3062 O O . CYS A 1 386 ? -30.189 -0.411 7.753 1.00 88.56 386 CYS A O 1
ATOM 3064 N N . LEU A 1 387 ? -31.049 0.319 9.697 1.00 89.19 387 LEU A N 1
ATOM 3065 C CA . LEU A 1 387 ? -31.485 -1.004 10.170 1.00 89.19 387 LEU A CA 1
ATOM 3066 C C . LEU A 1 387 ? -32.653 -1.606 9.365 1.00 89.19 387 LEU A C 1
ATOM 3068 O O . LEU A 1 387 ? -32.914 -2.802 9.475 1.00 89.19 387 LEU A O 1
ATOM 3072 N N . ASN A 1 388 ? -33.381 -0.794 8.592 1.00 88.31 388 ASN A N 1
ATOM 3073 C CA . ASN A 1 388 ? -34.457 -1.279 7.721 1.00 88.31 388 ASN A CA 1
ATOM 3074 C C . ASN A 1 388 ? -33.904 -1.735 6.367 1.00 88.31 388 ASN A C 1
ATOM 3076 O O . ASN A 1 388 ? -34.372 -2.726 5.808 1.00 88.31 388 ASN A O 1
ATOM 3080 N N . ASP A 1 389 ? -32.918 -1.000 5.854 1.00 88.75 389 ASP A N 1
ATOM 3081 C CA . ASP A 1 389 ? -32.422 -1.148 4.488 1.00 88.75 389 ASP A CA 1
ATOM 3082 C C . ASP A 1 389 ? -31.216 -2.089 4.395 1.00 88.75 389 ASP A C 1
ATOM 3084 O O . ASP A 1 389 ? -30.957 -2.658 3.334 1.00 88.75 389 ASP A O 1
ATOM 3088 N N . MET A 1 390 ? -30.457 -2.245 5.482 1.00 91.19 390 MET A N 1
ATOM 3089 C CA . MET A 1 390 ? -29.199 -2.987 5.502 1.00 91.19 390 MET A CA 1
ATOM 3090 C C . MET A 1 390 ? -29.223 -4.059 6.585 1.00 91.19 390 MET A C 1
ATOM 3092 O O . MET A 1 390 ? -29.619 -3.819 7.720 1.00 91.19 390 MET A O 1
ATOM 3096 N N . SER A 1 391 ? -28.743 -5.253 6.244 1.00 88.69 391 SER A N 1
ATOM 3097 C CA . SER A 1 391 ? -28.537 -6.318 7.228 1.00 88.69 391 SER A CA 1
ATOM 3098 C C . SER A 1 391 ? -27.210 -6.159 7.980 1.00 88.69 391 SER A C 1
ATOM 3100 O O . SER A 1 391 ? -26.292 -5.471 7.533 1.00 88.69 391 SER A O 1
ATOM 3102 N N . ARG A 1 392 ? -27.065 -6.889 9.090 1.00 86.88 392 ARG A N 1
ATOM 3103 C CA . ARG A 1 392 ? -25.857 -6.901 9.932 1.00 86.88 392 ARG A CA 1
ATOM 3104 C C . ARG A 1 392 ? -24.549 -7.194 9.174 1.00 86.88 392 ARG A C 1
ATOM 3106 O O . ARG A 1 392 ? -23.497 -6.707 9.571 1.00 86.88 392 ARG A O 1
ATOM 3113 N N . ASN A 1 393 ? -24.625 -7.954 8.078 1.00 83.81 393 ASN A N 1
ATOM 3114 C CA . ASN A 1 393 ? -23.484 -8.344 7.239 1.00 83.81 393 ASN A CA 1
ATOM 3115 C C . ASN A 1 393 ? -23.514 -7.712 5.838 1.00 83.81 393 ASN A C 1
ATOM 3117 O O . ASN A 1 393 ? -22.844 -8.186 4.919 1.00 83.81 393 ASN A O 1
ATOM 3121 N N . ASP A 1 394 ? -24.295 -6.646 5.662 1.00 89.00 394 ASP A N 1
ATOM 3122 C CA . ASP A 1 394 ? -24.442 -5.971 4.379 1.00 89.00 394 ASP A CA 1
ATOM 3123 C C . ASP A 1 394 ? -23.163 -5.225 3.969 1.00 89.00 394 ASP A C 1
ATOM 3125 O O . ASP A 1 394 ? -22.572 -4.465 4.742 1.00 89.00 394 ASP A O 1
ATOM 3129 N N . ALA A 1 395 ? -22.740 -5.401 2.717 1.00 86.44 395 ALA A N 1
ATOM 3130 C CA . ALA A 1 395 ? -21.542 -4.755 2.193 1.00 86.44 395 ALA A CA 1
ATOM 3131 C C . ALA A 1 395 ? -21.648 -3.217 2.170 1.00 86.44 395 ALA A C 1
ATOM 3133 O O . ALA A 1 395 ? -20.621 -2.543 2.296 1.00 86.44 395 ALA A O 1
ATOM 3134 N N . ASN A 1 396 ? -22.858 -2.665 2.024 1.00 88.56 396 ASN A N 1
ATOM 3135 C CA . ASN A 1 396 ? -23.123 -1.227 2.066 1.00 88.56 396 ASN A CA 1
ATOM 3136 C C . ASN A 1 396 ? -23.003 -0.679 3.487 1.00 88.56 396 ASN A C 1
ATOM 3138 O O . ASN A 1 396 ? -22.441 0.399 3.670 1.00 88.56 396 ASN A O 1
ATOM 3142 N N . PHE A 1 397 ? -23.436 -1.440 4.497 1.00 92.00 397 PHE A N 1
ATOM 3143 C CA . PHE A 1 397 ? -23.241 -1.061 5.896 1.00 92.00 397 PHE A CA 1
ATOM 3144 C C . PHE A 1 397 ? -21.751 -1.019 6.251 1.00 92.00 397 PHE A C 1
ATOM 3146 O O . PHE A 1 397 ? -21.250 -0.015 6.760 1.00 92.00 397 PHE A O 1
ATOM 3153 N N . VAL A 1 398 ? -21.008 -2.070 5.882 1.00 91.75 398 VAL A N 1
ATOM 3154 C CA . VAL A 1 398 ? -19.546 -2.126 6.051 1.00 91.75 398 VAL A CA 1
ATOM 3155 C C . VAL A 1 398 ? -18.874 -0.930 5.366 1.00 91.75 398 VAL A C 1
ATOM 3157 O O . VAL A 1 398 ? -18.001 -0.287 5.957 1.00 91.75 398 VAL A O 1
ATOM 3160 N N . PHE A 1 399 ? -19.295 -0.598 4.137 1.00 89.19 399 PHE A N 1
ATOM 3161 C CA . PHE A 1 399 ? -18.786 0.571 3.417 1.00 89.19 399 PHE A CA 1
ATOM 3162 C C . PHE A 1 399 ? -19.070 1.874 4.158 1.00 89.19 399 PHE A C 1
ATOM 3164 O O . PHE A 1 399 ? -18.169 2.702 4.285 1.00 89.19 399 PHE A O 1
ATOM 3171 N N . ALA A 1 400 ? -20.304 2.064 4.630 1.00 90.06 400 ALA A N 1
ATOM 3172 C CA . ALA A 1 400 ? -20.738 3.285 5.292 1.00 90.06 400 ALA A CA 1
ATOM 3173 C C . ALA A 1 400 ? -19.935 3.526 6.575 1.00 90.06 400 ALA A C 1
ATOM 3175 O O . ALA A 1 400 ? -19.362 4.606 6.744 1.00 90.06 400 ALA A O 1
ATOM 3176 N N . VAL A 1 401 ? -19.800 2.504 7.427 1.00 93.44 401 VAL A N 1
ATOM 3177 C CA . VAL A 1 401 ? -19.013 2.579 8.668 1.00 93.44 401 VAL A CA 1
ATOM 3178 C C . VAL A 1 401 ? -17.544 2.875 8.364 1.00 93.44 401 VAL A C 1
ATOM 3180 O O . VAL A 1 401 ? -16.973 3.811 8.926 1.00 93.44 401 VAL A O 1
ATOM 3183 N N . GLN A 1 402 ? -16.921 2.127 7.445 1.00 91.19 402 GLN A N 1
ATOM 3184 C CA . GLN A 1 402 ? -15.510 2.341 7.121 1.00 91.19 402 GLN A CA 1
ATOM 3185 C C . GLN A 1 402 ? -15.260 3.716 6.494 1.00 91.19 402 GLN A C 1
ATOM 3187 O O . GLN A 1 402 ? -14.296 4.391 6.856 1.00 91.19 402 GLN A O 1
ATOM 3192 N N . SER A 1 403 ? -16.092 4.126 5.537 1.00 88.75 403 SER A N 1
ATOM 3193 C CA . SER A 1 403 ? -15.940 5.409 4.847 1.00 88.75 403 SER A CA 1
ATOM 3194 C C . SER A 1 403 ? -16.099 6.569 5.817 1.00 88.75 403 SER A C 1
ATOM 3196 O O . SER A 1 403 ? -15.337 7.529 5.739 1.00 88.75 403 SER A O 1
ATOM 3198 N N . THR A 1 404 ? -17.022 6.436 6.773 1.00 92.56 404 THR A N 1
ATOM 3199 C CA . THR A 1 404 ? -17.220 7.399 7.856 1.00 92.56 404 THR A CA 1
ATOM 3200 C C . THR A 1 404 ? -15.987 7.474 8.752 1.00 92.56 404 THR A C 1
ATOM 3202 O O . THR A 1 404 ? -15.409 8.547 8.890 1.00 92.56 404 THR A O 1
ATOM 3205 N N . LEU A 1 405 ? -15.502 6.342 9.275 1.00 93.81 405 LEU A N 1
ATOM 3206 C CA . LEU A 1 405 ? -14.270 6.306 10.072 1.00 93.81 405 LEU A CA 1
ATOM 3207 C C . LEU A 1 405 ? -13.100 6.948 9.320 1.00 93.81 405 LEU A C 1
ATOM 3209 O O . LEU A 1 405 ? -12.409 7.806 9.859 1.00 93.81 405 LEU A O 1
ATOM 3213 N N . ALA A 1 406 ? -12.888 6.575 8.060 1.00 89.69 406 ALA A N 1
ATOM 3214 C CA . ALA A 1 406 ? -11.763 7.062 7.277 1.00 89.69 406 ALA A CA 1
ATOM 3215 C C . ALA A 1 406 ? -11.848 8.561 6.940 1.00 89.69 406 ALA A C 1
ATOM 3217 O O . ALA A 1 406 ? -10.816 9.230 6.964 1.00 89.69 406 ALA A O 1
ATOM 3218 N N . ARG A 1 407 ? -13.045 9.083 6.639 1.00 89.19 407 ARG A N 1
ATOM 3219 C CA . ARG A 1 407 ? -13.271 10.499 6.305 1.00 89.19 407 ARG A CA 1
ATOM 3220 C C . ARG A 1 407 ? -13.173 11.403 7.529 1.00 89.19 407 ARG A C 1
ATOM 3222 O O . ARG A 1 407 ? -12.536 12.446 7.465 1.00 89.19 407 ARG A O 1
ATOM 3229 N N . GLU A 1 408 ? -13.796 10.994 8.627 1.00 90.62 408 GLU A N 1
ATOM 3230 C CA . GLU A 1 408 ? -13.970 11.831 9.818 1.00 90.62 408 GLU A CA 1
ATOM 3231 C C . GLU A 1 408 ? -12.742 11.817 10.733 1.00 90.62 408 GLU A C 1
ATOM 3233 O O . GLU A 1 408 ? -12.557 12.708 11.556 1.00 90.62 408 GLU A O 1
ATOM 3238 N N . THR A 1 409 ? -11.855 10.831 10.571 1.00 88.50 409 THR A N 1
ATOM 3239 C CA . THR A 1 409 ? -10.595 10.767 11.319 1.00 88.50 409 THR A CA 1
ATOM 3240 C C . THR A 1 409 ? -9.403 10.804 10.377 1.00 88.50 409 THR A C 1
ATOM 3242 O O . THR A 1 409 ? -8.925 9.778 9.900 1.00 88.50 409 THR A O 1
ATOM 3245 N N . ALA A 1 410 ? -8.881 12.003 10.110 1.00 88.12 410 ALA A N 1
ATOM 3246 C CA . ALA A 1 410 ? -7.687 12.161 9.277 1.00 88.12 410 ALA A CA 1
ATOM 3247 C C . ALA A 1 410 ? -6.445 11.510 9.916 1.00 88.12 410 ALA A C 1
ATOM 3249 O O . ALA A 1 410 ? -5.638 10.901 9.218 1.00 88.12 410 ALA A O 1
ATOM 3250 N N . ASN A 1 411 ? -6.311 11.591 11.246 1.00 92.88 411 ASN A N 1
ATOM 3251 C CA . ASN A 1 411 ? -5.212 10.969 11.983 1.00 92.88 411 ASN A CA 1
ATOM 3252 C C . ASN A 1 411 ? -5.403 9.436 12.055 1.00 92.88 411 ASN A C 1
ATOM 3254 O O . ASN A 1 411 ? -6.361 8.981 12.688 1.00 92.88 411 ASN A O 1
ATOM 3258 N N . PRO A 1 412 ? -4.482 8.625 11.493 1.00 95.19 412 PRO A N 1
ATOM 3259 C CA . PRO A 1 412 ? -4.600 7.167 11.517 1.00 95.19 412 PRO A CA 1
ATOM 3260 C C . PRO A 1 412 ? -4.625 6.561 12.930 1.00 95.19 412 PRO A C 1
ATOM 3262 O O . PRO A 1 412 ? -5.344 5.594 13.163 1.00 95.19 412 PRO A O 1
ATOM 3265 N N . ALA A 1 413 ? -3.892 7.136 13.891 1.00 95.69 413 ALA A N 1
ATOM 3266 C CA . ALA A 1 413 ? -3.909 6.651 15.271 1.00 95.69 413 ALA A CA 1
ATOM 3267 C C . ALA A 1 413 ? -5.260 6.918 15.948 1.00 95.69 413 ALA A C 1
ATOM 3269 O O . ALA A 1 413 ? -5.799 6.027 16.601 1.00 95.69 413 ALA A O 1
ATOM 3270 N N . LEU A 1 414 ? -5.842 8.105 15.730 1.00 95.31 414 LEU A N 1
ATOM 3271 C CA . LEU A 1 414 ? -7.184 8.427 16.223 1.00 95.31 414 LEU A CA 1
ATOM 3272 C C . LEU A 1 414 ? -8.227 7.484 15.622 1.00 95.31 414 LEU A C 1
ATOM 3274 O O . LEU A 1 414 ? -9.087 6.991 16.341 1.00 95.31 414 LEU A O 1
ATOM 3278 N N . ARG A 1 415 ? -8.119 7.171 14.326 1.00 95.31 415 ARG A N 1
ATOM 3279 C CA . ARG A 1 415 ? -9.007 6.211 13.660 1.00 95.31 415 ARG A CA 1
ATOM 3280 C C . ARG A 1 415 ? -9.038 4.864 14.375 1.00 95.31 415 ARG A C 1
ATOM 3282 O O . ARG A 1 415 ? -10.116 4.317 14.579 1.00 95.31 415 ARG A O 1
ATOM 3289 N N . GLN A 1 416 ? -7.877 4.353 14.790 1.00 95.44 416 GLN A N 1
ATOM 3290 C CA . GLN A 1 416 ? -7.825 3.124 15.582 1.00 95.44 416 GLN A CA 1
ATOM 3291 C C . GLN A 1 416 ? -8.389 3.297 16.989 1.00 95.44 416 GLN A C 1
ATOM 3293 O O . GLN A 1 416 ? -9.065 2.394 17.469 1.00 95.44 416 GLN A O 1
ATOM 3298 N N . MET A 1 417 ? -8.231 4.463 17.621 1.00 95.50 417 MET A N 1
ATOM 3299 C CA . MET A 1 417 ? -8.913 4.721 18.893 1.00 95.50 417 MET A CA 1
ATOM 3300 C C . MET A 1 417 ? -10.438 4.679 18.764 1.00 95.50 417 MET A C 1
ATOM 3302 O O . MET A 1 417 ? -11.102 4.157 19.654 1.00 95.50 417 MET A O 1
ATOM 3306 N N . MET A 1 418 ? -10.995 5.168 17.653 1.00 96.62 418 MET A N 1
ATOM 3307 C CA . MET A 1 418 ? -12.435 5.074 17.384 1.00 96.62 418 MET A CA 1
ATOM 3308 C C . MET A 1 418 ? -12.889 3.621 17.209 1.00 96.62 418 MET A C 1
ATOM 3310 O O . MET A 1 418 ? -13.945 3.240 17.710 1.00 96.62 418 MET A O 1
ATOM 3314 N N . VAL A 1 419 ? -12.084 2.797 16.527 1.00 96.94 419 VAL A N 1
ATOM 3315 C CA . VAL A 1 419 ? -12.332 1.353 16.385 1.00 96.94 419 VAL A CA 1
ATOM 3316 C C . VAL A 1 419 ? -12.302 0.670 17.754 1.00 96.94 419 VAL A C 1
ATOM 3318 O O . VAL A 1 419 ? -13.247 -0.036 18.096 1.00 96.94 419 VAL A O 1
ATOM 3321 N N . GLU A 1 420 ? -11.265 0.914 18.562 1.00 96.31 420 GLU A N 1
ATOM 3322 C CA . GLU A 1 420 ? -11.150 0.389 19.931 1.00 96.31 420 GLU A CA 1
ATOM 3323 C C . GLU A 1 420 ? -12.352 0.809 20.796 1.00 96.31 420 GLU A C 1
ATOM 3325 O O . GLU A 1 420 ? -12.917 -0.020 21.510 1.00 96.31 420 GLU A O 1
ATOM 3330 N N . ALA A 1 421 ? -12.787 2.069 20.701 1.00 97.50 421 ALA A N 1
ATOM 3331 C CA 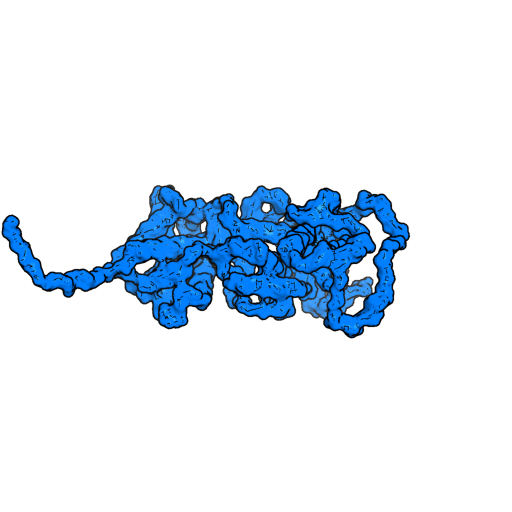. ALA A 1 421 ? -13.934 2.579 21.445 1.00 97.50 421 ALA A CA 1
ATOM 3332 C C . ALA A 1 421 ? -15.243 1.897 21.053 1.00 97.50 421 ALA A C 1
ATOM 3334 O O . ALA A 1 421 ? -15.978 1.457 21.935 1.00 97.50 421 ALA A O 1
ATOM 3335 N N . LEU A 1 422 ? -15.509 1.737 19.757 1.00 97.81 422 LEU A N 1
ATOM 3336 C CA . LEU A 1 422 ? -16.692 1.025 19.274 1.00 97.81 422 LEU A CA 1
ATOM 3337 C C . LEU A 1 422 ? -16.714 -0.436 19.740 1.00 97.81 422 LEU A C 1
ATOM 3339 O O . LEU A 1 422 ? -17.762 -0.910 20.165 1.00 97.81 422 LEU A O 1
ATOM 3343 N N . VAL A 1 423 ? -15.566 -1.123 19.740 1.00 97.56 423 VAL A N 1
ATOM 3344 C CA . VAL A 1 423 ? -15.453 -2.496 20.270 1.00 97.56 423 VAL A CA 1
ATOM 3345 C C . VAL A 1 423 ? -15.759 -2.546 21.770 1.00 97.56 423 VAL A C 1
ATOM 3347 O O . VAL A 1 423 ? -16.443 -3.452 22.235 1.00 97.56 423 VAL A O 1
ATOM 3350 N N . ILE A 1 424 ? -15.271 -1.578 22.547 1.00 97.31 424 ILE A N 1
ATOM 3351 C CA . ILE A 1 424 ? -15.524 -1.519 23.994 1.00 97.31 424 ILE A CA 1
ATOM 3352 C C . ILE A 1 424 ? -16.994 -1.206 24.289 1.00 97.31 424 ILE A C 1
ATOM 3354 O O . ILE A 1 424 ? -17.590 -1.851 25.150 1.00 97.31 424 ILE A O 1
ATOM 3358 N N . ILE A 1 425 ? -17.579 -0.233 23.586 1.00 97.25 425 ILE A N 1
ATOM 3359 C CA . ILE A 1 425 ? -18.995 0.137 23.718 1.00 97.25 425 ILE A CA 1
ATOM 3360 C C . ILE A 1 425 ? -19.875 -1.067 23.392 1.00 97.25 425 ILE A C 1
ATOM 3362 O O . ILE A 1 425 ? -20.785 -1.394 24.152 1.00 97.25 425 ILE A O 1
ATOM 3366 N N . GLU A 1 426 ? -19.562 -1.760 22.302 1.00 96.94 426 GLU A N 1
ATOM 3367 C CA . GLU A 1 426 ? -20.261 -2.970 21.905 1.00 96.94 426 GLU A CA 1
ATOM 3368 C C . GLU A 1 426 ? -20.187 -4.058 22.975 1.00 96.94 426 GLU A C 1
ATOM 3370 O O . GLU A 1 426 ? -21.223 -4.578 23.384 1.00 96.94 426 GLU A O 1
ATOM 3375 N N . LEU A 1 427 ? -18.999 -4.323 23.521 1.00 96.44 427 LEU A N 1
ATOM 3376 C CA . LEU A 1 427 ? -18.818 -5.311 24.580 1.00 96.44 427 LEU A CA 1
ATOM 3377 C C . LEU A 1 427 ? -19.622 -4.968 25.846 1.00 96.44 427 LEU A C 1
ATOM 3379 O O . LEU A 1 427 ? -20.126 -5.868 26.525 1.00 96.44 427 LEU A O 1
ATOM 3383 N N . ILE A 1 428 ? -19.733 -3.680 26.191 1.00 96.25 428 ILE A N 1
ATOM 3384 C CA . ILE A 1 428 ? -20.552 -3.221 27.322 1.00 96.25 428 ILE A CA 1
ATOM 3385 C C . ILE A 1 428 ? -22.034 -3.473 27.028 1.00 96.25 428 ILE A C 1
ATOM 3387 O O . ILE A 1 428 ? -22.719 -4.054 27.868 1.00 96.25 428 ILE A O 1
ATOM 3391 N N . LEU A 1 429 ? -22.523 -3.096 25.847 1.00 94.81 429 LEU A N 1
ATOM 3392 C CA . LEU A 1 429 ? -23.925 -3.273 25.458 1.00 94.81 429 LEU A CA 1
ATOM 3393 C C . LEU A 1 429 ? -24.314 -4.750 25.326 1.00 94.81 429 LEU A C 1
ATOM 3395 O O . LEU A 1 429 ? -25.382 -5.143 25.786 1.00 94.81 429 LEU A O 1
ATOM 3399 N N . GLN A 1 430 ? -23.431 -5.597 24.789 1.00 94.31 430 GLN A N 1
ATOM 3400 C CA . GLN A 1 430 ? -23.647 -7.046 24.728 1.00 94.31 430 GLN A CA 1
ATOM 3401 C C . GLN A 1 430 ? -23.835 -7.667 26.118 1.00 94.31 430 GLN A C 1
ATOM 3403 O O . GLN A 1 430 ? -24.613 -8.607 26.281 1.00 94.31 430 GLN A O 1
ATOM 3408 N N . ARG A 1 431 ? -23.109 -7.165 27.125 1.00 95.12 431 ARG A N 1
ATOM 3409 C CA . ARG A 1 431 ? -23.201 -7.650 28.511 1.00 95.12 431 ARG A CA 1
ATOM 3410 C C . ARG A 1 431 ? -24.367 -7.053 29.295 1.00 95.12 431 ARG A C 1
ATOM 3412 O O . ARG A 1 431 ? -24.714 -7.622 30.323 1.00 95.12 431 ARG A O 1
ATOM 3419 N N . ASN A 1 432 ? -24.942 -5.947 28.825 1.00 92.94 432 ASN A N 1
ATOM 3420 C CA . ASN A 1 432 ? -26.019 -5.210 29.491 1.00 92.94 432 ASN A CA 1
ATOM 3421 C C . ASN A 1 432 ? -27.114 -4.846 28.463 1.00 92.94 432 ASN A C 1
ATOM 3423 O O . ASN A 1 432 ? -27.262 -3.671 28.106 1.00 92.94 432 ASN A O 1
ATOM 3427 N N . PRO A 1 433 ? -27.857 -5.836 27.929 1.00 89.81 433 PRO A N 1
ATOM 3428 C CA . PRO A 1 433 ? -28.846 -5.627 26.865 1.00 89.81 433 PRO A CA 1
ATOM 3429 C C . PRO A 1 433 ? -30.020 -4.709 27.257 1.00 89.81 433 PRO A C 1
ATOM 3431 O O . PRO A 1 433 ? -30.731 -4.209 26.384 1.00 89.81 433 PRO A O 1
ATOM 3434 N N . GLU A 1 434 ? -30.231 -4.485 28.554 1.00 89.00 434 GLU A N 1
ATOM 3435 C CA . GLU A 1 434 ? -31.210 -3.558 29.128 1.00 89.00 434 GLU A CA 1
ATOM 3436 C C . GLU A 1 434 ? -30.864 -2.073 28.924 1.00 89.00 434 GLU A C 1
ATOM 3438 O O . GLU A 1 434 ? -31.738 -1.211 29.063 1.00 89.00 434 GLU A O 1
ATOM 3443 N N . LEU A 1 435 ? -29.608 -1.753 28.590 1.00 89.69 435 LEU A N 1
ATOM 3444 C CA . LEU A 1 435 ? -29.190 -0.383 28.309 1.00 89.69 435 LEU A CA 1
ATOM 3445 C C . LEU A 1 435 ? -29.690 0.044 26.926 1.00 89.69 435 LEU A C 1
ATOM 3447 O O . LEU A 1 435 ? -29.327 -0.547 25.905 1.00 89.69 435 LEU A O 1
ATOM 3451 N N . LYS A 1 436 ? -30.503 1.104 26.887 1.00 87.06 436 LYS A N 1
ATOM 3452 C CA . LYS A 1 436 ? -30.969 1.734 25.648 1.00 87.06 436 LYS A CA 1
ATOM 3453 C C . LYS A 1 436 ? -30.673 3.225 25.678 1.00 87.06 436 LYS A C 1
ATOM 3455 O O . LYS A 1 436 ? -30.987 3.929 26.635 1.00 87.06 436 LYS A O 1
ATOM 3460 N N . VAL A 1 437 ? -30.069 3.724 24.605 1.00 87.62 437 VAL A N 1
ATOM 3461 C CA . VAL A 1 437 ? -29.636 5.121 24.529 1.00 87.62 437 VAL A CA 1
ATOM 3462 C C . VAL A 1 437 ? -30.446 5.845 23.470 1.00 87.62 437 VAL A C 1
ATOM 3464 O O . VAL A 1 437 ? -30.397 5.495 22.294 1.00 87.62 437 VAL A O 1
ATOM 3467 N N . LYS A 1 438 ? -31.215 6.850 23.897 1.00 87.00 438 LYS A N 1
ATOM 3468 C CA . LYS A 1 438 ? -31.985 7.702 22.978 1.00 87.00 438 LYS A CA 1
ATOM 3469 C C . LYS A 1 438 ? -31.158 8.828 22.375 1.00 87.00 438 LYS A C 1
ATOM 3471 O O . LYS A 1 438 ? -31.464 9.277 21.278 1.00 87.00 438 LYS A O 1
ATOM 3476 N N . GLU A 1 439 ? -30.143 9.276 23.104 1.00 89.00 439 GLU A N 1
ATOM 3477 C CA . GLU A 1 439 ? -29.216 10.309 22.658 1.00 89.00 439 GLU A CA 1
ATOM 3478 C C . GLU A 1 439 ? -28.270 9.774 21.575 1.00 89.00 439 GLU A C 1
ATOM 3480 O O . GLU A 1 439 ? -28.114 8.567 21.381 1.00 89.00 439 GLU A O 1
ATOM 3485 N N . GLU A 1 440 ? -27.647 10.690 20.846 1.00 93.75 440 GLU A N 1
ATOM 3486 C CA . GLU A 1 440 ? -26.661 10.357 19.823 1.00 93.75 440 GLU A CA 1
ATOM 3487 C C . GLU A 1 440 ? -25.369 9.881 20.495 1.00 93.75 440 GLU A C 1
ATOM 3489 O O . GLU A 1 440 ? -24.803 10.576 21.343 1.00 93.75 440 GLU A O 1
ATOM 3494 N N . LEU A 1 441 ? -24.877 8.704 20.107 1.00 95.06 441 LEU A N 1
ATOM 3495 C CA . LEU A 1 441 ? -23.607 8.186 20.604 1.00 95.06 441 LEU A CA 1
ATOM 3496 C C . LEU A 1 441 ? -22.450 8.877 19.877 1.00 95.06 441 LEU A C 1
ATOM 3498 O O . LEU A 1 441 ? -22.061 8.455 18.789 1.00 95.06 441 LEU A O 1
ATOM 3502 N N . ASP A 1 442 ? -21.889 9.927 20.471 1.00 95.56 442 ASP A N 1
ATOM 3503 C CA . ASP A 1 442 ? -20.677 10.571 19.961 1.00 95.56 442 ASP A CA 1
ATOM 3504 C C . ASP A 1 442 ? -19.419 9.830 20.427 1.00 95.56 442 ASP A C 1
ATOM 3506 O O . ASP A 1 442 ? -18.941 9.973 21.556 1.00 95.56 442 ASP A O 1
ATOM 3510 N N . VAL A 1 443 ? -18.864 9.032 19.515 1.00 97.06 443 VAL A N 1
ATOM 3511 C CA . VAL A 1 443 ? -17.685 8.202 19.779 1.00 97.06 443 VAL A CA 1
ATOM 3512 C C . VAL A 1 443 ? -16.436 9.061 20.012 1.00 97.06 443 VAL A C 1
ATOM 3514 O O . VAL A 1 443 ? -15.571 8.673 20.796 1.00 97.06 443 VAL A O 1
ATOM 3517 N N . LEU A 1 444 ? -16.328 10.230 19.369 1.00 95.56 444 LEU A N 1
ATOM 3518 C CA . LEU A 1 444 ? -15.146 11.087 19.505 1.00 95.56 444 LEU A CA 1
ATOM 3519 C C . LEU A 1 444 ? -15.145 11.749 20.880 1.00 95.56 444 LEU A C 1
ATOM 3521 O O . LEU A 1 444 ? -14.121 11.743 21.558 1.00 95.56 444 LEU A O 1
ATOM 3525 N N . SER A 1 445 ? -16.314 12.209 21.327 1.00 94.94 445 SER A N 1
ATOM 3526 C CA . SER A 1 445 ? -16.497 12.743 22.678 1.00 94.94 445 SER A CA 1
ATOM 3527 C C . SER A 1 445 ? -16.106 11.726 23.760 1.00 94.94 445 SER A C 1
ATOM 3529 O O . SER A 1 445 ? -15.439 12.094 24.728 1.00 94.94 445 SER A O 1
ATOM 3531 N N . ILE A 1 446 ? -16.430 10.439 23.576 1.00 96.81 446 ILE A N 1
ATOM 3532 C CA . ILE A 1 446 ? -16.006 9.360 24.489 1.00 96.81 446 ILE A CA 1
ATOM 3533 C C . ILE A 1 446 ? -14.474 9.227 24.528 1.00 96.81 446 ILE A C 1
ATOM 3535 O O . ILE A 1 446 ? -13.871 9.101 25.597 1.00 96.81 446 ILE A O 1
ATOM 3539 N N . VAL A 1 447 ? -13.816 9.269 23.367 1.00 96.69 447 VAL A N 1
ATOM 3540 C CA . VAL A 1 447 ? -12.349 9.189 23.280 1.00 96.69 447 VAL A CA 1
ATOM 3541 C C . VAL A 1 447 ? -11.682 10.429 23.899 1.00 96.69 447 VAL A C 1
ATOM 3543 O O . VAL A 1 447 ? -10.684 10.292 24.611 1.00 96.69 447 VAL A O 1
ATOM 3546 N N . ASP A 1 448 ? -12.247 11.621 23.704 1.00 95.25 448 ASP A N 1
ATOM 3547 C CA . ASP A 1 448 ? -11.745 12.877 24.273 1.00 95.25 448 ASP A CA 1
ATOM 3548 C C . ASP A 1 448 ? -11.914 12.943 25.798 1.00 95.25 448 ASP A C 1
ATOM 3550 O O . ASP A 1 448 ? -11.029 13.419 26.515 1.00 95.25 448 ASP A O 1
ATOM 3554 N N . GLU A 1 449 ? -13.032 12.441 26.324 1.00 95.69 449 GLU A N 1
ATOM 3555 C CA . GLU A 1 449 ? -13.237 12.272 27.763 1.00 95.69 449 GLU A CA 1
ATOM 3556 C C . GLU A 1 449 ? -12.244 11.276 28.364 1.00 95.69 449 GLU A C 1
ATOM 3558 O O . GLU A 1 449 ? -11.626 11.573 29.389 1.00 95.69 449 GLU A O 1
ATOM 3563 N N . ALA A 1 450 ? -12.031 10.135 27.704 1.00 96.69 450 ALA A N 1
ATOM 3564 C CA . ALA A 1 450 ? -11.032 9.157 28.118 1.00 96.69 450 ALA A CA 1
ATOM 3565 C C . ALA A 1 450 ? -9.619 9.764 28.151 1.00 96.69 450 ALA A C 1
ATOM 3567 O O . ALA A 1 450 ? -8.868 9.542 29.103 1.00 96.69 450 ALA A O 1
ATOM 3568 N N . TRP A 1 451 ? -9.265 10.578 27.152 1.00 95.31 451 TRP A N 1
ATOM 3569 C CA . TRP A 1 451 ? -8.000 11.313 27.133 1.00 95.31 451 TRP A CA 1
ATOM 3570 C C . TRP A 1 451 ? -7.895 12.332 28.269 1.00 95.31 451 TRP A C 1
ATOM 3572 O O . TRP A 1 451 ? -6.844 12.442 28.905 1.00 95.31 451 TRP A O 1
ATOM 3582 N N . ARG A 1 452 ? -8.972 13.066 28.564 1.00 94.31 452 ARG A N 1
ATOM 3583 C CA . ARG A 1 452 ? -9.002 14.026 29.675 1.00 94.31 452 ARG A CA 1
ATOM 3584 C C . ARG A 1 452 ? -8.733 13.333 31.009 1.00 94.31 452 ARG A C 1
ATOM 3586 O O . ARG A 1 452 ? -7.874 13.793 31.758 1.00 94.31 452 ARG A O 1
ATOM 3593 N N . ASP A 1 453 ? -9.403 12.213 31.264 1.00 93.81 453 ASP A N 1
ATOM 3594 C CA . ASP A 1 453 ? -9.188 11.404 32.466 1.00 93.81 453 ASP A CA 1
ATOM 3595 C C . ASP A 1 453 ? -7.757 10.851 32.528 1.00 93.81 453 ASP A C 1
ATOM 3597 O O . ASP A 1 453 ? -7.104 10.932 33.572 1.00 93.81 453 ASP A O 1
ATOM 3601 N N . PHE A 1 454 ? -7.233 10.359 31.400 1.00 94.38 454 PHE A N 1
ATOM 3602 C CA . PHE A 1 454 ? -5.858 9.871 31.300 1.00 94.38 454 PHE A CA 1
ATOM 3603 C C . PHE A 1 454 ? -4.837 10.956 31.658 1.00 94.38 454 PHE A C 1
ATOM 3605 O O . PHE A 1 454 ? -3.899 10.683 32.410 1.00 94.38 454 PHE A O 1
ATOM 3612 N N . LYS A 1 455 ? -5.022 12.187 31.160 1.00 93.69 455 LYS A N 1
ATOM 3613 C CA . LYS A 1 455 ? -4.137 13.320 31.468 1.00 93.69 455 LYS A CA 1
ATOM 3614 C C . LYS A 1 455 ? -4.109 13.646 32.952 1.00 93.69 455 LYS A C 1
ATOM 3616 O O . LYS A 1 455 ? -3.025 13.813 33.505 1.00 93.69 455 LYS A O 1
ATOM 3621 N N . ILE A 1 456 ? -5.281 13.709 33.587 1.00 92.38 456 ILE A N 1
ATOM 3622 C CA . ILE A 1 456 ? -5.407 13.995 35.023 1.00 92.38 456 ILE A CA 1
ATOM 3623 C C . ILE A 1 456 ? -4.672 12.918 35.828 1.00 92.38 456 ILE A C 1
ATOM 3625 O O . ILE A 1 456 ? -3.883 13.239 36.716 1.00 92.38 456 ILE A O 1
ATOM 3629 N N . GLU A 1 457 ? -4.887 11.642 35.502 1.00 92.00 457 GLU A N 1
ATOM 3630 C CA . GLU A 1 457 ? -4.265 10.535 36.231 1.00 92.00 457 GLU A CA 1
ATOM 3631 C C . GLU A 1 457 ? -2.735 10.512 36.081 1.00 92.00 457 GLU A C 1
ATOM 3633 O O . GLU A 1 457 ? -2.019 10.278 37.058 1.00 92.00 457 GLU A O 1
ATOM 3638 N N . HIS A 1 458 ? -2.230 10.807 34.881 1.00 89.81 458 HIS A N 1
ATOM 3639 C CA . HIS A 1 458 ? -0.796 10.818 34.580 1.00 89.81 458 HIS A CA 1
ATOM 3640 C C . HIS A 1 458 ? -0.117 12.166 34.855 1.00 89.81 458 HIS A C 1
ATOM 3642 O O . HIS A 1 458 ? 1.089 12.283 34.641 1.00 89.81 458 HIS A O 1
ATOM 3648 N N . ARG A 1 459 ? -0.861 13.163 35.359 1.00 90.75 459 ARG A N 1
ATOM 3649 C CA . ARG A 1 459 ? -0.376 14.528 35.642 1.00 90.75 459 ARG A CA 1
ATOM 3650 C C . ARG A 1 459 ? 0.298 15.171 34.423 1.00 90.75 459 ARG A C 1
ATOM 3652 O O . ARG A 1 459 ? 1.390 15.727 34.519 1.00 90.75 459 ARG A O 1
ATOM 3659 N N . LEU A 1 460 ? -0.336 15.019 33.262 1.00 88.69 460 LEU A N 1
ATOM 3660 C CA . LEU A 1 460 ? 0.138 15.573 31.996 1.00 88.69 460 LEU A CA 1
ATOM 3661 C C . LEU A 1 460 ? -0.424 16.984 31.810 1.00 88.69 460 LEU A C 1
ATOM 3663 O O . LEU A 1 460 ? -1.520 17.159 31.273 1.00 88.69 460 LEU A O 1
ATOM 3667 N N . ASP A 1 461 ? 0.354 17.974 32.242 1.00 84.06 461 ASP A N 1
ATOM 3668 C CA . ASP A 1 461 ? 0.026 19.396 32.142 1.00 84.06 461 ASP A CA 1
ATOM 3669 C C . ASP A 1 461 ? 0.919 20.093 31.103 1.00 84.06 461 ASP A C 1
ATOM 3671 O O . ASP A 1 461 ? 2.106 19.793 30.982 1.00 84.06 461 ASP A O 1
ATOM 3675 N N . GLY A 1 462 ? 0.357 21.044 30.353 1.00 81.88 462 GLY A N 1
ATOM 3676 C CA . GLY A 1 462 ? 1.096 21.873 29.398 1.00 81.88 462 GLY A CA 1
ATOM 3677 C C . GLY A 1 462 ? 0.491 21.909 27.987 1.00 81.88 462 GLY A C 1
ATOM 3678 O O . GLY A 1 462 ? -0.290 21.033 27.607 1.00 81.88 462 GLY A O 1
ATOM 3679 N N . PRO A 1 463 ? 0.875 22.909 27.169 1.00 79.25 463 PRO A N 1
ATOM 3680 C CA . PRO A 1 463 ? 0.271 23.156 25.856 1.00 79.25 463 PRO A CA 1
ATOM 3681 C C . PRO A 1 463 ? 0.527 22.031 24.839 1.00 79.25 463 PRO A C 1
ATOM 3683 O O . PRO A 1 463 ? -0.186 21.923 23.842 1.00 79.25 463 PRO A O 1
ATOM 3686 N N . GLU A 1 464 ? 1.534 21.185 25.067 1.00 80.31 464 GLU A N 1
ATOM 3687 C CA . GLU A 1 464 ? 1.820 20.019 24.224 1.00 80.31 464 GLU A CA 1
ATOM 3688 C C . GLU A 1 464 ? 0.740 18.929 24.343 1.00 80.31 464 GLU A C 1
ATOM 3690 O O . GLU A 1 464 ? 0.299 18.389 23.326 1.00 80.31 464 GLU A O 1
ATOM 3695 N N . PHE A 1 465 ? 0.231 18.681 25.555 1.00 80.25 465 PHE A N 1
ATOM 3696 C CA . PHE A 1 465 ? -0.816 17.687 25.843 1.00 80.25 465 PHE A CA 1
ATOM 3697 C C . PHE A 1 465 ? -2.240 18.219 25.605 1.00 80.25 465 PHE A C 1
ATOM 3699 O O . PHE A 1 465 ? -3.229 17.483 25.682 1.00 80.25 465 PHE A O 1
ATOM 3706 N N . GLU A 1 466 ? -2.376 19.510 25.312 1.00 71.81 466 GLU A N 1
ATOM 3707 C CA . GLU A 1 466 ? -3.625 20.094 24.815 1.00 71.81 466 GLU A CA 1
ATOM 3708 C C . GLU A 1 466 ? -3.779 19.908 23.307 1.00 71.81 466 GLU A C 1
ATOM 3710 O O . GLU A 1 466 ? -4.892 19.742 22.819 1.00 71.81 466 GLU A O 1
ATOM 3715 N N . LYS A 1 467 ? -2.663 19.895 22.571 1.00 76.94 467 LYS A N 1
ATOM 3716 C CA . LYS A 1 467 ? -2.657 19.826 21.104 1.00 76.94 467 LYS A CA 1
ATOM 3717 C C . LYS A 1 467 ? -2.509 18.411 20.556 1.00 76.94 467 LYS A C 1
ATOM 3719 O O . LYS A 1 467 ? -2.719 18.205 19.363 1.00 76.94 467 LYS A O 1
ATOM 3724 N N . SER A 1 468 ? -2.103 17.451 21.388 1.00 84.06 468 SER A N 1
ATOM 3725 C CA . SER A 1 468 ? -1.788 16.100 20.933 1.00 84.06 468 SER A CA 1
ATOM 3726 C C . SER A 1 468 ? -2.139 15.020 21.951 1.00 84.06 468 SER A C 1
ATOM 3728 O O . SER A 1 468 ? -1.792 15.113 23.125 1.00 84.06 468 SER A O 1
ATOM 3730 N N . MET A 1 469 ? -2.754 13.946 21.454 1.00 91.25 469 MET A N 1
ATOM 3731 C CA . MET A 1 469 ? -3.035 12.705 22.185 1.00 91.25 469 MET A CA 1
ATOM 3732 C C . MET A 1 469 ? -1.915 11.664 22.028 1.00 91.25 469 MET A C 1
ATOM 3734 O O . MET A 1 469 ? -2.119 10.495 22.345 1.00 91.25 469 MET A O 1
ATOM 3738 N N . ASN A 1 470 ? -0.728 12.045 21.536 1.00 91.06 470 ASN A N 1
ATOM 3739 C CA . ASN A 1 470 ? 0.358 11.093 21.263 1.00 91.06 470 ASN A CA 1
ATOM 3740 C C . ASN A 1 470 ? 0.655 10.184 22.457 1.00 91.06 470 ASN A C 1
ATOM 3742 O O . ASN A 1 470 ? 0.750 8.974 22.277 1.00 91.06 470 ASN A O 1
ATOM 3746 N N . LYS A 1 471 ? 0.693 10.728 23.683 1.00 91.06 471 LYS A N 1
ATOM 3747 C CA . LYS A 1 471 ? 0.979 9.905 24.863 1.00 91.06 471 LYS A CA 1
ATOM 3748 C C . LYS A 1 471 ? -0.087 8.840 25.129 1.00 91.06 471 LYS A C 1
ATOM 3750 O O . LYS A 1 471 ? 0.227 7.741 25.580 1.00 91.06 471 LYS A O 1
ATOM 3755 N N . PHE A 1 472 ? -1.336 9.146 24.795 1.00 94.06 472 PHE A N 1
ATOM 3756 C CA . PHE A 1 472 ? -2.421 8.175 24.822 1.00 94.06 472 PHE A CA 1
ATOM 3757 C C . PHE A 1 472 ? -2.220 7.099 23.757 1.00 94.06 472 PHE A C 1
ATOM 3759 O O . PHE A 1 472 ? -2.259 5.912 24.064 1.00 94.06 472 PHE A O 1
ATOM 3766 N N . TYR A 1 473 ? -1.912 7.502 22.521 1.00 93.94 473 TYR A N 1
ATOM 3767 C CA . TYR A 1 473 ? -1.688 6.568 21.417 1.00 93.94 473 TYR A CA 1
ATOM 3768 C C . TYR A 1 473 ? -0.472 5.654 21.624 1.00 93.94 473 TYR A C 1
ATOM 3770 O O . TYR A 1 473 ? -0.452 4.541 21.101 1.00 93.94 473 TYR A O 1
ATOM 3778 N N . GLU A 1 474 ? 0.534 6.101 22.373 1.00 93.00 474 GLU A N 1
ATOM 3779 C CA . GLU A 1 474 ? 1.710 5.310 22.752 1.00 93.00 474 GLU A CA 1
ATOM 3780 C C . GLU A 1 474 ? 1.407 4.234 23.798 1.00 93.00 474 GLU A C 1
ATOM 3782 O O . GLU A 1 474 ? 2.160 3.270 23.903 1.00 93.00 474 GLU A O 1
ATOM 3787 N N . THR A 1 475 ? 0.324 4.389 24.558 1.00 92.12 475 THR A N 1
ATOM 3788 C CA . THR A 1 475 ? -0.003 3.509 25.680 1.00 92.12 475 THR A CA 1
ATOM 3789 C C . THR A 1 475 ? -0.702 2.243 25.181 1.00 92.12 475 THR A C 1
ATOM 3791 O O . THR A 1 475 ? -1.612 2.319 24.351 1.00 92.12 475 THR A O 1
ATOM 3794 N N . GLU A 1 476 ? -0.298 1.075 25.689 1.00 89.38 476 GLU A N 1
ATOM 3795 C CA . GLU A 1 476 ? -0.935 -0.210 25.374 1.00 89.38 476 GLU A CA 1
ATOM 3796 C C . GLU A 1 476 ? -2.420 -0.224 25.767 1.00 89.38 476 GLU A C 1
ATOM 3798 O O . GLU A 1 476 ? -2.838 0.416 26.736 1.00 89.38 476 GLU A O 1
ATOM 3803 N N . SER A 1 477 ? -3.239 -0.953 25.003 1.00 83.62 477 SER A N 1
ATOM 3804 C CA . SER A 1 477 ? -4.685 -0.986 25.233 1.00 83.62 477 SER A CA 1
ATOM 3805 C C . SER A 1 477 ? -5.057 -1.866 26.423 1.00 83.62 477 SER A C 1
ATOM 3807 O O . SER A 1 477 ? -5.630 -1.364 27.385 1.00 83.62 477 SER A O 1
ATOM 3809 N N . VAL A 1 478 ? -4.696 -3.153 26.390 1.00 82.31 478 VAL A N 1
ATOM 3810 C CA . VAL A 1 478 ? -5.139 -4.178 27.354 1.00 82.31 478 VAL A CA 1
ATOM 3811 C C . VAL A 1 478 ? -4.100 -4.406 28.457 1.00 82.31 478 VAL A C 1
ATOM 3813 O O . VAL A 1 478 ? -3.598 -5.509 28.658 1.00 82.31 478 VAL A O 1
ATOM 3816 N N . VAL A 1 479 ? -3.779 -3.345 29.194 1.00 82.50 479 VAL A N 1
ATOM 3817 C CA . VAL A 1 479 ? -2.951 -3.408 30.410 1.00 82.50 479 VAL A CA 1
ATOM 3818 C C . VAL A 1 479 ? -3.638 -2.688 31.564 1.00 82.50 479 VAL A C 1
ATOM 3820 O O . VAL A 1 479 ? -4.606 -1.950 31.369 1.00 82.50 479 VAL A O 1
ATOM 3823 N N . SER A 1 480 ? -3.160 -2.903 32.793 1.00 76.12 480 SER A N 1
ATOM 3824 C CA . SER A 1 480 ? -3.621 -2.111 33.939 1.00 76.12 480 SER A CA 1
ATOM 3825 C C . SER A 1 480 ? -3.385 -0.629 33.647 1.00 76.12 480 SER A C 1
ATOM 3827 O O . SER A 1 480 ? -2.251 -0.242 33.371 1.00 76.12 480 SER A O 1
ATOM 3829 N N . ARG A 1 481 ? -4.453 0.180 33.689 1.00 79.12 481 ARG A N 1
ATOM 3830 C CA . ARG A 1 481 ? -4.437 1.603 33.297 1.00 79.12 481 ARG A CA 1
ATOM 3831 C C . ARG A 1 481 ? -4.038 1.841 31.828 1.00 79.12 481 ARG A C 1
ATOM 3833 O O . ARG A 1 481 ? -3.491 2.887 31.494 1.00 79.12 481 ARG A O 1
ATOM 3840 N N . GLY A 1 482 ? -4.308 0.873 30.953 1.00 89.00 482 GLY A N 1
ATOM 3841 C CA . GLY A 1 482 ? -4.184 1.022 29.503 1.00 89.00 482 GLY A CA 1
ATOM 3842 C C . GLY A 1 482 ? -5.299 1.880 28.904 1.00 89.00 482 GLY A C 1
ATOM 3843 O O . GLY A 1 482 ? -6.261 2.250 29.581 1.00 89.00 482 GLY A O 1
ATOM 3844 N N . THR A 1 483 ? -5.216 2.195 27.610 1.00 93.69 483 THR A N 1
ATOM 3845 C CA . THR A 1 483 ? -6.216 3.072 26.962 1.00 93.69 483 THR A CA 1
ATOM 3846 C C . THR A 1 483 ? -7.638 2.515 27.057 1.00 93.69 483 THR A C 1
ATOM 3848 O O . THR A 1 483 ? -8.587 3.287 27.206 1.00 93.69 483 THR A O 1
ATOM 3851 N N . SER A 1 484 ? -7.803 1.185 27.051 1.00 94.50 484 SER A N 1
ATOM 3852 C CA . SER A 1 484 ? -9.125 0.556 27.094 1.00 94.50 484 SER A CA 1
ATOM 3853 C C . SER A 1 484 ? -9.863 0.820 28.405 1.00 94.50 484 SER A C 1
ATOM 3855 O O . SER A 1 484 ? -11.086 0.915 28.388 1.00 94.50 484 SER A O 1
ATOM 3857 N N . SER A 1 485 ? -9.165 0.968 29.541 1.00 94.94 485 SER A N 1
ATOM 3858 C CA . SER A 1 485 ? -9.831 1.243 30.822 1.00 94.94 485 SER A CA 1
ATOM 3859 C C . SER A 1 485 ? -10.417 2.650 30.873 1.00 94.94 485 SER A C 1
ATOM 3861 O O . SER A 1 485 ? -11.522 2.833 31.381 1.00 94.94 485 SER A O 1
ATOM 3863 N N . PHE A 1 486 ? -9.711 3.638 30.315 1.00 96.62 486 PHE A N 1
ATOM 3864 C CA . PHE A 1 486 ? -10.205 5.015 30.245 1.00 96.62 486 PHE A CA 1
ATOM 3865 C C . PHE A 1 486 ? -11.383 5.136 29.281 1.00 96.62 486 PHE A C 1
ATOM 3867 O O . PHE A 1 486 ? -12.392 5.753 29.618 1.00 96.62 486 PHE A O 1
ATOM 3874 N N . ILE A 1 487 ? -11.291 4.479 28.120 1.00 97.31 487 ILE A N 1
ATOM 3875 C CA . ILE A 1 487 ? -12.387 4.444 27.149 1.00 97.31 487 ILE A CA 1
ATOM 3876 C C . ILE A 1 487 ? -13.606 3.730 27.731 1.00 97.31 487 ILE A C 1
ATOM 3878 O O . ILE A 1 487 ? -14.708 4.258 27.646 1.00 97.31 487 ILE A O 1
ATOM 3882 N N . ALA A 1 488 ? -13.424 2.579 28.385 1.00 96.56 488 ALA A N 1
ATOM 3883 C CA . ALA A 1 488 ? -14.522 1.861 29.029 1.00 96.56 488 ALA A CA 1
ATOM 3884 C C . ALA A 1 488 ? -15.205 2.704 30.112 1.00 96.56 488 ALA A C 1
ATOM 3886 O O . ALA A 1 488 ? -16.429 2.695 30.206 1.00 96.56 488 ALA A O 1
ATOM 3887 N N . LYS A 1 489 ? -14.434 3.461 30.903 1.00 95.62 489 LYS A N 1
ATOM 3888 C CA . LYS A 1 489 ? -14.976 4.364 31.924 1.00 95.62 489 LYS A CA 1
ATOM 3889 C C . LYS A 1 489 ? -15.821 5.483 31.307 1.00 95.62 489 LYS A C 1
ATOM 3891 O O . LYS A 1 489 ? -16.943 5.693 31.761 1.00 95.62 489 LYS A O 1
ATOM 3896 N N . SER A 1 490 ? -15.314 6.182 30.287 1.00 96.75 490 SER A N 1
ATOM 3897 C CA . SER A 1 490 ? -16.084 7.239 29.611 1.00 96.75 490 SER A CA 1
ATOM 3898 C C . SER A 1 490 ? -17.320 6.671 28.903 1.00 96.75 490 SER A C 1
ATOM 3900 O O . SER A 1 490 ? -18.423 7.174 29.107 1.00 96.75 490 SER A O 1
ATOM 3902 N N . ALA A 1 491 ? -17.173 5.555 28.181 1.00 96.19 491 ALA A N 1
ATOM 3903 C CA . ALA A 1 491 ? -18.286 4.872 27.531 1.00 96.19 491 ALA A CA 1
ATOM 3904 C C . ALA A 1 491 ? -19.375 4.475 28.538 1.00 96.19 491 ALA A C 1
ATOM 3906 O O . ALA A 1 491 ? -20.547 4.760 28.318 1.00 96.19 491 ALA A O 1
ATOM 3907 N N . LEU A 1 492 ? -19.006 3.878 29.675 1.00 94.69 492 LEU A N 1
ATOM 3908 C CA . LEU A 1 492 ? -19.965 3.502 30.713 1.00 94.69 492 LEU A CA 1
ATOM 3909 C C . LEU A 1 492 ? -20.665 4.728 31.314 1.00 94.69 492 LEU A C 1
ATOM 3911 O O . LEU A 1 492 ? -21.880 4.708 31.490 1.00 94.69 492 LEU A O 1
ATOM 3915 N N . ASN A 1 493 ? -19.929 5.810 31.584 1.00 92.81 493 ASN A N 1
ATOM 3916 C CA . ASN A 1 493 ? -20.513 7.058 32.078 1.00 92.81 493 ASN A CA 1
ATOM 3917 C C . ASN A 1 493 ? -21.522 7.661 31.094 1.00 92.81 493 ASN A C 1
ATOM 3919 O O . ASN A 1 493 ? -22.512 8.244 31.531 1.00 92.81 493 ASN A O 1
ATOM 3923 N N . PHE A 1 494 ? -21.279 7.539 29.788 1.00 92.56 494 PHE A N 1
ATOM 3924 C CA . PHE A 1 494 ? -22.234 7.944 28.762 1.00 92.56 494 PHE A CA 1
ATOM 3925 C C . PHE A 1 494 ? -23.457 7.016 28.744 1.00 92.56 494 PHE A C 1
ATOM 3927 O O . PHE A 1 494 ? -24.583 7.483 28.887 1.00 92.56 494 PHE A O 1
ATOM 3934 N N . LEU A 1 495 ? -23.246 5.700 28.649 1.00 91.38 495 LEU A N 1
ATOM 3935 C CA . LEU A 1 495 ? -24.328 4.716 28.543 1.00 91.38 495 LEU A CA 1
ATOM 3936 C C . LEU A 1 495 ? -25.259 4.721 29.769 1.00 91.38 495 LEU A C 1
ATOM 3938 O O . LEU A 1 495 ? -26.466 4.554 29.616 1.00 91.38 495 LEU A O 1
ATOM 3942 N N . LEU A 1 496 ? -24.728 4.967 30.972 1.00 87.56 496 LEU A N 1
ATOM 3943 C CA . LEU A 1 496 ? -25.515 5.058 32.210 1.00 87.56 496 LEU A CA 1
ATOM 3944 C C . LEU A 1 496 ? -26.363 6.335 32.324 1.00 87.56 496 LEU A C 1
ATOM 3946 O O . LEU A 1 496 ? -27.261 6.377 33.162 1.00 87.56 496 LEU A O 1
ATOM 3950 N N . LYS A 1 497 ? -26.102 7.371 31.514 1.00 80.56 497 LYS A N 1
ATOM 3951 C CA . LYS A 1 497 ? -27.003 8.535 31.405 1.00 80.56 497 LYS A CA 1
ATOM 3952 C C . LYS A 1 497 ? -28.259 8.215 30.582 1.00 80.56 497 LYS A C 1
ATOM 3954 O O . LYS A 1 497 ? -29.227 8.965 30.659 1.00 80.56 497 LYS A O 1
ATOM 3959 N N . GLY A 1 498 ? -28.242 7.125 29.808 1.00 67.50 498 GLY A N 1
ATOM 3960 C CA . GLY A 1 498 ? -29.377 6.648 29.019 1.00 67.50 498 GLY A CA 1
ATOM 3961 C C . GLY A 1 498 ? -30.517 6.066 29.864 1.00 67.50 498 GLY A C 1
ATOM 3962 O O . GLY A 1 498 ? -30.406 5.885 31.076 1.00 67.50 498 GLY A O 1
ATOM 3963 N N . GLU A 1 499 ? -31.641 5.753 29.216 1.00 63.56 499 GLU A N 1
ATOM 3964 C CA . GLU A 1 499 ? -32.776 5.107 29.880 1.00 63.56 499 GLU A CA 1
ATOM 3965 C C . GLU A 1 499 ? -32.519 3.598 30.032 1.00 63.56 499 GLU A C 1
ATOM 3967 O O . GLU A 1 499 ? -32.182 2.901 29.075 1.00 63.56 499 GLU A O 1
ATOM 3972 N N . ILE A 1 500 ? -32.728 3.061 31.235 1.00 62.44 500 ILE A N 1
ATOM 3973 C CA . ILE A 1 500 ? -32.703 1.612 31.460 1.00 62.44 500 ILE A CA 1
ATOM 3974 C C . ILE A 1 500 ? -34.079 1.061 31.089 1.00 62.44 500 ILE A C 1
ATOM 3976 O O . ILE A 1 500 ? -35.076 1.352 31.758 1.00 62.44 500 ILE A O 1
ATOM 3980 N N . ALA A 1 501 ? -34.145 0.247 30.036 1.00 57.41 501 ALA A N 1
ATOM 3981 C CA . ALA A 1 501 ? -35.358 -0.476 29.691 1.00 57.41 501 ALA A CA 1
ATOM 3982 C C . ALA A 1 501 ? -35.526 -1.639 30.680 1.00 57.41 501 ALA A C 1
ATOM 3984 O O . ALA A 1 501 ? -35.037 -2.745 30.462 1.00 57.41 501 ALA A O 1
ATOM 3985 N N . LEU A 1 502 ? -36.201 -1.383 31.803 1.00 50.16 502 LEU A N 1
ATOM 3986 C CA . LEU A 1 502 ? -36.629 -2.441 32.715 1.00 50.16 502 LEU A CA 1
ATOM 3987 C C . LEU A 1 502 ? -37.667 -3.303 31.990 1.00 50.16 502 LEU A C 1
ATOM 3989 O O . LEU A 1 502 ? -38.838 -2.933 31.883 1.00 50.16 502 LEU A O 1
ATOM 3993 N N . ASP A 1 503 ? -37.215 -4.438 31.463 1.00 42.88 503 ASP A N 1
ATOM 3994 C CA . ASP A 1 503 ? -38.056 -5.416 30.782 1.00 42.88 503 ASP A CA 1
ATOM 3995 C C . ASP A 1 503 ? -39.231 -5.784 31.709 1.00 42.88 503 ASP A C 1
ATOM 3997 O O . ASP A 1 503 ? -39.035 -6.207 32.853 1.00 42.88 503 ASP A O 1
ATOM 4001 N N . GLN A 1 504 ? -40.473 -5.597 31.249 1.00 40.88 504 GLN A N 1
ATOM 4002 C CA . GLN A 1 504 ? -41.698 -5.866 32.016 1.00 40.88 504 GLN A CA 1
ATOM 4003 C C . GLN A 1 504 ? -41.958 -7.374 32.209 1.00 40.88 504 GLN A C 1
ATOM 4005 O O . GLN A 1 504 ? -43.094 -7.835 32.147 1.00 40.88 504 GLN A O 1
ATOM 4010 N N . ARG A 1 505 ? -40.934 -8.177 32.513 1.00 41.09 505 ARG A N 1
ATOM 4011 C CA . ARG A 1 505 ?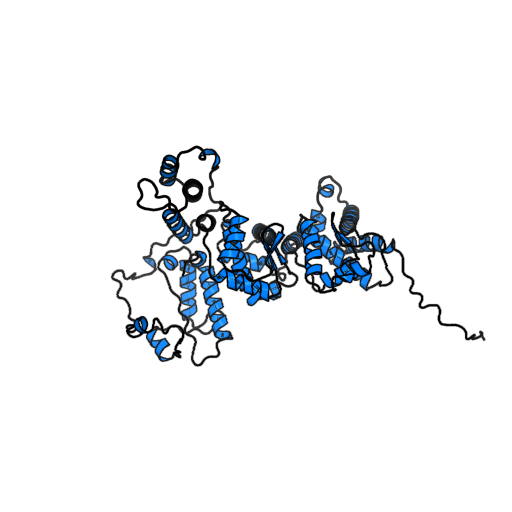 -41.073 -9.604 32.859 1.00 41.09 505 ARG A CA 1
ATOM 4012 C C . ARG A 1 505 ? -41.478 -9.844 34.321 1.00 41.09 505 ARG A C 1
ATOM 4014 O O . ARG A 1 505 ? -41.292 -10.936 34.844 1.00 41.09 505 ARG A O 1
ATOM 4021 N N . GLY A 1 506 ? -42.035 -8.832 34.990 1.00 37.41 506 GLY A N 1
ATOM 4022 C CA . GLY A 1 506 ? -42.465 -8.889 36.394 1.00 37.41 506 GLY A CA 1
ATOM 4023 C C . GLY A 1 506 ? -43.981 -8.900 36.625 1.00 37.41 506 GLY A C 1
ATOM 4024 O O . GLY A 1 506 ? -44.404 -8.811 37.774 1.00 37.41 506 GLY A O 1
ATOM 4025 N N . LYS A 1 507 ? -44.818 -8.970 35.580 1.00 37.72 507 LYS A N 1
ATOM 4026 C CA . LYS A 1 507 ? -46.288 -8.895 35.717 1.00 37.72 507 LYS A CA 1
ATOM 4027 C C . LYS A 1 507 ? -47.044 -10.120 35.193 1.00 37.72 507 LYS A C 1
ATOM 4029 O O . LYS A 1 507 ? -48.134 -9.975 34.670 1.00 37.72 507 LYS A O 1
ATOM 4034 N N . GLU A 1 508 ? -46.533 -11.326 35.426 1.00 38.19 508 GLU A N 1
ATOM 4035 C CA . GLU A 1 508 ? -47.358 -12.548 35.417 1.00 38.19 508 GLU A CA 1
ATOM 4036 C C . GLU A 1 508 ? -46.927 -13.509 36.535 1.00 38.19 508 GLU A C 1
ATOM 4038 O O . GLU A 1 508 ? -46.463 -14.613 36.301 1.00 38.19 508 GLU A O 1
ATOM 4043 N N . PHE A 1 509 ? -47.085 -13.088 37.791 1.00 35.97 509 PHE A N 1
ATOM 4044 C CA . PHE A 1 509 ? -47.320 -14.021 38.900 1.00 35.97 509 PHE A CA 1
ATOM 4045 C C . PHE A 1 509 ? -48.438 -13.453 39.773 1.00 35.97 509 PHE A C 1
ATOM 4047 O O . PHE A 1 509 ? -48.245 -12.966 40.886 1.00 35.97 509 PHE A O 1
ATOM 4054 N N . GLY A 1 510 ? -49.643 -13.471 39.207 1.00 33.38 510 GLY A N 1
ATOM 4055 C CA . GLY A 1 510 ? -50.868 -13.310 39.969 1.00 33.38 510 GLY A CA 1
ATOM 4056 C C . GLY A 1 510 ? -51.152 -14.581 40.764 1.00 33.38 510 GLY A C 1
ATOM 4057 O O . GLY A 1 510 ? -51.505 -15.603 40.192 1.00 33.38 510 GLY A O 1
ATOM 4058 N N . GLY A 1 511 ? -51.030 -14.478 42.087 1.00 40.16 511 GLY A N 1
ATOM 4059 C CA . GLY A 1 511 ? -51.869 -15.205 43.036 1.00 40.16 511 GLY A CA 1
ATOM 4060 C C . GLY A 1 511 ? -51.567 -16.687 43.256 1.00 40.16 511 GLY A C 1
ATOM 4061 O O . GLY A 1 511 ? -52.276 -17.549 42.756 1.00 40.16 511 GLY A O 1
ATOM 4062 N N . SER A 1 512 ? -50.666 -16.981 44.191 1.00 32.22 512 SER A N 1
ATOM 4063 C CA . SER A 1 512 ? -51.034 -17.929 45.244 1.00 32.22 512 SER A CA 1
ATOM 4064 C C . SER A 1 512 ? -50.304 -17.579 46.532 1.00 32.22 512 SER A C 1
ATOM 4066 O O . SER A 1 512 ? -49.077 -17.546 46.600 1.00 32.22 512 SER A O 1
ATOM 4068 N N . ALA A 1 513 ? -51.092 -17.230 47.541 1.00 41.34 513 ALA A N 1
ATOM 4069 C CA . ALA A 1 513 ? -50.628 -16.923 48.876 1.00 41.34 513 ALA A CA 1
ATOM 4070 C C . ALA A 1 513 ? -50.044 -18.182 49.531 1.00 41.34 513 ALA A C 1
ATOM 4072 O O . ALA A 1 513 ? -50.751 -19.175 49.686 1.00 41.34 513 ALA A O 1
ATOM 4073 N N . CYS A 1 514 ? -48.806 -18.104 50.016 1.00 32.75 514 CYS A N 1
ATOM 4074 C CA . CYS A 1 514 ? -48.322 -18.999 51.061 1.00 32.75 514 CYS A CA 1
ATOM 4075 C C . CYS A 1 514 ? -48.088 -18.171 52.324 1.00 32.75 514 CYS A C 1
ATOM 4077 O O . CYS A 1 514 ? -47.206 -17.316 52.384 1.00 32.75 514 CYS A O 1
ATOM 4079 N N . LYS A 1 515 ? -48.964 -18.398 53.307 1.00 39.34 515 LYS A N 1
ATOM 4080 C CA . LYS A 1 515 ? -48.877 -17.860 54.663 1.00 39.34 515 LYS A CA 1
ATOM 4081 C C . LYS A 1 515 ? -47.635 -18.414 55.363 1.00 39.34 515 LYS A C 1
ATOM 4083 O O . LYS A 1 515 ? -47.328 -19.594 55.233 1.00 39.34 515 LYS A O 1
ATOM 4088 N N . LEU A 1 516 ? -46.994 -17.545 56.138 1.00 34.41 516 LEU A N 1
ATOM 4089 C CA . LEU A 1 516 ? -45.996 -17.884 57.145 1.00 34.41 516 LEU A CA 1
ATOM 4090 C C . LEU A 1 516 ? -46.610 -18.763 58.246 1.00 34.41 516 LEU A C 1
ATOM 4092 O O . LEU A 1 516 ? -47.604 -18.367 58.862 1.00 34.41 516 LEU A O 1
ATOM 4096 N N . SER A 1 517 ? -45.965 -19.898 58.510 1.00 41.72 517 SER A N 1
ATOM 4097 C CA . SER A 1 517 ? -45.868 -20.563 59.816 1.00 41.72 517 SER A CA 1
ATOM 4098 C C . SER A 1 517 ? -44.592 -21.388 59.853 1.00 41.72 517 SER A C 1
ATOM 4100 O O . SER A 1 517 ? -44.448 -22.209 58.917 1.00 41.72 517 SER A O 1
#

Foldseek 3Di:
DPDDLLLLPLVSVLVVVLVVLVCCQVPPDDPFHDDDDDDDDPLCLQFQCNVVVVVSVVVVVVQDDPNRGHDDDDPVVRVVGDDDDDDPVCVVCCVVPVPDDDDDDDDDPPPPVDSVVRNHQHQDPDLDDDADPCVVCLPPDLLVLLVVLPPPPDDLRHNLVSLLSVCVVPNQQCDRPPDPDTSLRVLVVSLSVCSRNLQQLSVLLSCLSVLDWDQLLQLLLVLCLVLQAWEAEDLGDIDNDGDGRVVLSCVLCVRPPRDSLSLSSVLSLVSSLNSVCCVVPVVLCAQFRYAYSVLLVVLLLLCLVPDPDCQCVNRNRQSSDRSVRNSVSSSVLSDPVDDDQQLSVQLSCLSSVGADPCLLLLLLVLLVQEQQAEDQAPDGDHSPPDPVPADSPRPVSVVVVSSSLCVRDVRSNVSSQLRLLSVLLSVVCVVQVQQHHHHYHYSVVLLVQLLVVLCVVVVPDDPVSVVDPSVLSSFAQPDDSHSVVSSNVSSVVNSVVGDGNPPPPPPPDPDDDDDDD

Radius of gyration: 29.89 Å; chains: 1; bounding box: 87×67×100 Å

Organism: NCBI:txid282301

Secondary structure (DSSP, 8-state):
----GGGG-HHHHHHHHHHHHHHHHHH--SSSPPP------HHHHHSTTHHHHHHHHHHHHTTEETTEE-----HHHHHTTSPP---GGGGGGHHHHTTPPP------SS--S-GGGS--------SS-----GGGTTTS-HHHHHHHHT-TTS-HHHHHHHHHHHHHHH-TTPBPTTSSSBHHHHHHHHHHHHHHTT-HHHHHHHHHHTT---TTHHHHHHHHHHTT-EEEETTTEEE-S---HHHHHHHHHHHS-S-TT-HHHHHHHHHHHHHHHHHH-GGGGTT--EEEHHHHHHHHHHHHHH---GGGTT---GGGS-HHHHHHHHHHHH-TTS---HHHHHHHHHHHT---TTHHHHHHHHHHHBTT-EEETTEEE-STTHHHH--TT-HHHHHHHHHHHHHH--SHHHHHHHHHHHHHHHHHHHH-TTEEB-S-EEHHHHHHHHHHHHHHHHT--SHHHHH--HHHHHS-SSSTT-HHHHHHHHHHHHHTTSEE---STTS----------

pLDDT: mean 86.22, std 13.8, range [31.25, 97.94]

InterPro domains:
  IPR008734 Phosphorylase kinase alpha/beta subunit [PTHR10749] (121-339)
  IPR045583 Phosphorylase b kinase regulatory subunit alpha/beta, C-terminal domain [PF19292] (343-475)

Sequence (517 aa):
MRDFYLLHDMDMVIDEVRTNLLFLSTWWRLKGRPTFCFLLREDMIRAAGAKQLIAFLTSMRSGWVNDVRVLLGRAQNLLASACVDHLDYLQDHNHAFRDLPSVEELSVEKSFRSLMNIQGHAAVAIEQEEWIDTRRVESSNSEQLCQLIDTASLNMGPKTQLLHMLVDRHGADYVLPGANETVAQRLEEMSRTAGVQQRWAIVRYASAILRKEVDSLAPSLSNVIVAGKRIIIGSDIVIDRPLTPKELCQILYAHYPPGPSGKAVLLQELILFLGSLICRDSVLFRGIHYIRLDPLIDALDIELANVNDPLFGGCKILQNLSPYKVKSLIVSILDHRQSRHPYWQRRIDGCLCRVPSGFYEGVYGVLEACSGGIRIGHTLIEQHPCLNDMSRNDANFVFAVQSTLARETANPALRQMMVEALVIIELILQRNPELKVKEELDVLSIVDEAWRDFKIEHRLDGPEFEKSMNKFYETESVVSRGTSSFIAKSALNFLLKGEIALDQRGKEFGGSACKLS